Protein AF-A0A418RTX3-F1 (afdb_monomer_lite)

Radius of gyration: 26.62 Å; chains: 1; bounding box: 75×49×74 Å

Foldseek 3Di:
DALLPLLCVFPVPLSVLLVVLLQCLQPALLLSLLSLQLSLLVVLVVCQLQPPQHDQDPDNDPVVSCPPPSNVVLDDLLLSLLSVLSNLSSVCSLVPNGDDSVSSVSSSLSSSLVSLSCCCQQNPDNGDQDDDDNVNRDDDDHDDPVRDPDSVVSNVVSVVVVVVVVVVVVVLVVVLVVPVVSVVVSVVSSVVSNVSNVVSVVVDDSCRSRPDPDDLVVSQVSLQQSLVVVQVNPDADPCQQAQPKFAQAPCVVPVVNIGTFRGFDAAPVRATLETEAEDRSPDDQVVCVVVQVSVQVRSCVVRVARHWGWTDPSQWIWTDPPLAEHIDTDPGDHHNVVSVLVRVCQPQADQLLPDDFDVVLPVDPVLVVQLNVVSVQQWDADPVRGIHGHDPDDDDDDDPPRRPLSSVLRSVVSCVNSSNAQADEAEDADPVVLVVSQVSSCVSPVVFAEDELVVDPDDPPHRYYYYYPVSD

Secondary structure (DSSP, 8-state):
--TTGGGTTT-HHHHHHHHHHHHHTTT-HHHHHHHHHHHHHHHHHHHHHH-TT----SS-SHHHHHHSHHHHTTS-HHHHHHHHHHHHHHHHHHTTPPPPHHHHHHHHHHHHHHHHHHHHHHSSSPPP-----GGGS---SS--GGGS--HHHHHHHHHHHHHHHHHHHHHHHHHHHH-HHHHHHHHHHHHHHHHHHHHHHHH--HHHHS--SS-HHHHHHHHHHHHHHTTT-----BTTTEEEEEE---TTT-TTSEEEEEEEEE-TTS-EEEEEEE--TTS-GGGGHHHHHHHHHHHHHHHSS--EEEEE-SS-EEEEETTTEEEEEESS---HHHHHHHHHHHHH---GGG----TTTS-SHHHHHHHHHHHHHHEEE-TTS-EEE--S-------TTS-HHHHHHHHHHHHHHTTS-S-EEEEESSHHHHHHHHHHHHHH-TTS-EEETTTS---TT-SEEEEETTT-

pLDDT: mean 90.75, std 7.64, range [54.0, 98.69]

Sequence (472 aa):
MSNFNFINTDFPELYTDAIEAEKLVFISPTSTAVLCRSTFENGVNWLYDHEAKLSRPWRSDLSTLIHEPAFSALFNRTLFSELNLIRKTGNAAAHGTKINEQDALACLKYLFRFLRFLAIYYGNTTPETQVFDEALIPTFQTPTPDQQPSLQQLITDLELKNKAFREAEHAQIQLAKENTALKAELEQQRLDIAKRKAEREKSLDVGTAIPLLVSEAETRRRYIDLSLKECGWTHLEEGRDLEYEVSGMPLSTNPSGKGYVDYVLWGDNGLPLAVVEAKKTMSSPKKGKHQAELYANCLEVMHGQRPLIFYSNGFETYLWDDLFSPERQVQGFYSKDELQLLINRRATRTNLREFKVNTAIAGRAYQLEAIKRVAENTVSINKQGQLRSRARQSLLVMATGSGKTRTAAALVDMLVKCHWVKRVLFLADRNALVTQAKNAFNEYLPHLTSIDLTEQKEDDGTRLVFSTYPTI

Structure (mmCIF, N/CA/C/O backbone):
data_AF-A0A418RTX3-F1
#
_entry.id   AF-A0A418RTX3-F1
#
loop_
_atom_site.group_PDB
_atom_site.id
_atom_site.type_symbol
_atom_site.label_atom_id
_atom_site.label_alt_id
_atom_site.label_comp_id
_atom_site.label_asym_id
_atom_site.label_entity_id
_atom_site.label_seq_id
_atom_site.pdbx_PDB_ins_code
_atom_site.Cartn_x
_atom_site.Cartn_y
_atom_site.Cartn_z
_atom_site.occupancy
_atom_site.B_iso_or_equiv
_atom_site.auth_seq_id
_atom_site.auth_comp_id
_atom_site.auth_asym_id
_atom_site.auth_atom_id
_atom_site.pdbx_PDB_model_num
ATOM 1 N N . MET A 1 1 ? -17.309 -6.087 34.489 1.00 80.00 1 MET A N 1
ATOM 2 C CA . MET A 1 1 ? -17.612 -4.762 33.901 1.00 80.00 1 MET A CA 1
ATOM 3 C C . MET A 1 1 ? -16.706 -4.627 32.685 1.00 80.00 1 MET A C 1
ATOM 5 O O . MET A 1 1 ? -15.572 -5.061 32.803 1.00 80.00 1 MET A O 1
ATOM 9 N N . SER A 1 2 ? -17.204 -4.166 31.534 1.00 91.94 2 SER A N 1
ATOM 10 C CA . SER A 1 2 ? -16.456 -4.154 30.260 1.00 91.94 2 SER A CA 1
ATOM 11 C C . SER A 1 2 ? -16.182 -2.723 29.797 1.00 91.94 2 SER A C 1
ATOM 13 O O . SER A 1 2 ? -16.993 -1.829 30.076 1.00 91.94 2 SER A O 1
ATOM 15 N N . ASN A 1 3 ? -15.104 -2.515 29.028 1.00 94.31 3 ASN A N 1
ATOM 16 C CA . ASN A 1 3 ? -14.856 -1.247 28.340 1.00 94.31 3 ASN A CA 1
ATOM 17 C C . ASN A 1 3 ? -15.984 -0.867 27.367 1.00 94.31 3 ASN A C 1
ATOM 19 O O . ASN A 1 3 ? -16.165 0.310 27.084 1.00 94.31 3 ASN A O 1
ATOM 23 N N . PHE A 1 4 ? -16.778 -1.823 26.877 1.00 95.06 4 PHE A N 1
ATOM 24 C CA . PHE A 1 4 ? -17.768 -1.584 25.822 1.00 95.06 4 PHE A CA 1
ATOM 25 C C . PHE A 1 4 ? -19.199 -1.372 26.325 1.00 95.06 4 PHE A C 1
ATOM 27 O O . PHE A 1 4 ? -20.107 -1.185 25.521 1.00 95.06 4 PHE A O 1
ATOM 34 N N . ASN A 1 5 ? -19.431 -1.345 27.642 1.00 93.44 5 ASN A N 1
ATOM 35 C CA . ASN A 1 5 ? -20.776 -1.213 28.222 1.00 93.44 5 ASN A CA 1
ATOM 36 C C . ASN A 1 5 ? -21.583 -0.017 27.687 1.00 93.44 5 ASN A C 1
ATOM 38 O O . ASN A 1 5 ? -22.806 -0.101 27.601 1.00 93.44 5 ASN A O 1
ATOM 42 N N . PHE A 1 6 ? -20.910 1.065 27.288 1.00 92.44 6 PHE A N 1
ATOM 43 C CA . PHE A 1 6 ? -21.542 2.273 26.760 1.00 92.44 6 PHE A CA 1
ATOM 44 C C . PHE A 1 6 ? -22.316 2.066 25.447 1.00 92.44 6 PHE A C 1
ATOM 46 O O . PHE A 1 6 ? -23.151 2.904 25.117 1.00 92.44 6 PHE A O 1
ATOM 53 N N . ILE A 1 7 ? -22.037 1.001 24.684 1.00 92.88 7 ILE A N 1
ATOM 54 C CA . ILE A 1 7 ? -22.659 0.776 23.370 1.00 92.88 7 ILE A CA 1
ATOM 55 C C . ILE A 1 7 ? -23.812 -0.241 23.405 1.00 92.88 7 ILE A C 1
ATOM 57 O O . ILE A 1 7 ? -24.564 -0.339 22.443 1.00 92.88 7 ILE A O 1
ATOM 61 N N . ASN A 1 8 ? -24.001 -0.960 24.517 1.00 93.06 8 ASN A N 1
ATOM 62 C CA . ASN A 1 8 ? -24.958 -2.068 24.616 1.00 93.06 8 ASN A CA 1
ATOM 63 C C . ASN A 1 8 ? -26.404 -1.669 24.270 1.00 93.06 8 ASN A C 1
ATOM 65 O O . ASN A 1 8 ? -27.084 -2.378 23.538 1.00 93.06 8 ASN A O 1
ATOM 69 N N . THR A 1 9 ? -26.866 -0.520 24.767 1.00 90.75 9 THR A N 1
ATOM 70 C CA . THR A 1 9 ? -28.252 -0.071 24.564 1.00 90.75 9 THR A CA 1
ATOM 71 C C . THR A 1 9 ? -28.551 0.260 23.104 1.00 90.75 9 THR A C 1
ATOM 73 O O . THR A 1 9 ? -29.621 -0.076 22.607 1.00 90.75 9 THR A O 1
ATOM 76 N N . ASP A 1 10 ? -27.620 0.936 22.430 1.00 90.44 10 ASP A N 1
ATOM 77 C CA . ASP A 1 10 ? -27.836 1.459 21.079 1.00 90.44 10 ASP A CA 1
ATOM 78 C C . ASP A 1 10 ? -27.378 0.475 19.986 1.00 90.44 10 ASP A C 1
ATOM 80 O O . ASP A 1 10 ? -27.955 0.460 18.901 1.00 90.44 10 ASP A O 1
ATOM 84 N N . PHE A 1 11 ? -26.369 -0.362 20.262 1.00 93.62 11 PHE A N 1
ATOM 85 C CA . PHE A 1 11 ? -25.812 -1.335 19.313 1.00 93.62 11 PHE A CA 1
ATOM 86 C C . PHE A 1 11 ? -25.443 -2.665 20.016 1.00 93.62 11 PHE A C 1
ATOM 88 O O . PHE A 1 11 ? -24.257 -2.989 20.167 1.00 93.62 11 PHE A O 1
ATOM 95 N N . PRO A 1 12 ? -26.437 -3.468 20.448 1.00 92.94 12 PRO A N 1
ATOM 96 C CA . PRO A 1 12 ? -26.221 -4.680 21.253 1.00 92.94 12 PRO A CA 1
ATOM 97 C C . PRO A 1 12 ? -25.397 -5.768 20.543 1.00 92.94 12 PRO A C 1
ATOM 99 O O . PRO A 1 12 ? -24.664 -6.530 21.179 1.00 92.94 12 PRO A O 1
ATOM 102 N N . GLU A 1 13 ? -25.469 -5.838 19.215 1.00 90.75 13 GLU A N 1
ATOM 103 C CA . GLU A 1 13 ? -24.690 -6.807 18.439 1.00 90.75 13 GLU A CA 1
ATOM 104 C C . GLU A 1 13 ? -23.205 -6.438 18.389 1.00 90.75 13 GLU A C 1
ATOM 106 O O . GLU A 1 13 ? -22.353 -7.270 18.705 1.00 90.75 13 GLU A O 1
ATOM 111 N N . LEU A 1 14 ? -22.895 -5.166 18.100 1.00 94.94 14 LEU A N 1
ATOM 112 C CA . LEU A 1 14 ? -21.522 -4.652 18.143 1.00 94.94 14 LEU A CA 1
ATOM 113 C C . LEU A 1 14 ? -20.929 -4.773 19.551 1.00 94.94 14 LEU A C 1
ATOM 115 O O . LEU A 1 14 ? -19.749 -5.083 19.695 1.00 94.94 14 LEU A O 1
ATOM 119 N N . TYR A 1 15 ? -21.751 -4.563 20.584 1.00 95.62 15 TYR A N 1
ATOM 120 C CA . TYR A 1 15 ? -21.373 -4.778 21.980 1.00 95.62 15 TYR A CA 1
ATOM 121 C C . TYR A 1 15 ? -20.957 -6.226 22.250 1.00 95.62 15 TYR A C 1
ATOM 123 O O . TYR A 1 15 ? -19.895 -6.463 22.828 1.00 95.62 15 TYR A O 1
ATOM 131 N N . THR A 1 16 ? -21.771 -7.186 21.808 1.00 94.06 16 THR A N 1
ATOM 132 C CA . THR A 1 16 ? -21.512 -8.615 22.018 1.00 94.06 16 THR A CA 1
ATOM 133 C C . THR A 1 16 ? -20.188 -9.030 21.376 1.00 94.06 16 THR A C 1
ATOM 135 O O . THR A 1 16 ? -19.357 -9.657 22.035 1.00 94.06 16 THR A O 1
ATOM 138 N N . ASP A 1 17 ? -19.952 -8.621 20.126 1.00 93.31 17 ASP A N 1
ATOM 139 C CA . ASP A 1 17 ? -18.719 -8.960 19.408 1.00 93.31 17 ASP A CA 1
ATOM 140 C C . ASP A 1 17 ? -17.490 -8.247 20.007 1.00 93.31 17 ASP A C 1
ATOM 142 O O . ASP A 1 17 ? -16.409 -8.832 20.102 1.00 93.31 17 ASP A O 1
ATOM 146 N N . ALA A 1 18 ? -17.638 -6.994 20.457 1.00 96.06 18 ALA A N 1
ATOM 147 C CA . ALA A 1 18 ? -16.553 -6.238 21.086 1.00 96.06 18 ALA A CA 1
ATOM 148 C C . ALA A 1 18 ? -16.127 -6.817 22.446 1.00 96.06 18 ALA A C 1
ATOM 150 O O . ALA A 1 18 ? -14.933 -6.870 22.740 1.00 96.06 18 ALA A O 1
ATOM 151 N N . ILE A 1 19 ? -17.079 -7.297 23.255 1.00 95.44 19 ILE A N 1
ATOM 152 C CA . ILE A 1 19 ? -16.776 -8.001 24.509 1.00 95.44 19 ILE A CA 1
ATOM 153 C C . ILE A 1 19 ? -16.015 -9.295 24.249 1.00 95.44 19 ILE A C 1
ATOM 155 O O . ILE A 1 19 ? -15.103 -9.638 25.001 1.00 95.44 19 ILE A O 1
ATOM 159 N N . GLU A 1 20 ? -16.380 -10.031 23.203 1.00 92.62 20 GLU A N 1
ATOM 160 C CA . GLU A 1 20 ? -15.671 -11.263 22.876 1.00 92.62 20 GLU A CA 1
ATOM 161 C C . GLU A 1 20 ? -14.232 -10.975 22.436 1.00 92.62 20 GLU A C 1
ATOM 163 O O . GLU A 1 20 ? -13.298 -11.633 22.898 1.00 92.62 20 GLU A O 1
ATOM 168 N N . ALA A 1 21 ? -14.027 -9.917 21.644 1.00 94.81 21 ALA A N 1
ATOM 169 C CA . ALA A 1 21 ? -12.689 -9.438 21.309 1.00 94.81 21 ALA A CA 1
ATOM 170 C C . ALA A 1 21 ? -11.881 -9.041 22.562 1.00 94.81 21 ALA A C 1
ATOM 172 O O . ALA A 1 21 ? -10.702 -9.391 22.656 1.00 94.81 21 ALA A O 1
ATOM 173 N N . GLU A 1 22 ? -12.517 -8.353 23.522 1.00 95.56 22 GLU A N 1
ATOM 174 C CA . GLU A 1 22 ? -11.921 -7.926 24.797 1.00 95.56 22 GLU A CA 1
ATOM 175 C C . GLU A 1 22 ? -11.434 -9.109 25.639 1.00 95.56 22 GLU A C 1
ATOM 177 O O . GLU A 1 22 ? -10.299 -9.099 26.107 1.00 95.56 22 GLU A O 1
ATOM 182 N N . LYS A 1 23 ? -12.240 -10.165 25.787 1.00 92.44 23 LYS A N 1
ATOM 183 C CA . LYS A 1 23 ? -11.850 -11.354 26.568 1.00 92.44 23 LYS A CA 1
ATOM 184 C C . LYS A 1 23 ? -10.628 -12.071 26.003 1.00 92.44 23 LYS A C 1
ATOM 186 O O . LYS A 1 23 ? -9.887 -12.694 26.759 1.00 92.44 23 LYS A O 1
ATOM 191 N N . LEU A 1 24 ? -10.445 -12.024 24.684 1.00 91.00 24 LEU A N 1
ATOM 192 C CA . LEU A 1 24 ? -9.436 -12.821 23.994 1.00 91.00 24 LEU A CA 1
ATOM 193 C C . LEU A 1 24 ? -8.079 -12.123 23.849 1.00 91.00 24 LEU A C 1
ATOM 195 O O . LEU A 1 24 ? -7.138 -12.790 23.425 1.00 91.00 24 LEU A O 1
ATOM 199 N N . VAL A 1 25 ? -7.929 -10.846 24.232 1.00 92.12 25 VAL A N 1
ATOM 200 C CA . VAL A 1 25 ? -6.707 -10.048 23.964 1.00 92.12 25 VAL A CA 1
ATOM 201 C C . VAL A 1 25 ? -5.431 -10.775 24.386 1.00 92.12 25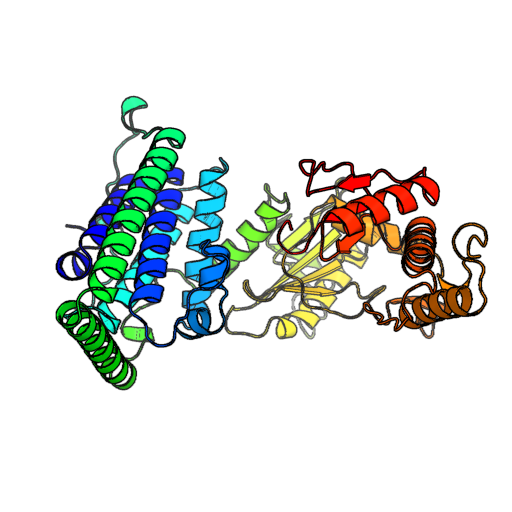 VAL A C 1
ATOM 203 O O . VAL A 1 25 ? -4.499 -10.880 23.593 1.00 92.12 25 VAL A O 1
ATOM 206 N N . PHE A 1 26 ? -5.410 -11.303 25.613 1.00 89.25 26 PHE A N 1
ATOM 207 C CA . PHE A 1 26 ? -4.258 -12.003 26.195 1.00 89.25 26 PHE A CA 1
ATOM 208 C C . PHE A 1 26 ? -4.361 -13.537 26.106 1.00 89.25 26 PHE A C 1
ATOM 210 O O . PHE A 1 26 ? -3.458 -14.248 26.533 1.00 89.25 26 PHE A O 1
ATOM 217 N N . ILE A 1 27 ? -5.455 -14.066 25.546 1.00 86.44 27 ILE A N 1
ATOM 218 C CA . ILE A 1 27 ? -5.684 -15.513 25.373 1.00 86.44 27 ILE A CA 1
ATOM 219 C C . ILE A 1 27 ? -5.330 -15.937 23.944 1.00 86.44 27 ILE A C 1
ATOM 221 O O . ILE A 1 27 ? -4.629 -16.922 23.717 1.00 86.44 27 ILE A O 1
ATOM 225 N N . SER A 1 28 ? -5.845 -15.189 22.970 1.00 89.88 28 SER A N 1
ATOM 226 C CA . SER A 1 28 ? -5.688 -15.411 21.540 1.00 89.88 28 SER A CA 1
ATOM 227 C C . SER A 1 28 ? -5.638 -14.061 20.803 1.00 89.88 28 SER A C 1
ATOM 229 O O . SER A 1 28 ? -6.631 -13.648 20.195 1.00 89.88 28 SER A O 1
ATOM 231 N N . PRO A 1 29 ? -4.472 -13.379 20.800 1.00 92.94 29 PRO A N 1
ATOM 232 C CA . PRO A 1 29 ? -4.297 -12.083 20.134 1.00 92.94 29 PRO A CA 1
ATOM 233 C C . PRO A 1 29 ? -4.736 -12.080 18.660 1.00 92.94 29 PRO A C 1
ATOM 235 O O . PRO A 1 29 ? -5.333 -11.120 18.171 1.00 92.94 29 PRO A O 1
ATOM 238 N N . THR A 1 30 ? -4.481 -13.180 17.945 1.00 92.88 30 THR A N 1
ATOM 239 C CA . THR A 1 30 ? -4.907 -13.359 16.550 1.00 92.88 30 THR A CA 1
ATOM 240 C C . THR A 1 30 ? -6.433 -13.364 16.422 1.00 92.88 30 THR A C 1
ATOM 242 O O . THR A 1 30 ? -6.971 -12.682 15.552 1.00 92.88 30 THR A O 1
ATOM 245 N N . SER A 1 31 ? -7.143 -14.070 17.310 1.00 92.69 31 SER A N 1
ATOM 246 C CA . SER A 1 31 ? -8.613 -14.099 17.313 1.00 92.69 31 SER A CA 1
ATOM 247 C C . SER A 1 31 ? -9.202 -12.735 17.666 1.00 92.69 31 SER A C 1
ATOM 249 O O . SER A 1 31 ? -10.149 -12.300 17.015 1.00 92.69 31 SER A O 1
ATOM 251 N N . THR A 1 32 ? -8.602 -12.010 18.618 1.00 95.19 32 THR A N 1
ATOM 252 C CA . THR A 1 32 ? -8.983 -10.622 18.925 1.00 95.19 32 THR A CA 1
ATOM 253 C C . THR A 1 32 ? -8.873 -9.721 17.702 1.00 95.19 32 THR A C 1
ATOM 255 O O . THR A 1 32 ? -9.789 -8.942 17.451 1.00 95.19 32 THR A O 1
ATOM 258 N N . ALA A 1 33 ? -7.800 -9.824 16.911 1.00 95.94 33 ALA A N 1
ATOM 259 C CA . ALA A 1 33 ? -7.647 -9.017 15.699 1.00 95.94 33 ALA A CA 1
ATOM 260 C C . ALA A 1 33 ? -8.719 -9.337 14.639 1.00 95.94 33 ALA A C 1
ATOM 262 O O . ALA A 1 33 ? -9.270 -8.417 14.029 1.00 95.94 33 ALA A O 1
ATOM 263 N N . VAL A 1 34 ? -9.050 -10.621 14.447 1.00 94.94 34 VAL A N 1
ATOM 264 C CA . VAL A 1 34 ? -10.132 -11.052 13.542 1.00 94.94 34 VAL A CA 1
ATOM 265 C C . VAL A 1 34 ? -11.487 -10.525 14.015 1.00 94.94 34 VAL A C 1
ATOM 267 O O . VAL A 1 34 ? -12.222 -9.940 13.218 1.00 94.94 34 VAL A O 1
ATOM 270 N N . LEU A 1 35 ? -11.795 -10.663 15.308 1.00 95.25 35 LEU A N 1
ATOM 271 C CA . LEU A 1 35 ? -13.033 -10.153 15.896 1.00 95.25 35 LEU A CA 1
ATOM 272 C C . LEU A 1 35 ? -13.119 -8.633 15.790 1.00 95.25 35 LEU A C 1
ATOM 274 O O . LEU A 1 35 ? -14.121 -8.129 15.300 1.00 95.25 35 LEU A O 1
ATOM 278 N N . CYS A 1 36 ? -12.055 -7.899 16.133 1.00 97.81 36 CYS A N 1
ATOM 279 C CA . CYS A 1 36 ? -12.033 -6.441 16.001 1.00 97.81 36 CYS A CA 1
ATOM 280 C C . CYS A 1 36 ? -12.326 -5.997 14.565 1.00 97.81 36 CYS A C 1
ATOM 282 O O . CYS A 1 36 ? -13.096 -5.059 14.359 1.00 97.81 36 CYS A O 1
ATOM 284 N N . ARG A 1 37 ? -11.749 -6.682 13.568 1.00 96.75 37 ARG A N 1
ATOM 285 C CA . ARG A 1 37 ? -12.046 -6.424 12.155 1.00 96.75 37 ARG A CA 1
ATOM 286 C C . ARG A 1 37 ? -13.500 -6.731 11.812 1.00 96.75 37 ARG A C 1
ATOM 288 O O . ARG A 1 37 ? -14.114 -5.910 11.141 1.00 96.75 37 ARG A O 1
ATOM 295 N N . SER A 1 38 ? -14.039 -7.864 12.257 1.00 95.25 38 SER A N 1
ATOM 296 C CA . SER A 1 38 ? -15.439 -8.231 12.010 1.00 95.25 38 SER A CA 1
ATOM 297 C C . SER A 1 38 ? -16.409 -7.222 12.634 1.00 95.25 38 SER A C 1
ATOM 299 O O . SER A 1 38 ? -17.292 -6.714 11.948 1.00 95.25 38 SER A O 1
ATOM 301 N N . THR A 1 39 ? -16.210 -6.853 13.903 1.00 96.81 39 THR A N 1
ATOM 302 C CA . THR A 1 39 ? -17.026 -5.842 14.595 1.00 96.81 39 THR A CA 1
ATOM 303 C C . THR A 1 39 ? -16.939 -4.488 13.897 1.00 96.81 39 THR A C 1
ATOM 305 O O . THR A 1 39 ? -17.950 -3.811 13.711 1.00 96.81 39 THR A O 1
ATOM 308 N N . PHE A 1 40 ? -15.735 -4.092 13.472 1.00 97.81 40 PHE A N 1
ATOM 309 C CA . PHE A 1 40 ? -15.545 -2.881 12.684 1.00 97.81 40 PHE A CA 1
ATOM 310 C C . PHE A 1 40 ? -16.289 -2.959 11.343 1.00 97.81 40 PHE A C 1
ATOM 312 O O . PHE A 1 40 ? -16.996 -2.018 10.999 1.00 97.81 40 PHE A O 1
ATOM 319 N N . GLU A 1 41 ? -16.207 -4.080 10.621 1.00 95.69 41 GLU A N 1
ATOM 320 C CA . GLU A 1 41 ? -16.927 -4.295 9.359 1.00 95.69 41 GLU A CA 1
ATOM 321 C C . GLU A 1 41 ? -18.443 -4.169 9.525 1.00 95.69 41 GLU A C 1
ATOM 323 O O . GLU A 1 41 ? -19.096 -3.498 8.722 1.00 95.69 41 GLU A O 1
ATOM 328 N N . ASN A 1 42 ? -19.001 -4.745 10.589 1.00 94.06 42 ASN A N 1
ATOM 329 C CA . ASN A 1 42 ? -20.426 -4.638 10.897 1.00 94.06 42 ASN A CA 1
ATOM 330 C C . ASN A 1 42 ? -20.823 -3.184 11.200 1.00 94.06 42 ASN A C 1
ATOM 332 O O . ASN A 1 42 ? -21.804 -2.688 10.648 1.00 94.06 42 ASN A O 1
ATOM 336 N N . GLY A 1 43 ? -20.018 -2.450 11.976 1.00 95.75 43 GLY A N 1
ATOM 337 C CA . GLY A 1 43 ? -20.267 -1.027 12.229 1.00 95.75 43 GLY A CA 1
ATOM 338 C C . GLY A 1 43 ? -20.106 -0.136 10.988 1.00 95.75 43 GLY A C 1
ATOM 339 O O . GLY A 1 43 ? -20.847 0.832 10.825 1.00 95.75 43 GLY A O 1
ATOM 340 N N . VAL A 1 44 ? -19.180 -0.463 10.078 1.00 95.94 44 VAL A N 1
ATOM 341 C CA . VAL A 1 44 ? -19.050 0.218 8.777 1.00 95.94 44 VAL A CA 1
ATOM 342 C C . VAL A 1 44 ? -20.293 -0.017 7.930 1.00 95.94 44 VAL A C 1
ATOM 344 O O . VAL A 1 44 ? -20.840 0.937 7.386 1.00 95.94 44 VAL A O 1
ATOM 347 N N . ASN A 1 45 ? -20.767 -1.259 7.834 1.00 92.50 45 ASN A N 1
ATOM 348 C CA . ASN A 1 45 ? -21.993 -1.561 7.098 1.00 92.50 45 ASN A CA 1
ATOM 349 C C . ASN A 1 45 ? -23.192 -0.810 7.678 1.00 92.50 45 ASN A C 1
ATOM 351 O O . ASN A 1 45 ? -23.886 -0.135 6.923 1.00 92.50 45 ASN A O 1
ATOM 355 N N . TRP A 1 46 ? -23.339 -0.809 9.004 1.00 92.56 46 TRP A N 1
ATOM 356 C CA . TRP A 1 46 ? -24.385 -0.043 9.673 1.00 92.56 46 TRP A CA 1
ATOM 357 C C . TRP A 1 46 ? -24.344 1.447 9.297 1.00 92.56 46 TRP A C 1
ATOM 359 O O . TRP A 1 46 ? -25.379 2.029 8.968 1.00 92.56 46 TRP A O 1
ATOM 369 N N . LEU A 1 47 ? -23.151 2.062 9.257 1.00 94.00 47 LEU A N 1
ATOM 370 C CA . LEU A 1 47 ? -22.993 3.446 8.790 1.00 94.00 47 LEU A CA 1
ATOM 371 C C . LEU A 1 47 ? -23.493 3.628 7.356 1.00 94.00 47 LEU A C 1
ATOM 373 O O . LEU A 1 47 ? -24.182 4.603 7.085 1.00 94.00 47 LEU A O 1
ATOM 377 N N . TYR A 1 48 ? -23.188 2.710 6.439 1.00 92.31 48 TYR A N 1
ATOM 378 C CA . TYR A 1 48 ? -23.661 2.797 5.053 1.00 92.31 48 TYR A CA 1
ATOM 379 C C . TYR A 1 48 ? -25.184 2.719 4.916 1.00 92.31 48 TYR A C 1
ATOM 381 O O . TYR A 1 48 ? -25.731 3.260 3.954 1.00 92.31 48 TYR A O 1
ATOM 389 N N . ASP A 1 49 ? -25.867 2.075 5.861 1.00 86.75 49 ASP A N 1
ATOM 390 C CA . ASP A 1 49 ? -27.324 1.956 5.839 1.00 86.75 49 ASP A CA 1
ATOM 391 C C . ASP A 1 49 ? -28.039 3.135 6.516 1.00 86.75 49 ASP A C 1
ATOM 393 O O . ASP A 1 49 ? -29.207 3.397 6.206 1.00 86.75 49 ASP A O 1
ATOM 397 N N . HIS A 1 50 ? -27.345 3.889 7.378 1.00 87.75 50 HIS A N 1
ATOM 398 C CA . HIS A 1 50 ? -27.952 4.926 8.224 1.00 87.75 50 HIS A CA 1
ATOM 399 C C . HIS A 1 50 ? -27.395 6.345 8.009 1.00 87.75 50 HIS A C 1
ATOM 401 O O . HIS A 1 50 ? -28.089 7.318 8.304 1.00 87.75 50 HIS A O 1
ATOM 407 N N . GLU A 1 51 ? -26.180 6.508 7.478 1.00 88.56 51 GLU A N 1
ATOM 408 C CA . GLU A 1 51 ? -25.602 7.818 7.157 1.00 88.56 51 GLU A CA 1
ATOM 409 C C . GLU A 1 51 ? -26.046 8.275 5.764 1.00 88.56 51 GLU A C 1
ATOM 411 O O . GLU A 1 51 ? -25.621 7.738 4.742 1.00 88.56 51 GLU A O 1
ATOM 416 N N . ALA A 1 52 ? -26.853 9.336 5.725 1.00 84.62 52 ALA A N 1
ATOM 417 C CA . ALA A 1 52 ? -27.428 9.882 4.497 1.00 84.62 52 ALA A CA 1
ATOM 418 C C . ALA A 1 52 ? -26.383 10.314 3.449 1.00 84.62 52 ALA A C 1
ATOM 420 O O . ALA A 1 52 ? -26.685 10.345 2.256 1.00 84.62 52 ALA A O 1
ATOM 421 N N . LYS A 1 53 ? -25.160 10.662 3.872 1.00 86.62 53 LYS A N 1
ATOM 422 C CA . LYS A 1 53 ? -24.060 11.035 2.965 1.00 86.62 53 LYS A CA 1
ATOM 423 C C . LYS A 1 53 ? -23.362 9.836 2.314 1.00 86.62 53 LYS A C 1
ATOM 425 O O . LYS A 1 53 ? -22.563 10.045 1.400 1.00 86.62 53 LYS A O 1
ATOM 430 N N . LEU A 1 54 ? -23.604 8.611 2.784 1.00 90.81 54 LEU A N 1
ATOM 431 C CA . LEU A 1 54 ? -22.969 7.412 2.245 1.00 90.81 54 LEU A CA 1
ATOM 432 C C . LEU A 1 54 ? -23.853 6.749 1.191 1.00 90.81 54 LEU A C 1
ATOM 434 O O . LEU A 1 54 ? -25.069 6.652 1.316 1.00 90.81 54 LEU A O 1
ATOM 438 N N . SER A 1 55 ? -23.209 6.262 0.134 1.00 88.62 55 SER A N 1
ATOM 439 C CA . SER A 1 55 ? -23.852 5.456 -0.901 1.00 88.62 55 SER A CA 1
ATOM 440 C C . SER A 1 55 ? -23.011 4.214 -1.134 1.00 88.62 55 SER A C 1
ATOM 442 O O . SER A 1 55 ? -21.790 4.317 -1.258 1.00 88.62 55 SER A O 1
ATOM 444 N N . ARG A 1 56 ? -23.646 3.037 -1.127 1.00 88.06 56 ARG A N 1
ATOM 445 C CA . ARG A 1 56 ? -22.928 1.766 -1.250 1.00 88.06 56 ARG A CA 1
ATOM 446 C C . ARG A 1 56 ? -22.301 1.649 -2.653 1.00 88.06 56 ARG A C 1
ATOM 448 O O . ARG A 1 56 ? -23.038 1.746 -3.637 1.00 88.06 56 ARG A O 1
ATOM 455 N N . PRO A 1 57 ? -20.975 1.449 -2.758 1.00 86.69 57 PRO A N 1
ATOM 456 C CA . PRO A 1 57 ? -20.299 1.228 -4.033 1.00 86.69 57 PRO A CA 1
ATOM 457 C C . PRO A 1 57 ? -20.617 -0.156 -4.617 1.00 86.69 57 PRO A C 1
ATOM 459 O O . PRO A 1 57 ? -21.209 -1.010 -3.959 1.00 86.69 57 PRO A O 1
ATOM 462 N N . TRP A 1 58 ? -20.210 -0.387 -5.872 1.00 77.50 58 TRP A N 1
ATOM 463 C CA . TRP A 1 58 ? -20.455 -1.659 -6.568 1.00 77.50 58 TRP A CA 1
ATOM 464 C C . TRP A 1 58 ? -19.796 -2.863 -5.872 1.00 77.50 58 TRP A C 1
ATOM 466 O O . TRP A 1 58 ? -20.422 -3.916 -5.764 1.00 77.50 58 TRP A O 1
ATOM 476 N N . ARG A 1 59 ? -18.559 -2.711 -5.371 1.00 78.00 59 ARG A N 1
ATOM 477 C CA . ARG A 1 59 ? -17.933 -3.686 -4.462 1.00 78.00 59 ARG A CA 1
ATOM 478 C C . ARG A 1 59 ? -18.197 -3.265 -3.024 1.00 78.00 59 ARG A C 1
ATOM 480 O O . ARG A 1 59 ? -17.884 -2.143 -2.656 1.00 78.00 59 ARG A O 1
ATOM 487 N N . SER A 1 60 ? -18.730 -4.166 -2.209 1.00 80.44 60 SER A N 1
ATOM 488 C CA . SER A 1 60 ? -19.083 -3.894 -0.812 1.00 80.44 60 SER A CA 1
ATOM 489 C C . SER A 1 60 ? -18.143 -4.564 0.195 1.00 80.44 60 SER A C 1
ATOM 491 O O . SER A 1 60 ? -18.553 -4.841 1.320 1.00 80.44 60 SER A O 1
ATOM 493 N N . ASP A 1 61 ? -16.908 -4.886 -0.199 1.00 87.62 61 ASP A N 1
ATOM 494 C CA . ASP A 1 61 ? -15.903 -5.368 0.747 1.00 87.62 61 ASP A CA 1
ATOM 495 C C . ASP A 1 61 ? -15.418 -4.224 1.650 1.00 87.62 61 ASP A C 1
ATOM 497 O O . ASP A 1 61 ? -15.415 -3.053 1.255 1.00 87.62 61 ASP A O 1
ATOM 501 N N . LEU A 1 62 ? -14.966 -4.564 2.859 1.00 90.81 62 LEU A N 1
ATOM 502 C CA . LEU A 1 62 ? -14.527 -3.581 3.848 1.00 90.81 62 LEU A CA 1
ATOM 503 C C . LEU A 1 62 ? -13.463 -2.614 3.307 1.00 90.81 62 LEU A C 1
ATOM 505 O O . LEU A 1 62 ? -13.478 -1.437 3.660 1.00 90.81 62 LEU A O 1
ATOM 509 N N . SER A 1 63 ? -12.535 -3.083 2.464 1.00 89.88 63 SER A N 1
ATOM 510 C CA . SER A 1 63 ? -11.482 -2.221 1.926 1.00 89.88 63 SER A CA 1
ATOM 511 C C . SER A 1 63 ? -12.058 -1.170 0.986 1.00 89.88 63 SER A C 1
ATOM 513 O O . SER A 1 63 ? -11.683 -0.005 1.101 1.00 89.88 63 SER A O 1
ATOM 515 N N . THR A 1 64 ? -12.974 -1.554 0.096 1.00 89.62 64 THR A N 1
ATOM 516 C CA . THR A 1 64 ? -13.659 -0.601 -0.787 1.00 89.62 64 THR A CA 1
ATOM 517 C C . THR A 1 64 ? -14.466 0.407 0.029 1.00 89.62 64 THR A C 1
ATOM 519 O O . THR A 1 64 ? -14.292 1.609 -0.155 1.00 89.62 64 THR A O 1
ATOM 522 N N . LEU A 1 65 ? -15.266 -0.064 0.993 1.00 93.19 65 LEU A N 1
ATOM 523 C CA . LEU A 1 65 ? -16.118 0.794 1.821 1.00 93.19 65 LEU A CA 1
ATOM 524 C C . LEU A 1 65 ? -15.311 1.870 2.568 1.00 93.19 65 LEU A C 1
ATOM 526 O O . LEU A 1 65 ? -15.625 3.053 2.484 1.00 93.19 65 LEU A O 1
ATOM 530 N N . ILE A 1 66 ? -14.223 1.509 3.255 1.00 94.00 66 ILE A N 1
ATOM 531 C CA . ILE A 1 66 ? -13.505 2.515 4.055 1.00 94.00 66 ILE A CA 1
ATOM 532 C C . ILE A 1 66 ? -12.733 3.543 3.212 1.00 94.00 66 ILE A C 1
ATOM 534 O O . ILE A 1 66 ? -12.419 4.620 3.713 1.00 94.00 66 ILE A O 1
ATOM 538 N N . HIS A 1 67 ? -12.402 3.230 1.955 1.00 90.38 67 HIS A N 1
ATOM 539 C CA . HIS A 1 67 ? -11.645 4.134 1.079 1.00 90.38 67 HIS A CA 1
ATOM 540 C C . HIS A 1 67 ? -12.539 5.014 0.196 1.00 90.38 67 HIS A C 1
ATOM 542 O O . HIS A 1 67 ? -12.017 5.865 -0.528 1.00 90.38 67 HIS A O 1
ATOM 548 N N . GLU A 1 68 ? -13.865 4.872 0.278 1.00 92.31 68 GLU A N 1
ATOM 549 C CA . GLU A 1 68 ? -14.777 5.823 -0.350 1.00 92.31 68 GLU A CA 1
ATOM 550 C C . GLU A 1 68 ? -14.552 7.234 0.223 1.00 92.31 68 GLU A C 1
ATOM 552 O O . GLU A 1 68 ? -14.533 7.411 1.451 1.00 92.31 68 GLU A O 1
ATOM 557 N N . PRO A 1 69 ? -14.426 8.277 -0.623 1.00 90.81 69 PRO A N 1
ATOM 558 C CA . PRO A 1 69 ? -14.160 9.636 -0.156 1.00 90.81 69 PRO A CA 1
ATOM 559 C C . PRO A 1 69 ? -15.170 10.119 0.890 1.00 90.81 69 PRO A C 1
ATOM 561 O O . PRO A 1 69 ? -14.776 10.713 1.892 1.00 90.81 69 PRO A O 1
ATOM 564 N N . ALA A 1 70 ? -16.455 9.804 0.700 1.00 92.50 70 ALA A N 1
ATOM 565 C CA . ALA A 1 70 ? -17.522 10.181 1.625 1.00 92.50 70 ALA A CA 1
ATOM 566 C C . ALA A 1 70 ? -17.378 9.515 3.005 1.00 92.50 70 ALA A C 1
ATOM 568 O O . ALA A 1 70 ? -17.623 10.170 4.016 1.00 92.50 70 ALA A O 1
ATOM 569 N N . PHE A 1 71 ? -16.934 8.254 3.054 1.00 93.88 71 PHE A N 1
ATOM 570 C CA . PHE A 1 71 ? -16.680 7.546 4.308 1.00 93.88 71 PHE A CA 1
ATOM 571 C C . PHE A 1 71 ? -15.441 8.100 5.010 1.00 93.88 71 PHE A C 1
ATOM 573 O O . P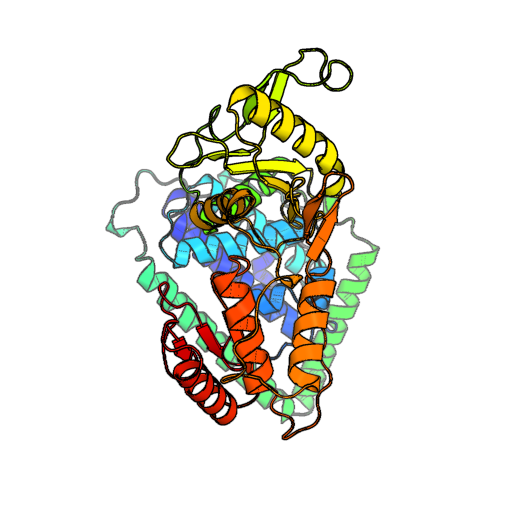HE A 1 71 ? -15.498 8.447 6.188 1.00 93.88 71 PHE A O 1
ATOM 580 N N . SER A 1 72 ? -14.330 8.253 4.282 1.00 89.75 72 SER A N 1
ATOM 581 C CA . SER A 1 72 ? -13.083 8.775 4.856 1.00 89.75 72 SER A CA 1
ATOM 582 C C . SER A 1 72 ? -13.250 10.183 5.448 1.00 89.75 72 SER A C 1
ATOM 584 O O . SER A 1 72 ? -12.638 10.503 6.464 1.00 89.75 72 SER A O 1
ATOM 586 N N . ALA A 1 73 ? -14.142 10.998 4.871 1.00 90.50 73 ALA A N 1
ATOM 587 C CA . ALA A 1 73 ? -14.456 12.344 5.341 1.00 90.50 73 ALA A CA 1
ATOM 588 C C . ALA A 1 73 ? -15.212 12.386 6.683 1.00 90.50 73 ALA A C 1
ATOM 590 O O . ALA A 1 73 ? -15.296 13.454 7.289 1.00 90.50 73 ALA A O 1
ATOM 591 N N . LEU A 1 74 ? -15.748 11.257 7.163 1.00 90.25 74 LEU A N 1
ATOM 592 C CA . LEU A 1 74 ? -16.393 11.170 8.478 1.00 90.25 74 LEU A CA 1
ATOM 593 C C . LEU A 1 74 ? -15.385 11.216 9.635 1.00 90.25 74 LEU A C 1
ATOM 595 O O . LEU A 1 74 ? -15.766 11.514 10.766 1.00 90.25 74 LEU A O 1
ATOM 599 N N . PHE A 1 75 ? -14.111 10.922 9.365 1.00 89.62 75 PHE A N 1
ATOM 600 C CA . PHE A 1 75 ? -13.082 10.757 10.384 1.00 89.62 75 PHE A CA 1
ATOM 601 C C . PHE A 1 75 ? -11.942 11.754 10.180 1.00 89.62 75 PHE A C 1
ATOM 603 O O . PHE A 1 75 ? -11.570 12.108 9.062 1.00 89.62 75 PHE A O 1
ATOM 610 N N . ASN A 1 76 ? -11.321 12.183 11.280 1.00 85.50 76 ASN A N 1
ATOM 611 C CA . ASN A 1 76 ? -10.034 12.861 11.177 1.00 85.50 76 ASN A CA 1
ATOM 612 C C . ASN A 1 76 ? -8.935 11.868 10.752 1.00 85.50 76 ASN A C 1
ATOM 614 O O . ASN A 1 76 ? -9.085 10.652 10.880 1.00 85.50 76 ASN A O 1
ATOM 618 N N . ARG A 1 77 ? -7.798 12.395 10.278 1.00 81.31 77 ARG A N 1
ATOM 619 C CA . ARG A 1 77 ? -6.687 11.583 9.748 1.00 81.31 77 ARG A CA 1
ATOM 620 C C . ARG A 1 77 ? -6.169 10.538 10.736 1.00 81.31 77 ARG A C 1
ATOM 622 O O . ARG A 1 77 ? -5.840 9.432 10.323 1.00 81.31 77 ARG A O 1
ATOM 629 N N . THR A 1 78 ? -6.086 10.888 12.018 1.00 84.25 78 THR A N 1
ATOM 630 C CA . THR A 1 78 ? -5.566 9.984 13.048 1.00 84.25 78 THR A CA 1
ATOM 631 C C . THR A 1 78 ? -6.510 8.812 13.265 1.00 84.25 78 THR A C 1
ATOM 633 O O . THR A 1 78 ? -6.083 7.672 13.134 1.00 84.25 78 THR A O 1
ATOM 636 N N . LEU A 1 79 ? -7.795 9.083 13.517 1.00 88.25 79 LEU A N 1
ATOM 637 C CA . LEU A 1 79 ? -8.790 8.033 13.718 1.00 88.25 79 LEU A CA 1
ATOM 638 C C . LEU A 1 79 ? -8.912 7.161 12.463 1.00 88.25 79 LEU A C 1
ATOM 640 O O . LEU A 1 79 ? -8.885 5.946 12.576 1.00 88.25 79 LEU A O 1
ATOM 644 N N . PHE A 1 80 ? -8.929 7.748 11.263 1.00 90.56 80 PHE A N 1
ATOM 645 C CA . PHE A 1 80 ? -8.962 6.968 10.022 1.00 90.56 80 PHE A CA 1
ATOM 646 C C . PHE A 1 80 ? -7.778 5.988 9.892 1.00 90.56 80 PHE A C 1
ATOM 648 O O . PHE A 1 80 ? -7.966 4.840 9.490 1.00 90.56 80 PHE A O 1
ATOM 655 N N . SER A 1 81 ? -6.565 6.418 10.259 1.00 86.00 81 SER A N 1
ATOM 656 C CA . SER A 1 81 ? -5.374 5.555 10.254 1.00 86.00 81 SER A CA 1
ATOM 657 C C . SER A 1 81 ? -5.543 4.345 11.178 1.00 86.00 81 SER A C 1
ATOM 659 O O . SER A 1 81 ? -5.249 3.213 10.794 1.00 86.00 81 SER A O 1
ATOM 661 N N . GLU A 1 82 ? -6.096 4.569 12.369 1.00 91.62 82 GLU A N 1
ATOM 662 C CA . GLU A 1 82 ? -6.398 3.521 13.348 1.00 91.62 82 GLU A CA 1
ATOM 663 C C . GLU A 1 82 ? -7.458 2.536 12.843 1.00 91.62 82 GLU A C 1
ATOM 665 O O . GLU A 1 82 ? -7.290 1.325 12.975 1.00 91.62 82 GLU A O 1
ATOM 670 N N . LEU A 1 83 ? -8.514 3.029 12.188 1.00 94.12 83 LEU A N 1
ATOM 671 C CA . LEU A 1 83 ? -9.531 2.171 11.568 1.00 94.12 83 LEU A CA 1
ATOM 672 C C . LEU A 1 83 ? -8.930 1.284 10.470 1.00 94.12 83 LEU A C 1
ATOM 674 O O . LEU A 1 83 ? -9.239 0.095 10.367 1.00 94.12 83 LEU A O 1
ATOM 678 N N . ASN A 1 84 ? -8.027 1.841 9.662 1.00 92.25 84 ASN A N 1
ATOM 679 C CA . ASN A 1 84 ? -7.344 1.066 8.634 1.00 92.25 84 ASN A CA 1
ATOM 680 C C . ASN A 1 84 ? -6.365 0.042 9.241 1.00 92.25 84 ASN A C 1
ATOM 682 O O . ASN A 1 84 ? -6.202 -1.037 8.671 1.00 92.25 84 ASN A O 1
ATOM 686 N N . LEU A 1 85 ? -5.767 0.326 10.408 1.00 92.38 85 LEU A N 1
ATOM 687 C CA . LEU A 1 85 ? -4.983 -0.656 11.168 1.00 92.38 85 LEU A CA 1
ATOM 688 C C . LEU A 1 85 ? -5.836 -1.834 11.634 1.00 92.38 85 LEU A C 1
ATOM 690 O O . LEU A 1 85 ? -5.395 -2.967 11.471 1.00 92.38 85 LEU A O 1
ATOM 694 N N . ILE A 1 86 ? -7.058 -1.606 12.131 1.00 96.56 86 ILE A N 1
ATOM 695 C CA . ILE A 1 86 ? -7.976 -2.707 12.481 1.00 96.56 86 ILE A CA 1
ATOM 696 C C . ILE A 1 86 ? -8.167 -3.632 11.270 1.00 96.56 86 ILE A C 1
ATOM 698 O O . ILE A 1 86 ? -8.007 -4.850 11.380 1.00 96.56 86 ILE A O 1
ATOM 702 N N . ARG A 1 87 ? -8.451 -3.055 10.091 1.00 95.12 87 ARG A N 1
ATOM 703 C CA . ARG A 1 87 ? -8.615 -3.822 8.847 1.00 95.12 87 ARG A CA 1
ATOM 704 C C . ARG A 1 87 ? -7.345 -4.593 8.481 1.00 95.12 87 ARG A C 1
ATOM 706 O O . ARG A 1 87 ? -7.430 -5.792 8.224 1.00 95.12 87 ARG A O 1
ATOM 713 N N . LYS A 1 88 ? -6.186 -3.927 8.426 1.00 92.31 88 LYS A N 1
ATOM 714 C CA . LYS A 1 88 ? -4.924 -4.562 8.012 1.00 92.31 88 LYS A CA 1
ATOM 715 C C . LYS A 1 88 ? -4.491 -5.661 8.988 1.00 92.31 88 LYS A C 1
ATOM 717 O O . LYS A 1 88 ? -4.178 -6.765 8.550 1.00 92.31 88 LYS A O 1
ATOM 722 N N . THR A 1 89 ? -4.528 -5.400 10.295 1.00 93.56 89 THR A N 1
ATOM 723 C CA . THR A 1 89 ? -4.131 -6.378 11.318 1.00 93.56 89 THR A CA 1
ATOM 724 C C . THR A 1 89 ? -5.082 -7.572 11.338 1.00 93.56 89 THR A C 1
ATOM 726 O O . THR A 1 89 ? -4.624 -8.712 11.389 1.00 93.56 89 THR A O 1
ATOM 729 N N . GLY A 1 90 ? -6.394 -7.342 11.217 1.00 94.00 90 GLY A N 1
ATOM 730 C CA . GLY A 1 90 ? -7.375 -8.424 11.117 1.00 94.00 90 GLY A CA 1
ATOM 731 C C . GLY A 1 90 ? -7.237 -9.258 9.839 1.00 94.00 90 GLY A C 1
ATOM 732 O O . GLY A 1 90 ? -7.381 -10.477 9.897 1.00 94.00 90 GLY A O 1
ATOM 733 N N . ASN A 1 91 ? -6.901 -8.641 8.700 1.00 91.75 91 ASN A N 1
ATOM 734 C CA . ASN A 1 91 ? -6.584 -9.369 7.466 1.00 91.75 91 ASN A CA 1
ATOM 735 C C . ASN A 1 91 ? -5.337 -10.242 7.647 1.00 91.75 91 ASN A C 1
ATOM 737 O O . ASN A 1 91 ? -5.365 -11.429 7.330 1.00 91.75 91 ASN A O 1
ATOM 741 N N . ALA A 1 92 ? -4.256 -9.673 8.190 1.00 89.81 92 ALA A N 1
ATOM 742 C CA . ALA A 1 92 ? -3.029 -10.416 8.458 1.00 89.81 92 ALA A CA 1
ATOM 743 C C . ALA A 1 92 ? -3.304 -11.625 9.369 1.00 89.81 92 ALA A C 1
ATOM 745 O O . ALA A 1 92 ? -2.860 -12.734 9.066 1.00 89.81 92 ALA A O 1
ATOM 746 N N . ALA A 1 93 ? -4.089 -11.425 10.432 1.00 91.25 93 ALA A N 1
ATOM 747 C CA . ALA A 1 93 ? -4.518 -12.473 11.353 1.00 91.25 93 ALA A CA 1
ATOM 748 C C . ALA A 1 93 ? -5.304 -13.593 10.649 1.00 91.25 93 ALA A C 1
ATOM 750 O O . ALA A 1 93 ? -4.971 -14.767 10.806 1.00 91.25 93 ALA A O 1
ATOM 751 N N . ALA A 1 94 ? -6.297 -13.236 9.828 1.00 88.56 94 ALA A N 1
ATOM 752 C CA . ALA A 1 94 ? -7.107 -14.196 9.079 1.00 88.56 94 ALA A CA 1
ATOM 753 C C . ALA A 1 94 ? -6.284 -15.007 8.061 1.00 88.56 94 ALA A C 1
ATOM 755 O O . ALA A 1 94 ? -6.570 -16.177 7.823 1.00 88.56 94 ALA A O 1
ATOM 756 N N . HIS A 1 95 ? -5.221 -14.417 7.507 1.00 85.62 95 HIS A N 1
ATOM 757 C CA . HIS A 1 95 ? -4.276 -15.092 6.613 1.00 85.62 95 HIS A CA 1
ATOM 758 C C . HIS A 1 95 ? -3.162 -15.866 7.346 1.00 85.62 95 HIS A C 1
ATOM 760 O O . HIS A 1 95 ? -2.186 -16.278 6.723 1.00 85.62 95 HIS A O 1
ATOM 766 N N . GLY A 1 96 ? -3.287 -16.079 8.661 1.00 84.25 96 GLY A N 1
ATOM 767 C CA . GLY A 1 96 ? -2.365 -16.906 9.447 1.00 84.25 96 GLY A CA 1
ATOM 768 C C . GLY A 1 96 ? -1.127 -16.173 9.968 1.00 84.25 96 GLY A C 1
ATOM 769 O O . GLY A 1 96 ? -0.232 -16.798 10.539 1.00 84.25 96 GLY A O 1
ATOM 770 N N . THR A 1 97 ? -1.058 -14.847 9.820 1.00 86.19 97 THR A N 1
ATOM 771 C CA . THR A 1 97 ? 0.022 -14.062 10.424 1.00 86.19 97 THR A CA 1
ATOM 772 C C . THR A 1 97 ? -0.172 -14.007 11.933 1.00 86.19 97 THR A C 1
ATOM 774 O O . THR A 1 97 ? -1.207 -13.560 12.422 1.00 86.19 97 THR A O 1
ATOM 777 N N . LYS A 1 98 ? 0.856 -14.400 12.691 1.00 88.12 98 LYS A N 1
ATOM 778 C CA . LYS A 1 98 ? 0.842 -14.278 14.152 1.00 88.12 98 LYS A CA 1
ATOM 779 C C . LYS A 1 98 ? 0.762 -12.806 14.569 1.00 88.12 98 LYS A C 1
ATOM 781 O O . LYS A 1 98 ? 1.590 -11.994 14.141 1.00 88.12 98 LYS A O 1
ATOM 786 N N . ILE A 1 99 ? -0.206 -12.503 15.431 1.00 91.12 99 ILE A N 1
ATOM 787 C CA . ILE A 1 99 ? -0.394 -11.200 16.077 1.00 91.12 99 ILE A CA 1
ATOM 788 C C . ILE A 1 99 ? 0.119 -11.295 17.517 1.00 91.12 99 ILE A C 1
ATOM 790 O O . ILE A 1 99 ? -0.069 -12.322 18.172 1.00 91.12 99 ILE A O 1
ATOM 794 N N . ASN A 1 100 ? 0.814 -10.263 18.000 1.00 91.44 100 ASN A N 1
ATOM 795 C CA . ASN A 1 100 ? 1.248 -10.189 19.399 1.00 91.44 100 ASN A CA 1
ATOM 796 C C . ASN A 1 100 ? 0.196 -9.468 20.264 1.00 91.44 100 ASN A C 1
ATOM 798 O O . ASN A 1 100 ? -0.701 -8.800 19.752 1.00 91.44 100 ASN A O 1
ATOM 802 N N . GLU A 1 101 ? 0.316 -9.596 21.584 1.00 92.50 101 GLU A N 1
ATOM 803 C CA . GLU A 1 101 ? -0.628 -9.009 22.548 1.00 92.50 101 GLU A CA 1
ATOM 804 C C . GLU A 1 101 ? -0.734 -7.485 22.423 1.00 92.50 101 GLU A C 1
ATOM 806 O O . GLU A 1 101 ? -1.826 -6.934 22.519 1.00 92.50 101 GLU A O 1
ATOM 811 N N . GLN A 1 102 ? 0.377 -6.796 22.146 1.00 92.69 102 GLN A N 1
ATOM 812 C CA . G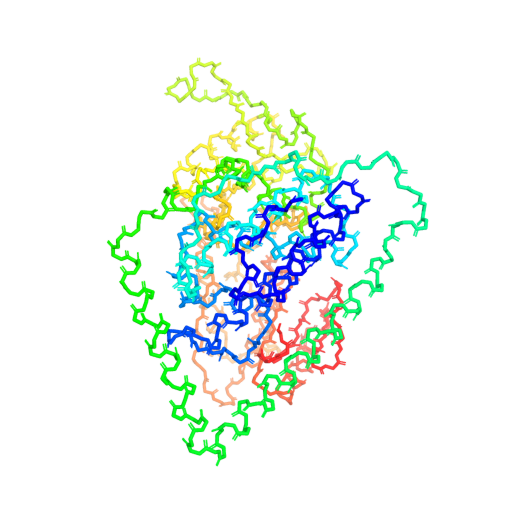LN A 1 102 ? 0.384 -5.340 22.014 1.00 92.69 102 GLN A CA 1
ATOM 813 C C . GLN A 1 102 ? -0.375 -4.872 20.763 1.00 92.69 102 GLN A C 1
ATOM 815 O O . GLN A 1 102 ? -1.104 -3.884 20.824 1.00 92.69 102 GLN A O 1
ATOM 820 N N . ASP A 1 103 ? -0.228 -5.573 19.634 1.00 92.38 103 ASP A N 1
ATOM 821 C CA . ASP A 1 103 ? -0.971 -5.305 18.396 1.00 92.38 103 ASP A CA 1
ATOM 822 C C . ASP A 1 103 ? -2.467 -5.600 18.563 1.00 92.38 103 ASP A C 1
ATOM 824 O O . ASP A 1 103 ? -3.305 -4.826 18.091 1.00 92.38 103 ASP A O 1
ATOM 828 N N . ALA A 1 104 ? -2.817 -6.684 19.263 1.00 95.06 104 ALA A N 1
ATOM 829 C CA . ALA A 1 104 ? -4.208 -7.014 19.572 1.00 95.06 104 ALA A CA 1
ATOM 830 C C . ALA A 1 104 ? -4.848 -5.978 20.507 1.00 95.06 104 ALA A C 1
ATOM 832 O O . ALA A 1 104 ? -5.951 -5.501 20.237 1.00 95.06 104 ALA A O 1
ATOM 833 N N . LEU A 1 105 ? -4.132 -5.564 21.557 1.00 96.12 105 LEU A N 1
ATOM 834 C CA . LEU A 1 105 ? -4.565 -4.510 22.472 1.00 96.12 105 LEU A CA 1
ATOM 835 C C . LEU A 1 105 ? -4.734 -3.167 21.749 1.00 96.12 105 LEU A C 1
ATOM 837 O O . LEU A 1 105 ? -5.725 -2.469 21.968 1.00 96.12 105 LEU A O 1
ATOM 841 N N . ALA A 1 106 ? -3.807 -2.811 20.854 1.00 95.50 106 ALA A N 1
ATOM 842 C CA . ALA A 1 106 ? -3.935 -1.618 20.022 1.00 95.50 106 ALA A CA 1
ATOM 843 C C . ALA A 1 106 ? -5.184 -1.692 19.127 1.00 95.50 106 ALA A C 1
ATOM 845 O O . ALA A 1 106 ? -5.963 -0.741 19.102 1.00 95.50 106 ALA A O 1
ATOM 846 N N . CYS A 1 107 ? -5.437 -2.833 18.470 1.00 96.19 107 CYS A N 1
ATOM 847 C CA . CYS A 1 107 ? -6.656 -3.040 17.677 1.00 96.19 107 CYS A CA 1
ATOM 848 C C . CYS A 1 107 ? -7.931 -2.875 18.510 1.00 96.19 107 CYS A C 1
ATOM 850 O O . CYS A 1 107 ? -8.868 -2.220 18.056 1.00 96.19 107 CYS A O 1
ATOM 852 N N . LEU A 1 108 ? -7.955 -3.407 19.736 1.00 97.50 108 LEU A N 1
ATOM 853 C CA . LEU A 1 108 ? -9.096 -3.258 20.637 1.00 97.50 108 LEU A CA 1
ATOM 854 C C . LEU A 1 108 ? -9.316 -1.794 21.045 1.00 97.50 108 LEU A C 1
ATOM 856 O O . LEU A 1 108 ? -10.450 -1.315 21.042 1.00 97.50 108 LEU A O 1
ATOM 860 N N . LYS A 1 109 ? -8.241 -1.055 21.342 1.00 96.88 109 LYS A N 1
ATOM 861 C CA . LYS A 1 109 ? -8.302 0.388 21.630 1.00 96.88 109 LYS A CA 1
ATOM 862 C C . LYS A 1 109 ? -8.815 1.182 20.427 1.00 96.88 109 LYS A C 1
ATOM 864 O O . LYS A 1 109 ? -9.650 2.070 20.591 1.00 96.88 109 LYS A O 1
ATOM 869 N N . TYR A 1 110 ? -8.365 0.859 19.216 1.00 96.50 110 TYR A N 1
ATOM 870 C CA . TYR A 1 110 ? -8.868 1.483 17.989 1.00 96.50 110 TYR A CA 1
ATOM 871 C C . TYR A 1 110 ? -10.355 1.181 17.773 1.00 96.50 110 TYR A C 1
ATOM 873 O O . TYR A 1 110 ? -11.129 2.093 17.474 1.00 96.50 110 TYR A O 1
ATOM 881 N N . LEU A 1 111 ? -10.780 -0.067 18.008 1.00 97.69 111 LEU A N 1
ATOM 882 C CA . LEU A 1 111 ? -12.190 -0.452 17.959 1.00 97.69 111 LEU A CA 1
ATOM 883 C C . LEU A 1 111 ? -13.009 0.320 18.999 1.00 97.69 111 LEU A C 1
ATOM 885 O O . LEU A 1 111 ? -14.067 0.846 18.669 1.00 97.69 111 LEU A O 1
ATOM 889 N N . PHE A 1 112 ? -12.515 0.460 20.230 1.00 96.44 112 PHE A N 1
ATOM 890 C CA . PHE A 1 112 ? -13.167 1.274 21.257 1.00 96.44 112 PHE A CA 1
ATOM 891 C C . PHE A 1 112 ? -13.384 2.712 20.783 1.00 96.44 112 PHE A C 1
ATOM 893 O O . PHE A 1 112 ? -14.488 3.237 20.914 1.00 96.44 112 PHE A O 1
ATOM 900 N N . ARG A 1 113 ? -12.375 3.346 20.172 1.00 94.75 113 ARG A N 1
ATOM 901 C CA . ARG A 1 113 ? -12.516 4.712 19.639 1.00 94.75 113 ARG A CA 1
ATOM 902 C C . ARG A 1 113 ? -13.541 4.796 18.508 1.00 94.75 113 ARG A C 1
ATOM 904 O O . ARG A 1 113 ? -14.312 5.755 18.465 1.00 94.75 113 ARG A O 1
ATOM 911 N N . PHE A 1 114 ? -13.591 3.794 17.633 1.00 96.06 114 PHE A N 1
ATOM 912 C CA . PHE A 1 114 ? -14.614 3.691 16.590 1.00 96.06 114 PHE A CA 1
ATOM 913 C C . PHE A 1 114 ? -16.028 3.541 17.164 1.00 96.06 114 PHE A C 1
ATOM 915 O O . PHE A 1 114 ? -16.947 4.256 16.775 1.00 96.06 114 PHE A O 1
ATOM 922 N N . LEU A 1 115 ? -16.207 2.641 18.128 1.00 95.75 115 LEU A N 1
ATOM 923 C CA . LEU A 1 115 ? -17.502 2.396 18.757 1.00 95.75 115 LEU A CA 1
ATOM 924 C C . LEU A 1 115 ? -17.951 3.598 19.598 1.00 95.75 115 LEU A C 1
ATOM 926 O O . LEU A 1 115 ? -19.131 3.942 19.592 1.00 95.75 115 LEU A O 1
ATOM 930 N N . ARG A 1 116 ? -17.017 4.317 20.234 1.00 93.50 116 ARG A N 1
ATOM 931 C CA . ARG A 1 116 ? -17.277 5.628 20.852 1.00 93.50 116 ARG A CA 1
ATOM 932 C C . ARG A 1 116 ? -17.778 6.635 19.824 1.00 93.50 116 ARG A C 1
ATOM 934 O O . ARG A 1 116 ? -18.755 7.319 20.101 1.00 93.50 116 ARG A O 1
ATOM 941 N N . PHE A 1 117 ? -17.153 6.712 18.647 1.00 93.56 117 PHE A N 1
ATOM 942 C CA . PHE A 1 117 ? -17.641 7.555 17.554 1.00 93.56 117 PHE A CA 1
ATOM 943 C C . PHE A 1 117 ? -19.081 7.195 17.160 1.00 93.56 117 PHE A C 1
ATOM 945 O O . PHE A 1 117 ? -19.920 8.091 17.083 1.00 93.56 117 PHE A O 1
ATOM 952 N N . LEU A 1 118 ? -19.397 5.906 16.987 1.00 94.06 118 LEU A N 1
ATOM 953 C CA . LEU A 1 118 ? -20.765 5.468 16.685 1.00 94.06 118 LEU A CA 1
ATOM 954 C C . LEU A 1 118 ? -21.757 5.868 17.782 1.00 94.06 118 LEU A C 1
ATOM 956 O O . LEU A 1 118 ? -22.746 6.542 17.499 1.00 94.06 118 LEU A O 1
ATOM 960 N N . ALA A 1 119 ? -21.472 5.525 19.037 1.00 93.00 119 ALA A N 1
ATOM 961 C CA . ALA A 1 119 ? -22.348 5.834 20.164 1.00 93.00 119 ALA A CA 1
ATOM 962 C C . ALA A 1 119 ? -22.567 7.347 20.323 1.00 93.00 119 ALA A C 1
ATOM 964 O O . ALA A 1 119 ? -23.698 7.808 20.460 1.00 93.00 119 ALA A O 1
ATOM 965 N N . ILE A 1 120 ? -21.497 8.140 20.225 1.00 90.81 120 ILE A N 1
ATOM 966 C CA . ILE A 1 120 ? -21.571 9.593 20.372 1.00 90.81 120 ILE A CA 1
ATOM 967 C C . ILE A 1 120 ? -22.335 10.222 19.220 1.00 90.81 120 ILE A C 1
ATOM 969 O O . ILE A 1 120 ? -23.178 11.060 19.483 1.00 90.81 120 ILE A O 1
ATOM 973 N N . TYR A 1 121 ? -22.093 9.868 17.961 1.00 90.44 121 TYR A N 1
ATOM 974 C CA . TYR A 1 121 ? -22.715 10.590 16.843 1.00 90.44 121 TYR A CA 1
ATOM 975 C C . TYR A 1 121 ? -24.070 10.027 16.415 1.00 90.44 121 TYR A C 1
ATOM 977 O O . TYR A 1 121 ? -24.898 10.787 15.918 1.00 90.44 121 TYR A O 1
ATOM 985 N N . TYR A 1 122 ? -24.317 8.741 16.657 1.00 91.94 122 TYR A N 1
ATOM 986 C CA . TYR A 1 122 ? -25.475 8.026 16.120 1.00 91.94 122 TYR A CA 1
ATOM 987 C C . TYR A 1 122 ? -26.356 7.369 17.195 1.00 91.94 122 TYR A C 1
ATOM 989 O O . TYR A 1 122 ? -27.525 7.103 16.927 1.00 91.94 122 TYR A O 1
ATOM 997 N N . GLY A 1 123 ? -25.849 7.157 18.416 1.00 90.88 123 GLY A N 1
ATOM 998 C CA . GLY A 1 123 ? -26.622 6.571 19.519 1.00 90.88 123 GLY A CA 1
ATOM 999 C C . GLY A 1 123 ? -27.812 7.434 19.957 1.00 90.88 123 GLY A C 1
ATOM 1000 O O . GLY A 1 123 ? -27.812 8.665 19.798 1.00 90.88 123 GLY A O 1
ATOM 1001 N N . ASN A 1 124 ? -28.849 6.813 20.524 1.00 88.31 124 ASN A N 1
ATOM 1002 C CA . ASN A 1 124 ? -29.998 7.530 21.092 1.00 88.31 124 ASN A CA 1
ATOM 1003 C C . ASN A 1 124 ? -29.598 8.320 22.332 1.00 88.31 124 ASN A C 1
ATOM 1005 O O . ASN A 1 124 ? -30.088 9.429 22.544 1.00 88.31 124 ASN A O 1
ATOM 1009 N N . THR A 1 125 ? -28.630 7.801 23.083 1.00 84.00 125 THR A N 1
ATOM 1010 C CA . THR A 1 125 ? -28.053 8.480 24.242 1.00 84.00 125 THR A CA 1
ATOM 1011 C C . THR A 1 125 ? -26.606 8.871 23.973 1.00 84.00 125 THR A C 1
ATOM 1013 O O . THR A 1 125 ? -25.900 8.203 23.223 1.00 84.00 125 THR A O 1
ATOM 1016 N N . THR A 1 126 ? -26.159 9.991 24.543 1.00 81.88 126 THR A N 1
ATOM 1017 C CA . THR A 1 126 ? -24.734 10.335 24.514 1.00 81.88 126 THR A CA 1
ATOM 1018 C C . THR A 1 126 ? -24.061 9.577 25.655 1.00 81.88 126 THR A C 1
ATOM 1020 O O . THR A 1 126 ? -24.440 9.803 26.806 1.00 81.88 126 THR A O 1
ATOM 1023 N N . PRO A 1 127 ? -23.089 8.691 25.383 1.00 83.12 127 PRO A N 1
ATOM 1024 C CA . PRO A 1 127 ? -22.420 7.954 26.444 1.00 83.12 127 PRO A CA 1
ATOM 1025 C C . PRO A 1 127 ? -21.609 8.907 27.328 1.00 83.12 127 PRO A C 1
ATOM 1027 O O . PRO A 1 127 ? -21.001 9.860 26.832 1.00 83.12 127 PRO A O 1
ATOM 1030 N N . GLU A 1 128 ? -21.554 8.622 28.630 1.00 80.31 128 GLU A N 1
ATOM 1031 C CA . GLU A 1 128 ? -20.675 9.339 29.557 1.00 80.31 128 GLU A CA 1
ATOM 1032 C C . GLU A 1 128 ? -19.210 9.235 29.118 1.00 80.31 128 GLU A C 1
ATOM 1034 O O . GLU A 1 128 ? -18.813 8.311 28.401 1.00 80.31 128 GLU A O 1
ATOM 1039 N N . THR A 1 129 ? -18.377 10.190 29.525 1.00 73.62 129 THR A N 1
ATOM 1040 C CA . THR A 1 129 ? -16.943 10.142 29.232 1.00 73.62 129 THR A CA 1
ATOM 1041 C C . THR A 1 129 ? -16.317 8.936 29.929 1.00 73.62 129 THR A C 1
ATOM 1043 O O . THR A 1 129 ? -16.182 8.921 31.147 1.00 73.62 129 THR A O 1
ATOM 1046 N N . GLN A 1 130 ? -15.913 7.937 29.146 1.00 77.06 130 GLN A N 1
ATOM 1047 C CA . GLN A 1 130 ? -15.231 6.741 29.626 1.00 77.06 130 GLN A CA 1
ATOM 1048 C C . GLN A 1 130 ? -13.810 6.717 29.070 1.00 77.06 130 GLN A C 1
ATOM 1050 O O . GLN A 1 130 ? -13.598 6.914 27.870 1.00 77.06 130 GLN A O 1
ATOM 1055 N N . VAL A 1 131 ? -12.846 6.459 29.950 1.00 82.94 131 VAL A N 1
ATOM 1056 C CA . VAL A 1 131 ? -11.464 6.163 29.571 1.00 82.94 131 VAL A CA 1
ATOM 1057 C C . VAL A 1 131 ? -11.330 4.650 29.445 1.00 82.94 131 VAL A C 1
ATOM 1059 O O . VAL A 1 131 ? -11.901 3.912 30.244 1.00 82.94 131 VAL A O 1
ATOM 1062 N N . PHE A 1 132 ? -10.609 4.199 28.422 1.00 91.69 132 PHE A N 1
ATOM 1063 C CA . PHE A 1 132 ? -10.304 2.785 28.248 1.00 91.69 132 PHE A CA 1
ATOM 1064 C C . PHE A 1 132 ? -9.432 2.294 29.408 1.00 91.69 132 PHE A C 1
ATOM 1066 O O . PHE A 1 132 ? -8.379 2.877 29.671 1.00 91.69 132 PHE A O 1
ATOM 1073 N N . ASP A 1 133 ? -9.865 1.230 30.072 1.00 93.00 133 ASP A N 1
ATOM 1074 C CA . ASP A 1 133 ? -9.206 0.639 31.228 1.00 93.00 133 ASP A CA 1
ATOM 1075 C C . ASP A 1 133 ? -8.737 -0.783 30.899 1.00 93.00 133 ASP A C 1
ATOM 1077 O O . ASP A 1 133 ? -9.528 -1.717 30.740 1.00 93.00 133 ASP A O 1
ATOM 1081 N N . GLU A 1 134 ? -7.418 -0.944 30.796 1.00 93.25 134 GLU A N 1
ATOM 1082 C CA . GLU A 1 134 ? -6.780 -2.235 30.535 1.00 93.25 134 GLU A CA 1
ATOM 1083 C C . GLU A 1 134 ? -6.973 -3.230 31.686 1.00 93.25 134 GLU A C 1
ATOM 1085 O O . GLU A 1 134 ? -6.952 -4.435 31.446 1.00 93.25 134 GLU A O 1
ATOM 1090 N N . ALA A 1 135 ? -7.223 -2.762 32.916 1.00 91.75 135 ALA A N 1
ATOM 1091 C CA . ALA A 1 135 ? -7.445 -3.636 34.069 1.00 91.75 135 ALA A CA 1
ATOM 1092 C C . ALA A 1 135 ? -8.771 -4.415 33.986 1.00 91.75 135 ALA A C 1
ATOM 1094 O O . ALA A 1 135 ? -8.951 -5.404 34.697 1.00 91.75 135 ALA A O 1
ATOM 1095 N N . LEU A 1 136 ? -9.695 -3.992 33.115 1.00 91.25 136 LEU A N 1
ATOM 1096 C CA . LEU A 1 136 ? -10.941 -4.714 32.841 1.00 91.25 136 LEU A CA 1
ATOM 1097 C C . LEU A 1 136 ? -10.743 -5.908 31.896 1.00 91.25 136 LEU A C 1
ATOM 1099 O O . LEU A 1 136 ? -11.643 -6.742 31.778 1.00 91.25 136 LEU A O 1
ATOM 1103 N N . ILE A 1 137 ? -9.586 -6.002 31.232 1.00 91.06 137 ILE A N 1
ATOM 1104 C CA . ILE A 1 137 ? -9.278 -7.081 30.297 1.00 91.06 137 ILE A CA 1
ATOM 1105 C C . ILE A 1 137 ? -8.850 -8.325 31.092 1.00 91.06 137 ILE A C 1
ATOM 1107 O O . ILE A 1 137 ? -7.902 -8.255 31.878 1.00 91.06 137 ILE A O 1
ATOM 1111 N N . PRO A 1 138 ? -9.498 -9.487 30.893 1.00 85.75 138 PRO A N 1
ATOM 1112 C CA . PRO A 1 138 ? -9.120 -10.709 31.592 1.00 85.75 138 PRO A CA 1
ATOM 1113 C C . PRO A 1 138 ? -7.678 -11.147 31.283 1.00 85.75 138 PRO A C 1
ATOM 1115 O O . PRO A 1 138 ? -7.329 -11.426 30.138 1.00 85.75 138 PRO A O 1
ATOM 1118 N N . THR A 1 139 ? -6.849 -11.271 32.320 1.00 76.19 139 THR A N 1
ATOM 1119 C CA . THR A 1 139 ? -5.483 -11.817 32.264 1.00 76.19 139 THR A CA 1
ATOM 1120 C C . THR A 1 139 ? -5.481 -13.234 32.839 1.00 76.19 139 THR A C 1
ATOM 1122 O O . THR A 1 139 ? -5.177 -13.461 34.008 1.00 76.19 139 THR A O 1
ATOM 1125 N N . PHE A 1 140 ? -5.896 -14.229 32.053 1.00 68.06 140 PHE A N 1
ATOM 1126 C CA . PHE A 1 140 ? -5.839 -15.618 32.522 1.00 68.06 140 PHE A CA 1
ATOM 1127 C C . PHE A 1 140 ? -4.388 -16.125 32.559 1.00 68.06 140 PHE A C 1
ATOM 1129 O O . PHE A 1 140 ? -3.592 -15.828 31.669 1.00 68.06 140 PHE A O 1
ATOM 1136 N N . GLN A 1 141 ? -4.047 -16.924 33.578 1.00 54.97 141 GLN A N 1
ATOM 1137 C CA . GLN A 1 141 ? -2.831 -17.744 33.558 1.00 54.97 141 GLN A CA 1
ATOM 1138 C C . GLN A 1 141 ? -2.941 -18.769 32.423 1.00 54.97 141 GLN A C 1
ATOM 1140 O O . GLN A 1 141 ? -4.029 -19.281 32.177 1.00 54.97 141 GLN A O 1
ATOM 1145 N N . THR A 1 142 ? -1.817 -19.008 31.743 1.00 54.00 142 THR A N 1
ATOM 1146 C CA . THR A 1 142 ? -1.601 -19.860 30.560 1.00 54.00 142 THR A CA 1
ATOM 1147 C C . THR A 1 142 ? -2.849 -20.617 30.073 1.00 54.00 142 THR A C 1
ATOM 1149 O O . THR A 1 142 ? -3.226 -21.612 30.696 1.00 54.00 142 THR A O 1
ATOM 1152 N N . PRO A 1 143 ? -3.490 -20.189 28.969 1.00 55.88 143 PRO A N 1
ATOM 1153 C CA . PRO A 1 143 ? -4.674 -20.872 28.469 1.00 55.88 143 PRO A CA 1
ATOM 1154 C C . PRO A 1 143 ? -4.347 -22.330 28.147 1.00 55.88 143 PRO A C 1
ATOM 1156 O O . PRO A 1 143 ? -3.337 -22.634 27.507 1.00 55.88 143 PRO A O 1
ATOM 1159 N N . THR A 1 144 ? -5.206 -23.239 28.603 1.00 56.88 144 THR A N 1
ATOM 1160 C CA . THR A 1 144 ? -5.129 -24.643 28.183 1.00 56.88 144 THR A CA 1
ATOM 1161 C C . THR A 1 144 ? -5.434 -24.739 26.680 1.00 56.88 144 THR A C 1
ATOM 1163 O O . THR A 1 144 ? -6.196 -23.913 26.172 1.00 56.88 144 THR A O 1
ATOM 1166 N N . PRO A 1 145 ? -4.865 -25.708 25.936 1.00 58.53 145 PRO A N 1
ATOM 1167 C CA . PRO A 1 145 ? -5.112 -25.853 24.496 1.00 58.53 145 PRO A CA 1
ATOM 1168 C C . PRO A 1 145 ? -6.604 -25.902 24.126 1.00 58.53 145 PRO A C 1
ATOM 1170 O O . PRO A 1 145 ? -6.987 -25.376 23.088 1.00 58.53 145 PRO A O 1
ATOM 1173 N N . ASP A 1 146 ? -7.446 -26.441 25.014 1.00 60.28 146 ASP A N 1
ATOM 1174 C CA . ASP A 1 146 ? -8.904 -26.526 24.845 1.00 60.28 146 ASP A CA 1
ATOM 1175 C C . ASP A 1 146 ? -9.636 -25.173 24.971 1.00 60.28 146 ASP A C 1
ATOM 1177 O O . ASP A 1 146 ? -10.788 -25.052 24.562 1.00 60.28 146 ASP A O 1
ATOM 1181 N N . GLN A 1 147 ? -8.992 -24.143 25.530 1.00 57.34 147 GLN A N 1
ATOM 1182 C CA . GLN A 1 147 ? -9.557 -22.794 25.688 1.00 57.34 147 GLN A CA 1
ATOM 1183 C C . GLN A 1 147 ? -9.210 -21.858 24.525 1.00 57.34 147 GLN A C 1
ATOM 1185 O O . GLN A 1 147 ? -9.719 -20.737 24.470 1.00 57.34 147 GLN A O 1
ATOM 1190 N N . GLN A 1 148 ? -8.338 -22.281 23.605 1.00 65.00 148 GLN A N 1
ATOM 1191 C CA . GLN A 1 148 ? -8.034 -21.498 22.416 1.00 65.00 148 GLN A CA 1
ATOM 1192 C C . GLN A 1 148 ? -9.079 -21.800 21.338 1.00 65.00 148 GLN A C 1
ATOM 1194 O O . GLN A 1 148 ? -9.142 -22.933 20.857 1.00 65.00 148 GLN A O 1
ATOM 1199 N N . PRO A 1 149 ? -9.899 -20.813 20.928 1.00 66.50 149 PRO A N 1
ATOM 1200 C CA . PRO A 1 149 ? -10.829 -21.030 19.835 1.00 66.50 149 PRO A CA 1
ATOM 1201 C C . PRO A 1 149 ? -10.046 -21.412 18.577 1.00 66.50 149 PRO A C 1
ATOM 1203 O O . PRO A 1 149 ? -9.014 -20.812 18.257 1.00 66.50 149 PRO A O 1
ATOM 1206 N N . SER A 1 150 ? -10.540 -22.413 17.850 1.00 82.12 150 SER A N 1
ATOM 1207 C CA . SER A 1 150 ? -10.001 -22.738 16.534 1.00 82.12 150 SER A CA 1
ATOM 1208 C C . SER A 1 150 ? -10.202 -21.533 15.623 1.00 82.12 150 SER A C 1
ATOM 1210 O O . SER A 1 150 ? -11.331 -21.187 15.280 1.00 82.12 150 SER A O 1
ATOM 1212 N N . LEU A 1 151 ? -9.103 -20.885 15.229 1.00 79.94 151 LEU A N 1
ATOM 1213 C CA . LEU A 1 151 ? -9.143 -19.660 14.428 1.00 79.94 151 LEU A CA 1
ATOM 1214 C C . LEU A 1 151 ? -9.929 -19.855 13.124 1.00 79.94 151 LEU A C 1
ATOM 1216 O O . LEU A 1 151 ? -10.699 -18.986 12.731 1.00 79.94 151 LEU A O 1
ATOM 1220 N N . GLN A 1 152 ? -9.774 -21.014 12.478 1.00 82.44 152 GLN A N 1
ATOM 1221 C CA . GLN A 1 152 ? -10.477 -21.318 11.234 1.00 82.44 152 GLN A CA 1
ATOM 1222 C C . GLN A 1 152 ? -11.988 -21.475 11.453 1.00 82.44 152 GLN A C 1
ATOM 1224 O O . GLN A 1 152 ? -12.777 -21.017 10.626 1.00 82.44 152 GLN A O 1
ATOM 1229 N N . GLN A 1 153 ? -12.389 -22.102 12.565 1.00 86.00 153 GLN A N 1
ATOM 1230 C CA . GLN A 1 153 ? -13.802 -22.210 12.938 1.00 86.00 153 GLN A CA 1
ATOM 1231 C C . GLN A 1 153 ? -14.365 -20.831 13.267 1.00 86.00 153 GLN A C 1
ATOM 1233 O O . GLN A 1 153 ? -15.373 -20.456 12.688 1.00 86.00 153 GLN A O 1
ATOM 1238 N N . LEU A 1 154 ? -13.655 -20.030 14.067 1.00 84.56 154 LEU A N 1
ATOM 1239 C CA . LEU A 1 154 ? -14.058 -18.664 14.400 1.00 84.56 154 LEU A CA 1
ATOM 1240 C C . LEU A 1 154 ? -14.272 -17.801 13.149 1.00 84.56 154 LEU A C 1
ATOM 1242 O O . LEU A 1 154 ? -15.284 -17.115 13.049 1.00 84.56 154 LEU A O 1
ATOM 1246 N N . ILE A 1 155 ? -13.343 -17.838 12.187 1.00 80.88 155 ILE A N 1
ATOM 1247 C CA . ILE A 1 155 ? -13.489 -17.112 10.914 1.00 80.88 155 ILE A CA 1
ATOM 1248 C C . ILE A 1 155 ? -14.749 -17.580 10.179 1.00 80.88 155 ILE A C 1
ATOM 1250 O O . ILE A 1 155 ? -15.553 -16.751 9.761 1.00 80.88 155 ILE A O 1
ATOM 1254 N N . THR A 1 156 ? -14.946 -18.896 10.069 1.00 85.56 156 THR A N 1
ATOM 1255 C CA . THR A 1 156 ? -16.109 -19.480 9.383 1.00 85.56 156 THR A CA 1
ATOM 1256 C C . THR A 1 156 ? -17.421 -19.087 10.071 1.00 85.56 156 THR A C 1
ATOM 1258 O O . THR A 1 156 ? -18.376 -18.689 9.407 1.00 85.56 156 THR A O 1
ATOM 1261 N N . ASP A 1 157 ? -17.465 -19.143 11.401 1.00 88.25 157 ASP A N 1
ATOM 1262 C CA . ASP A 1 157 ? -18.638 -18.802 12.204 1.00 88.25 157 ASP A CA 1
ATOM 1263 C C . ASP A 1 157 ? -18.984 -17.315 12.080 1.00 88.25 157 ASP A C 1
ATOM 1265 O O . ASP A 1 157 ? -20.152 -16.965 11.904 1.00 88.25 157 ASP A O 1
ATOM 1269 N N . LEU A 1 158 ? -17.977 -16.433 12.101 1.00 85.81 158 LEU A N 1
ATOM 1270 C CA . LEU A 1 158 ? -18.166 -14.998 11.877 1.00 85.81 158 LEU A CA 1
ATOM 1271 C C . LEU A 1 158 ? -18.670 -14.708 10.461 1.00 85.81 158 LEU A C 1
ATOM 1273 O O . LEU A 1 158 ? -19.583 -13.901 10.290 1.00 85.81 158 LEU A O 1
ATOM 1277 N N . GLU A 1 159 ? -18.129 -15.377 9.443 1.00 85.19 159 GLU A N 1
ATOM 1278 C CA . GLU A 1 159 ? -18.593 -15.230 8.060 1.00 85.19 159 GLU A CA 1
ATOM 1279 C C . GLU A 1 159 ? -20.052 -15.670 7.896 1.00 85.19 159 GLU A C 1
ATOM 1281 O O . GLU A 1 159 ? -20.846 -14.952 7.277 1.00 85.19 159 GLU A O 1
ATOM 1286 N N . LEU A 1 160 ? -20.427 -16.812 8.483 1.00 88.00 160 LEU A N 1
ATOM 1287 C CA . LEU A 1 160 ? -21.801 -17.315 8.480 1.00 88.00 160 LEU A CA 1
ATOM 1288 C C . LEU A 1 160 ? -22.747 -16.373 9.229 1.00 88.00 160 LEU A C 1
ATOM 1290 O O . LEU A 1 160 ? -23.799 -16.017 8.690 1.00 88.00 160 LEU A O 1
ATOM 1294 N N . LYS A 1 161 ? -22.356 -15.921 10.426 1.00 88.75 161 LYS A N 1
ATOM 1295 C CA . LYS A 1 161 ? -23.122 -14.967 11.238 1.00 88.75 161 LYS A CA 1
ATOM 1296 C C . LYS A 1 161 ? -23.348 -13.656 10.480 1.00 88.75 161 LYS A C 1
ATOM 1298 O O . LYS A 1 161 ? -24.492 -13.229 10.330 1.00 88.75 161 LYS A O 1
ATOM 1303 N N . ASN A 1 162 ? -22.288 -13.058 9.931 1.00 84.62 162 ASN A N 1
ATOM 1304 C CA . ASN A 1 162 ? -22.366 -11.796 9.188 1.00 84.62 162 ASN A CA 1
ATOM 1305 C C . ASN A 1 162 ? -23.171 -11.942 7.888 1.00 84.62 162 ASN A C 1
ATOM 1307 O O . ASN A 1 162 ? -23.850 -11.010 7.457 1.00 84.62 162 ASN A O 1
ATOM 1311 N N . LYS A 1 163 ? -23.107 -13.102 7.222 1.00 84.75 163 LYS A N 1
ATOM 1312 C CA . LYS A 1 163 ? -23.931 -13.377 6.039 1.00 84.75 163 LYS A CA 1
ATOM 1313 C C . LYS A 1 163 ? -25.416 -13.463 6.399 1.00 84.75 163 LYS A C 1
ATOM 1315 O O . LYS A 1 163 ? -26.211 -12.776 5.764 1.00 84.75 163 LYS A O 1
ATOM 1320 N N . ALA A 1 164 ? -25.769 -14.242 7.422 1.00 88.00 164 ALA A N 1
ATOM 1321 C CA . ALA A 1 164 ? -27.152 -14.390 7.870 1.00 88.00 164 ALA A CA 1
ATOM 1322 C C . ALA A 1 164 ? -27.754 -13.048 8.316 1.00 88.00 164 ALA A C 1
ATOM 1324 O O . ALA A 1 164 ? -28.881 -12.724 7.944 1.00 88.00 164 ALA A O 1
ATOM 1325 N N . PHE A 1 165 ? -26.977 -12.240 9.044 1.00 83.81 165 PHE A N 1
ATOM 1326 C CA . PHE A 1 165 ? -27.392 -10.901 9.455 1.00 83.81 165 PHE A CA 1
ATOM 1327 C C . PHE A 1 165 ? -27.709 -10.001 8.250 1.00 83.81 165 PHE A C 1
ATOM 1329 O O . PHE A 1 165 ? -28.789 -9.420 8.171 1.00 83.81 165 PHE A O 1
ATOM 1336 N N . ARG A 1 166 ? -26.816 -9.963 7.250 1.00 80.06 166 ARG A N 1
ATOM 1337 C CA . ARG A 1 166 ? -27.022 -9.168 6.026 1.00 80.06 166 ARG A CA 1
ATOM 1338 C C . ARG A 1 166 ? -28.223 -9.627 5.209 1.00 80.06 166 ARG A C 1
ATOM 1340 O O . ARG A 1 166 ? -28.938 -8.800 4.653 1.00 80.06 166 ARG A O 1
ATOM 1347 N N . GLU A 1 167 ? -28.445 -10.933 5.102 1.00 84.31 167 GLU A N 1
ATOM 1348 C CA . GLU A 1 167 ? -29.613 -11.471 4.398 1.00 84.31 167 GLU A CA 1
ATOM 1349 C C . GLU A 1 167 ? -30.919 -11.068 5.097 1.00 84.31 167 GLU A C 1
ATOM 1351 O O . GLU A 1 167 ? -31.871 -10.669 4.421 1.00 84.31 167 GLU A O 1
ATOM 1356 N N . ALA A 1 168 ? -30.943 -11.090 6.434 1.00 85.00 168 ALA A N 1
ATOM 1357 C CA . ALA A 1 168 ? -32.086 -10.639 7.222 1.00 85.00 168 ALA A CA 1
ATOM 1358 C C . ALA A 1 168 ? -32.348 -9.129 7.061 1.00 85.00 168 ALA A C 1
ATOM 1360 O O . ALA A 1 168 ? -33.481 -8.729 6.787 1.00 85.00 168 ALA A O 1
ATOM 1361 N N . GLU A 1 169 ? -31.307 -8.297 7.151 1.00 80.69 169 GLU A N 1
ATOM 1362 C CA . GLU A 1 169 ? -31.411 -6.842 6.975 1.00 80.69 169 GLU A CA 1
ATOM 1363 C C . GLU A 1 169 ? -31.864 -6.475 5.553 1.00 80.69 169 GLU A C 1
ATOM 1365 O O . GLU A 1 169 ? -32.787 -5.679 5.359 1.00 80.69 169 GLU A O 1
ATOM 1370 N N . HIS A 1 170 ? -31.293 -7.116 4.529 1.00 80.19 170 HIS A N 1
ATOM 1371 C CA . HIS A 1 170 ? -31.733 -6.913 3.152 1.00 80.19 170 HIS A CA 1
ATOM 1372 C C . HIS A 1 170 ? -33.187 -7.331 2.942 1.00 80.19 170 HIS A C 1
ATOM 1374 O O . HIS A 1 170 ? -33.923 -6.599 2.276 1.00 80.19 170 HIS A O 1
ATOM 1380 N N . ALA A 1 171 ? -33.621 -8.461 3.504 1.00 85.19 171 ALA A N 1
ATOM 1381 C CA . ALA A 1 171 ? -35.018 -8.877 3.433 1.00 85.19 171 ALA A CA 1
ATOM 1382 C C . ALA A 1 171 ? -35.942 -7.830 4.076 1.00 85.19 171 ALA A C 1
ATOM 1384 O O . ALA A 1 171 ? -36.959 -7.466 3.482 1.00 85.19 171 ALA A O 1
ATOM 1385 N N . GLN A 1 172 ? -35.551 -7.271 5.225 1.00 81.12 172 GLN A N 1
ATOM 1386 C CA . GLN A 1 172 ? -36.297 -6.204 5.894 1.00 81.12 172 GLN A CA 1
ATOM 1387 C C . GLN A 1 172 ? -36.381 -4.931 5.039 1.00 81.12 172 GLN A C 1
ATOM 1389 O O . GLN A 1 172 ? -37.458 -4.351 4.898 1.00 81.12 172 GLN A O 1
ATOM 1394 N N . ILE A 1 173 ? -35.281 -4.526 4.397 1.00 77.81 173 ILE A N 1
ATOM 1395 C CA . ILE A 1 173 ? -35.260 -3.367 3.492 1.00 77.81 173 ILE A CA 1
ATOM 1396 C C . ILE A 1 173 ? -36.142 -3.605 2.257 1.00 77.81 173 ILE A C 1
ATOM 1398 O O . ILE A 1 173 ? -36.813 -2.680 1.800 1.00 77.81 173 ILE A O 1
ATOM 1402 N N . GLN A 1 174 ? -36.163 -4.816 1.690 1.00 80.75 174 GLN A N 1
ATOM 1403 C CA . GLN A 1 174 ? -37.037 -5.125 0.549 1.00 80.75 174 GLN A CA 1
ATOM 1404 C C . GLN A 1 174 ? -38.513 -5.113 0.954 1.00 80.75 174 GLN A C 1
ATOM 1406 O O . GLN A 1 174 ? -39.315 -4.466 0.283 1.00 80.75 174 GLN A O 1
ATOM 1411 N N . LEU A 1 175 ? -38.851 -5.714 2.099 1.00 83.00 175 LEU A N 1
ATOM 1412 C CA . LEU A 1 175 ? -40.194 -5.626 2.679 1.00 83.00 175 LEU A CA 1
ATOM 1413 C C . LEU A 1 175 ? -40.608 -4.166 2.908 1.00 83.00 175 LEU A C 1
ATOM 1415 O O . LEU A 1 175 ? -41.738 -3.779 2.611 1.00 83.00 175 LEU A O 1
ATOM 1419 N N . ALA A 1 176 ? -39.681 -3.324 3.368 1.00 81.12 176 ALA A N 1
ATOM 1420 C CA . ALA A 1 176 ? -39.936 -1.903 3.549 1.00 81.12 176 ALA A CA 1
ATOM 1421 C C . ALA A 1 176 ? -40.114 -1.138 2.227 1.00 81.12 176 ALA A C 1
ATOM 1423 O O . ALA A 1 176 ? -40.810 -0.130 2.205 1.00 81.12 176 ALA A O 1
ATOM 1424 N N . LYS A 1 177 ? -39.543 -1.591 1.103 1.00 77.69 177 LYS A N 1
ATOM 1425 C CA . LYS A 1 177 ? -39.811 -0.975 -0.212 1.00 77.69 177 LYS A CA 1
ATOM 1426 C C . LYS A 1 177 ? -41.226 -1.252 -0.702 1.00 77.69 177 LYS A C 1
ATOM 1428 O O . LYS A 1 177 ? -41.811 -0.387 -1.353 1.00 77.69 177 LYS A O 1
ATOM 1433 N N . GLU A 1 17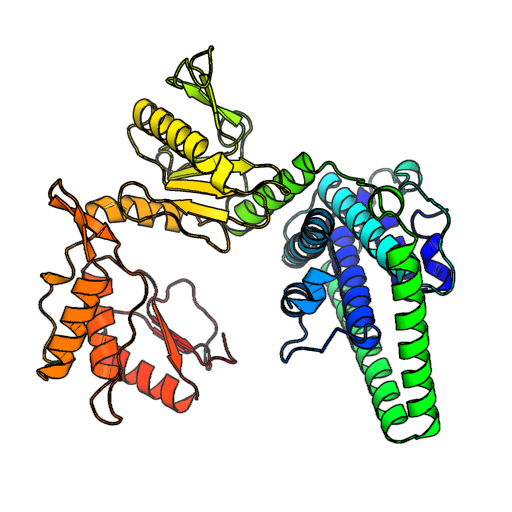8 ? -41.747 -2.438 -0.405 1.00 83.06 178 GLU A N 1
ATOM 1434 C CA . GLU A 1 178 ? -43.099 -2.857 -0.784 1.00 83.06 178 GLU A CA 1
ATOM 1435 C C . GLU A 1 178 ? -44.165 -2.263 0.152 1.00 83.06 178 GLU A C 1
ATOM 1437 O O . GLU A 1 178 ? -45.300 -2.031 -0.264 1.00 83.06 178 GLU A O 1
ATOM 1442 N N . ASN A 1 179 ? -43.792 -1.940 1.394 1.00 86.31 179 ASN A N 1
ATOM 1443 C CA . ASN A 1 179 ? -44.683 -1.375 2.402 1.00 86.31 179 ASN A CA 1
ATOM 1444 C C . ASN A 1 179 ? -44.447 0.132 2.604 1.00 86.31 179 ASN A C 1
ATOM 1446 O O . ASN A 1 179 ? -43.461 0.565 3.198 1.00 86.31 179 ASN A O 1
ATOM 1450 N N . THR A 1 180 ? -45.402 0.951 2.161 1.00 85.00 180 THR A N 1
ATOM 1451 C CA . THR A 1 180 ? -45.318 2.419 2.226 1.00 85.00 180 THR A CA 1
ATOM 1452 C C . THR A 1 180 ? -45.164 2.973 3.645 1.00 85.00 180 THR A C 1
ATOM 1454 O O . THR A 1 180 ? -44.482 3.984 3.814 1.00 85.00 180 THR A O 1
ATOM 1457 N N . ALA A 1 181 ? -45.748 2.322 4.656 1.00 84.56 181 ALA A N 1
ATOM 1458 C CA . ALA A 1 181 ? -45.630 2.741 6.052 1.00 84.56 181 ALA A CA 1
ATOM 1459 C C . ALA A 1 181 ? -44.221 2.468 6.599 1.00 84.56 181 ALA A C 1
ATOM 1461 O O . ALA A 1 181 ? -43.604 3.366 7.165 1.00 84.56 181 ALA A O 1
ATOM 1462 N N . LEU A 1 182 ? -43.675 1.273 6.338 1.00 82.50 182 LEU A N 1
ATOM 1463 C CA . LEU A 1 182 ? -42.301 0.922 6.722 1.00 82.50 182 LEU A CA 1
ATOM 1464 C C . LEU A 1 182 ? -41.267 1.797 6.004 1.00 82.50 182 LEU A C 1
ATOM 1466 O O . LEU A 1 182 ? -40.274 2.206 6.599 1.00 82.50 182 LEU A O 1
ATOM 1470 N N . LYS A 1 183 ? -41.511 2.139 4.733 1.00 82.44 183 LYS A N 1
ATOM 1471 C CA . LYS A 1 183 ? -40.662 3.080 3.996 1.00 82.44 183 LYS A CA 1
ATOM 1472 C C . LYS A 1 183 ? -40.614 4.453 4.666 1.00 82.44 183 LYS A C 1
ATOM 1474 O O . LYS A 1 183 ? -39.537 5.030 4.786 1.00 82.44 183 LYS A O 1
ATOM 1479 N N . ALA A 1 184 ? -41.773 4.978 5.067 1.00 85.94 184 ALA A N 1
ATOM 1480 C CA . ALA A 1 184 ? -41.858 6.264 5.751 1.00 85.94 184 ALA A CA 1
ATOM 1481 C C . ALA A 1 184 ? -41.170 6.216 7.123 1.00 85.94 184 ALA A C 1
ATOM 1483 O O . ALA A 1 184 ? -40.487 7.167 7.492 1.00 85.94 184 ALA A O 1
ATOM 1484 N N . GLU A 1 185 ? -41.295 5.099 7.841 1.00 86.19 185 GLU A N 1
ATOM 1485 C CA . GLU A 1 185 ? -40.635 4.884 9.129 1.00 86.19 185 GLU A CA 1
ATOM 1486 C C . GLU A 1 185 ? -39.103 4.862 9.007 1.00 86.19 185 GLU A C 1
ATOM 1488 O O . GLU A 1 185 ? -38.429 5.596 9.727 1.00 86.19 185 GLU A O 1
ATOM 1493 N N . LEU A 1 186 ? -38.544 4.100 8.059 1.00 83.44 186 LEU A N 1
ATOM 1494 C CA . LEU A 1 186 ? -37.092 4.059 7.825 1.00 83.44 186 LEU A CA 1
ATOM 1495 C C . LEU A 1 186 ? -36.530 5.421 7.403 1.00 83.44 186 LEU A C 1
ATOM 1497 O O . LEU A 1 186 ? -35.451 5.820 7.844 1.00 83.44 186 LEU A O 1
ATOM 1501 N N . GLU A 1 187 ? -37.257 6.148 6.553 1.00 84.94 187 GLU A N 1
ATOM 1502 C CA . GLU A 1 187 ? -36.843 7.488 6.136 1.00 84.94 187 GLU A CA 1
ATOM 1503 C C . GLU A 1 187 ? -36.858 8.462 7.321 1.00 84.94 187 GLU A C 1
ATOM 1505 O O . GLU A 1 187 ? -35.910 9.225 7.510 1.00 84.94 187 GLU A O 1
ATOM 1510 N N . GLN A 1 188 ? -37.885 8.388 8.172 1.00 87.94 188 GLN A N 1
ATOM 1511 C CA . GLN A 1 188 ? -37.964 9.203 9.380 1.00 87.94 188 GLN A CA 1
ATOM 1512 C C . GLN A 1 188 ? -36.815 8.892 10.348 1.00 87.94 188 GLN A C 1
ATOM 1514 O O . GLN A 1 188 ? -36.164 9.815 10.838 1.00 87.94 188 GLN A O 1
ATOM 1519 N N . GLN A 1 189 ? -36.497 7.611 10.556 1.00 86.44 189 GLN A N 1
ATOM 1520 C CA . GLN A 1 189 ? -35.355 7.198 11.378 1.00 86.44 189 GLN A CA 1
ATOM 1521 C C . GLN A 1 189 ? -34.032 7.771 10.850 1.00 86.44 189 GLN A C 1
ATOM 1523 O O . GLN A 1 189 ? -33.226 8.289 11.627 1.00 86.44 189 GLN A O 1
ATOM 1528 N N . ARG A 1 190 ? -33.813 7.742 9.528 1.00 85.50 190 ARG A N 1
ATOM 1529 C CA . ARG A 1 190 ? -32.620 8.331 8.896 1.00 85.50 190 ARG A CA 1
ATOM 1530 C C . ARG A 1 190 ? -32.539 9.841 9.101 1.00 85.50 190 ARG A C 1
ATOM 1532 O O . ARG A 1 190 ? -31.466 10.356 9.422 1.00 85.50 190 ARG A O 1
ATOM 1539 N N . LEU A 1 191 ? -33.659 10.549 8.958 1.00 88.50 191 LEU A N 1
ATOM 1540 C CA . LEU A 1 191 ? -33.723 11.992 9.205 1.00 88.50 191 LEU A CA 1
ATOM 1541 C C . LEU A 1 191 ? -33.416 12.330 10.670 1.00 88.50 191 LEU A C 1
ATOM 1543 O O . LEU A 1 191 ? -32.649 13.260 10.936 1.00 88.50 191 LEU A O 1
ATOM 1547 N N . ASP A 1 192 ? -33.943 11.550 11.614 1.00 89.50 192 ASP A N 1
ATOM 1548 C CA . ASP A 1 192 ? -33.711 11.748 13.046 1.00 89.50 192 ASP A CA 1
ATOM 1549 C C . ASP A 1 192 ? -32.247 11.480 13.438 1.00 89.50 192 ASP A C 1
ATOM 1551 O O . ASP A 1 192 ? -31.677 12.198 14.267 1.00 89.50 192 ASP A O 1
ATOM 1555 N N . ILE A 1 193 ? -31.605 10.478 12.827 1.00 89.62 193 ILE A N 1
ATOM 1556 C CA . ILE A 1 193 ? -30.163 10.220 12.977 1.00 89.62 193 ILE A CA 1
ATOM 1557 C C . ILE A 1 193 ? -29.347 11.393 12.418 1.00 89.62 193 ILE A C 1
ATOM 1559 O O . ILE A 1 193 ? -28.485 11.933 13.116 1.00 89.62 193 ILE A O 1
ATOM 1563 N N . ALA A 1 194 ? -29.640 11.833 11.190 1.00 88.62 194 ALA A N 1
ATOM 1564 C CA . ALA A 1 194 ? -28.919 12.928 10.542 1.00 88.62 194 ALA A CA 1
ATOM 1565 C C . ALA A 1 194 ? -29.026 14.240 11.338 1.00 88.62 194 ALA A C 1
ATOM 1567 O O . ALA A 1 194 ? -28.033 14.956 11.503 1.00 88.62 194 ALA A O 1
ATOM 1568 N N . LYS A 1 195 ? -30.216 14.535 11.879 1.00 90.19 195 LYS A N 1
ATOM 1569 C CA . LYS A 1 195 ? -30.453 15.707 12.728 1.00 90.19 195 LYS A CA 1
ATOM 1570 C C . LYS A 1 195 ? -29.635 15.643 14.019 1.00 90.19 195 LYS A C 1
ATOM 1572 O O . LYS A 1 195 ? -28.901 16.590 14.307 1.00 90.19 195 LYS A O 1
ATOM 1577 N N . ARG A 1 196 ? -29.699 14.525 14.754 1.00 89.94 196 ARG A N 1
ATOM 1578 C CA . ARG A 1 196 ? -28.918 14.327 15.991 1.00 89.94 196 ARG A CA 1
ATOM 1579 C C . ARG A 1 196 ? -27.425 14.484 15.748 1.00 89.94 196 ARG A C 1
ATOM 1581 O O . ARG A 1 196 ? -26.746 15.190 16.492 1.00 89.94 196 ARG A O 1
ATOM 1588 N N . LYS A 1 197 ? -26.914 13.870 14.682 1.00 88.88 197 LYS A N 1
ATOM 1589 C CA . LYS A 1 197 ? -25.503 13.974 14.316 1.00 88.88 197 LYS A CA 1
ATOM 1590 C C . LYS A 1 197 ? -25.094 15.425 14.059 1.00 88.88 197 LYS A C 1
ATOM 1592 O O . LYS A 1 197 ? -24.095 15.877 14.611 1.00 88.88 197 LYS A O 1
ATOM 1597 N N . ALA A 1 198 ? -25.878 16.166 13.273 1.00 87.94 198 ALA A N 1
ATOM 1598 C CA . ALA A 1 198 ? -25.591 17.563 12.950 1.00 87.94 198 ALA A CA 1
ATOM 1599 C C . ALA A 1 198 ? -25.621 18.486 14.183 1.00 87.94 198 ALA A C 1
ATOM 1601 O O . ALA A 1 198 ? -24.886 19.473 14.235 1.00 87.94 198 ALA A O 1
ATOM 1602 N N . GLU A 1 199 ? -26.464 18.188 15.174 1.00 88.81 199 GLU A N 1
ATOM 1603 C CA . GLU A 1 199 ? -26.472 18.886 16.465 1.00 88.81 199 GLU A CA 1
ATOM 1604 C C . GLU A 1 199 ? -25.196 18.575 17.261 1.00 88.81 199 GLU A C 1
ATOM 1606 O O . GLU A 1 199 ? -24.510 19.490 17.722 1.00 88.81 199 GLU A O 1
ATOM 1611 N N . ARG A 1 200 ? -24.823 17.294 17.338 1.00 87.62 200 ARG A N 1
ATOM 1612 C CA . ARG A 1 200 ? -23.648 16.808 18.073 1.00 87.62 200 ARG A CA 1
ATOM 1613 C C . ARG A 1 200 ? -22.316 17.264 17.468 1.00 87.62 200 ARG A C 1
ATOM 1615 O O . ARG A 1 200 ? -21.412 17.625 18.214 1.00 87.62 200 ARG A O 1
ATOM 1622 N N . GLU A 1 201 ? -22.203 17.335 16.141 1.00 85.06 201 GLU A N 1
ATOM 1623 C CA . GLU A 1 201 ? -21.029 17.880 15.434 1.00 85.06 201 GLU A CA 1
ATOM 1624 C C . GLU A 1 201 ? -20.745 19.349 15.788 1.00 85.06 201 GLU A C 1
ATOM 1626 O O . GLU A 1 201 ? -19.593 19.774 15.748 1.00 85.06 201 GLU A O 1
ATOM 1631 N N . LYS A 1 202 ? -21.772 20.130 16.152 1.00 85.94 202 LYS A N 1
ATOM 1632 C CA . LYS A 1 202 ? -21.607 21.545 16.527 1.00 85.94 202 LYS A CA 1
ATOM 1633 C C . LYS A 1 202 ? -21.189 21.731 17.981 1.00 85.94 202 LYS A C 1
ATOM 1635 O O . LYS A 1 202 ? -20.539 22.723 18.295 1.00 85.94 202 LYS A O 1
ATOM 1640 N N . SER A 1 203 ? -21.616 20.832 18.865 1.00 79.94 203 SER A N 1
ATOM 1641 C CA . SER A 1 203 ? -21.449 20.990 20.312 1.00 79.94 203 SER A CA 1
ATOM 1642 C C . SER A 1 203 ? -20.256 20.232 20.889 1.00 79.94 203 SER A C 1
ATOM 1644 O O . SER A 1 203 ? -19.800 20.578 21.975 1.00 79.94 203 SER A O 1
ATOM 1646 N N . LEU A 1 204 ? -19.781 19.178 20.218 1.00 77.19 204 LEU A N 1
ATOM 1647 C CA . LEU A 1 204 ? -18.747 18.291 20.749 1.00 77.19 204 LEU A CA 1
ATOM 1648 C C . LEU A 1 204 ? -17.370 18.600 20.170 1.00 77.19 204 LEU A C 1
ATOM 1650 O O . LEU A 1 204 ? -17.172 18.624 18.956 1.00 77.19 204 LEU A O 1
ATOM 1654 N N . ASP A 1 205 ? -16.392 18.729 21.060 1.00 73.81 205 ASP A N 1
ATOM 1655 C CA . ASP A 1 205 ? -14.988 18.637 20.686 1.00 73.81 205 ASP A CA 1
ATOM 1656 C C . ASP A 1 205 ? -14.586 17.158 20.547 1.00 73.81 205 ASP A C 1
ATOM 1658 O O . ASP A 1 205 ? -14.587 16.387 21.506 1.00 73.81 205 ASP A O 1
ATOM 1662 N N . VAL A 1 206 ? -14.220 16.759 19.328 1.00 70.88 206 VAL A N 1
ATOM 1663 C CA . VAL A 1 206 ? -13.815 15.384 18.991 1.00 70.88 206 VAL A CA 1
ATOM 1664 C C . VAL A 1 206 ? -12.618 14.925 19.828 1.00 70.88 206 VAL A C 1
ATOM 1666 O O . VAL A 1 206 ? -12.544 13.751 20.194 1.00 70.88 206 VAL A O 1
ATOM 1669 N N . GLY A 1 207 ? -11.678 15.831 20.126 1.00 68.25 207 GLY A N 1
ATOM 1670 C CA . GLY A 1 207 ? -10.443 15.496 20.839 1.00 68.25 207 GLY A CA 1
ATOM 1671 C C . GLY A 1 207 ? -10.691 15.052 22.280 1.00 68.25 207 GLY A C 1
ATOM 1672 O O . GLY A 1 207 ? -10.055 14.109 22.750 1.00 68.25 207 GLY A O 1
ATOM 1673 N N . THR A 1 208 ? -11.645 15.690 22.955 1.00 73.31 208 THR A N 1
ATOM 1674 C CA . THR A 1 208 ? -12.080 15.322 24.311 1.00 73.31 208 THR A CA 1
ATOM 1675 C C . THR A 1 208 ? -13.093 14.181 24.312 1.00 73.31 208 THR A C 1
ATOM 1677 O O . THR A 1 208 ? -13.031 13.309 25.177 1.00 73.31 208 THR A O 1
ATOM 1680 N N . ALA A 1 209 ? -13.995 14.136 23.330 1.00 77.00 209 ALA A N 1
ATOM 1681 C CA . ALA A 1 209 ? -15.038 13.117 23.252 1.00 77.00 209 ALA A CA 1
ATOM 1682 C C . ALA A 1 209 ? -14.486 11.715 22.909 1.00 77.00 209 ALA A C 1
ATOM 1684 O O . ALA A 1 209 ? -14.993 10.699 23.405 1.00 77.00 209 ALA A O 1
ATOM 1685 N N . ILE A 1 210 ? -13.439 11.658 22.072 1.00 84.25 210 ILE A N 1
ATOM 1686 C CA . ILE A 1 210 ? -12.792 10.428 21.589 1.00 84.25 210 ILE A CA 1
ATOM 1687 C C . ILE A 1 210 ? -11.262 10.572 21.750 1.00 84.25 210 ILE A C 1
ATOM 1689 O O . ILE A 1 210 ? -10.537 10.750 20.757 1.00 84.25 210 ILE A O 1
ATOM 1693 N N . PRO A 1 211 ? -10.743 10.506 22.992 1.00 84.00 211 PRO A N 1
ATOM 1694 C CA . PRO A 1 211 ? -9.330 10.743 23.271 1.00 84.00 211 PRO A CA 1
ATOM 1695 C C . PRO A 1 211 ? -8.428 9.705 22.595 1.00 84.00 211 PRO A C 1
ATOM 1697 O O . PRO A 1 211 ? -8.840 8.577 22.313 1.00 84.00 211 PRO A O 1
ATOM 1700 N N . LEU A 1 212 ? -7.182 10.098 22.320 1.00 85.50 212 LEU A N 1
ATOM 1701 C CA . LEU A 1 212 ? -6.146 9.194 21.818 1.00 85.50 212 LEU A CA 1
ATOM 1702 C C . LEU A 1 212 ? -5.786 8.171 22.900 1.00 85.50 212 LEU A C 1
ATOM 1704 O O . LEU A 1 212 ? -5.402 8.553 24.001 1.00 85.50 212 LEU A O 1
ATOM 1708 N N . LEU A 1 213 ? -5.888 6.883 22.566 1.00 86.75 213 LEU A N 1
ATOM 1709 C CA . LEU A 1 213 ? -5.533 5.772 23.464 1.00 86.75 213 LEU A CA 1
ATOM 1710 C C . LEU A 1 213 ? -4.164 5.160 23.153 1.00 86.75 213 LEU A C 1
ATOM 1712 O O . LEU A 1 213 ? -3.583 4.458 23.978 1.00 86.75 213 LEU A O 1
ATOM 1716 N N . VAL A 1 214 ? -3.673 5.415 21.945 1.00 84.81 214 VAL A N 1
ATOM 1717 C CA . VAL A 1 214 ? -2.351 5.035 21.460 1.00 84.81 214 VAL A CA 1
ATOM 1718 C C . VAL A 1 214 ? -1.716 6.309 20.923 1.00 84.81 214 VAL A C 1
ATOM 1720 O O . VAL A 1 214 ? -2.394 7.142 20.312 1.00 84.81 214 VAL A O 1
ATOM 1723 N N . SER A 1 215 ? -0.423 6.503 21.179 1.00 86.38 215 SER A N 1
ATOM 1724 C CA . SER A 1 215 ? 0.249 7.706 20.694 1.00 86.38 215 SER A CA 1
ATOM 1725 C C . SER A 1 215 ? 0.270 7.736 19.161 1.00 86.38 215 SER A C 1
ATOM 1727 O O . SER A 1 215 ? 0.291 6.701 18.489 1.00 86.38 215 SER A O 1
ATOM 1729 N N . GLU A 1 216 ? 0.296 8.936 18.581 1.00 81.69 216 GLU A N 1
ATOM 1730 C CA . GLU A 1 216 ? 0.418 9.092 17.126 1.00 81.69 216 GLU A CA 1
ATOM 1731 C C . GLU A 1 216 ? 1.715 8.459 16.601 1.00 81.69 216 GLU A C 1
ATOM 1733 O O . GLU A 1 216 ? 1.707 7.820 15.553 1.00 81.69 216 GLU A O 1
ATOM 1738 N N . ALA A 1 217 ? 2.815 8.592 17.349 1.00 83.75 217 ALA A N 1
ATOM 1739 C CA . ALA A 1 217 ? 4.103 8.012 16.983 1.00 83.75 217 ALA A CA 1
ATOM 1740 C C . ALA A 1 217 ? 4.052 6.478 16.942 1.00 83.75 217 ALA A C 1
ATOM 1742 O O . ALA A 1 217 ? 4.526 5.875 15.982 1.00 83.75 217 ALA A O 1
ATOM 1743 N N . GLU A 1 218 ? 3.430 5.858 17.943 1.00 85.75 218 GLU A N 1
ATOM 1744 C CA . GLU A 1 218 ? 3.263 4.406 18.000 1.00 85.75 218 GLU A CA 1
ATOM 1745 C C . GLU A 1 218 ? 2.315 3.899 16.906 1.00 85.75 218 GLU A C 1
ATOM 1747 O O . GLU A 1 218 ? 2.631 2.934 16.217 1.00 85.75 218 GLU A O 1
ATOM 1752 N N . THR A 1 219 ? 1.197 4.591 16.675 1.00 82.50 219 THR A N 1
ATOM 1753 C CA . THR A 1 219 ? 0.243 4.256 15.603 1.00 82.50 219 THR A CA 1
ATOM 1754 C C . THR A 1 219 ? 0.912 4.312 14.229 1.00 82.50 219 THR A C 1
ATOM 1756 O O . THR A 1 219 ? 0.745 3.406 13.412 1.00 82.50 219 THR A O 1
ATOM 1759 N N . ARG A 1 220 ? 1.732 5.343 13.980 1.00 85.25 220 ARG A N 1
ATOM 1760 C CA . ARG A 1 220 ? 2.530 5.459 12.755 1.00 85.25 220 ARG A CA 1
ATOM 1761 C C . ARG A 1 220 ? 3.508 4.296 12.606 1.00 85.25 220 ARG A C 1
ATOM 1763 O O . ARG A 1 220 ? 3.574 3.722 11.522 1.00 85.25 220 ARG A O 1
ATOM 1770 N N . ARG A 1 221 ? 4.246 3.960 13.671 1.00 87.75 221 ARG A N 1
ATOM 1771 C CA . ARG A 1 221 ? 5.191 2.835 13.676 1.00 87.75 221 ARG A CA 1
ATOM 1772 C C . ARG A 1 221 ? 4.473 1.533 13.322 1.00 87.75 221 ARG A C 1
ATOM 1774 O O . ARG A 1 221 ? 4.834 0.910 12.334 1.00 87.75 221 ARG A O 1
ATOM 1781 N N . ARG A 1 222 ? 3.378 1.198 14.019 1.00 88.56 222 ARG A N 1
ATOM 1782 C CA . ARG A 1 222 ? 2.566 -0.005 13.740 1.00 88.56 222 ARG A CA 1
ATOM 1783 C C . ARG A 1 222 ? 2.087 -0.061 12.289 1.00 88.56 222 ARG A C 1
ATOM 1785 O O . ARG A 1 222 ? 2.125 -1.118 11.667 1.00 88.56 222 ARG A O 1
ATOM 1792 N N . TYR A 1 223 ? 1.668 1.074 11.726 1.00 87.88 223 TYR A N 1
ATOM 1793 C CA . TYR A 1 223 ? 1.224 1.134 10.332 1.00 87.88 223 TYR A CA 1
ATOM 1794 C C . TYR A 1 223 ? 2.357 0.874 9.338 1.00 87.88 223 TYR A C 1
ATOM 1796 O O . TYR A 1 223 ? 2.174 0.117 8.378 1.00 87.88 223 TYR A O 1
ATOM 1804 N N . ILE A 1 224 ? 3.513 1.510 9.541 1.00 90.62 224 ILE A N 1
ATOM 1805 C CA . ILE A 1 224 ? 4.679 1.334 8.670 1.00 90.62 224 ILE A CA 1
ATOM 1806 C C . ILE A 1 224 ? 5.203 -0.098 8.791 1.00 90.62 224 ILE A C 1
ATOM 1808 O O . ILE A 1 224 ? 5.358 -0.749 7.762 1.00 90.62 224 ILE A O 1
ATOM 1812 N N . ASP A 1 225 ? 5.362 -0.613 10.010 1.00 91.56 225 ASP A N 1
ATOM 1813 C CA . ASP A 1 225 ? 5.829 -1.976 10.285 1.00 91.56 225 ASP A CA 1
ATOM 1814 C C . ASP A 1 225 ? 4.926 -3.013 9.612 1.00 91.56 225 ASP A C 1
ATOM 1816 O O . ASP A 1 225 ? 5.407 -3.901 8.909 1.00 91.56 225 ASP A O 1
ATOM 1820 N N . LEU A 1 226 ? 3.604 -2.869 9.746 1.00 89.94 226 LEU A N 1
ATOM 1821 C CA . LEU A 1 226 ? 2.647 -3.761 9.095 1.00 89.94 226 LEU A CA 1
ATOM 1822 C C . LEU A 1 226 ? 2.725 -3.665 7.567 1.00 89.94 226 LEU A C 1
ATOM 1824 O O . LEU A 1 226 ? 2.708 -4.686 6.885 1.00 89.94 226 LEU A O 1
ATOM 1828 N N . SER A 1 227 ? 2.868 -2.454 7.026 1.00 90.81 227 SER A N 1
ATOM 1829 C CA . SER A 1 227 ? 2.991 -2.242 5.578 1.00 90.81 227 SER A CA 1
ATOM 1830 C C . SER A 1 227 ? 4.313 -2.778 5.015 1.00 90.81 227 SER A C 1
ATOM 1832 O O . SER A 1 227 ? 4.355 -3.222 3.873 1.00 90.81 227 SER A O 1
ATOM 1834 N N . LEU A 1 228 ? 5.394 -2.755 5.798 1.00 93.75 228 LEU A N 1
ATOM 1835 C CA . LEU A 1 228 ? 6.667 -3.389 5.455 1.00 93.75 228 LEU A CA 1
ATOM 1836 C C . LEU A 1 228 ? 6.546 -4.918 5.521 1.00 93.75 228 LEU A C 1
ATOM 1838 O O . LEU A 1 228 ? 6.980 -5.613 4.598 1.00 93.75 228 LEU A O 1
ATOM 1842 N N . LYS A 1 229 ? 5.886 -5.443 6.558 1.00 91.69 229 LYS A N 1
ATOM 1843 C CA . LYS A 1 229 ? 5.624 -6.876 6.739 1.00 91.69 229 LYS A CA 1
ATOM 1844 C C . LYS A 1 229 ? 4.807 -7.467 5.589 1.00 91.69 229 LYS A C 1
ATOM 1846 O O . LYS A 1 229 ? 5.150 -8.541 5.103 1.00 91.69 229 LYS A O 1
ATOM 1851 N N . GLU A 1 230 ? 3.791 -6.746 5.107 1.00 88.94 230 GLU A N 1
ATOM 1852 C CA . GLU A 1 230 ? 3.004 -7.096 3.908 1.00 88.94 230 GLU A CA 1
ATOM 1853 C C . GLU A 1 230 ? 3.886 -7.257 2.652 1.00 88.94 230 GLU A C 1
ATOM 1855 O O . GLU A 1 230 ? 3.555 -8.029 1.757 1.00 88.94 230 GLU A O 1
ATOM 1860 N N . CYS A 1 231 ? 5.037 -6.580 2.596 1.00 92.06 231 CYS A N 1
ATOM 1861 C CA . CYS A 1 231 ? 6.014 -6.683 1.508 1.00 92.06 231 CYS A CA 1
ATOM 1862 C C . CYS A 1 231 ? 7.139 -7.703 1.779 1.00 92.06 231 CYS A C 1
ATOM 1864 O O . CYS A 1 231 ? 8.134 -7.724 1.051 1.00 92.06 231 CYS A O 1
ATOM 1866 N N . GLY A 1 232 ? 7.004 -8.536 2.816 1.00 92.69 232 GLY A N 1
ATOM 1867 C CA . GLY A 1 232 ? 7.971 -9.577 3.179 1.00 92.69 232 GLY A CA 1
ATOM 1868 C C . GLY A 1 232 ? 9.066 -9.139 4.157 1.00 92.69 232 GLY A C 1
ATOM 1869 O O . GLY A 1 232 ? 9.948 -9.936 4.470 1.00 92.69 232 GLY A O 1
ATOM 1870 N N . TRP A 1 233 ? 9.024 -7.909 4.679 1.00 94.62 233 TRP A N 1
ATOM 1871 C CA . TRP A 1 233 ? 9.962 -7.437 5.706 1.00 94.62 233 TRP A CA 1
ATOM 1872 C C . TRP A 1 233 ? 9.472 -7.841 7.105 1.00 94.62 233 TRP A C 1
ATOM 1874 O O . TRP A 1 233 ? 8.895 -7.043 7.837 1.00 94.62 233 TRP A O 1
ATOM 1884 N N . THR A 1 234 ? 9.632 -9.119 7.458 1.00 90.00 234 THR A N 1
ATOM 1885 C CA . THR A 1 234 ? 9.064 -9.701 8.693 1.00 90.00 234 THR A CA 1
ATOM 1886 C C . THR A 1 234 ? 9.997 -9.667 9.904 1.00 90.00 234 THR A C 1
ATOM 1888 O O . THR A 1 234 ? 9.529 -9.859 11.026 1.00 90.00 234 THR A O 1
ATOM 1891 N N . HIS A 1 235 ? 11.296 -9.448 9.692 1.00 87.31 235 HIS A N 1
ATOM 1892 C CA . HIS A 1 235 ? 12.330 -9.479 10.727 1.00 87.31 235 HIS A CA 1
ATOM 1893 C C . HIS A 1 235 ? 13.173 -8.207 10.633 1.00 87.31 235 HIS A C 1
ATOM 1895 O O . HIS A 1 235 ? 14.118 -8.160 9.854 1.00 87.31 235 HIS A O 1
ATOM 1901 N N . LEU A 1 236 ? 12.780 -7.174 11.380 1.00 91.81 236 LEU A N 1
ATOM 1902 C CA . LEU A 1 236 ? 13.507 -5.908 11.479 1.00 91.81 236 LEU A CA 1
ATOM 1903 C C . LEU A 1 236 ? 14.182 -5.844 12.855 1.00 91.81 236 LEU A C 1
ATOM 1905 O O . LEU A 1 236 ? 13.502 -5.926 13.879 1.00 91.81 236 LEU A O 1
ATOM 1909 N N . GLU A 1 237 ? 15.507 -5.747 12.874 1.00 92.88 237 GLU A N 1
ATOM 1910 C CA . GLU A 1 237 ? 16.345 -5.732 14.072 1.00 92.88 237 GLU A CA 1
ATOM 1911 C C . GLU A 1 237 ? 16.648 -4.289 14.514 1.00 92.88 237 GLU A C 1
ATOM 1913 O O . GLU A 1 237 ? 17.063 -3.441 13.718 1.00 92.88 237 GLU A O 1
ATOM 1918 N N . GLU A 1 238 ? 16.471 -4.006 15.807 1.00 93.06 238 GLU A N 1
ATOM 1919 C 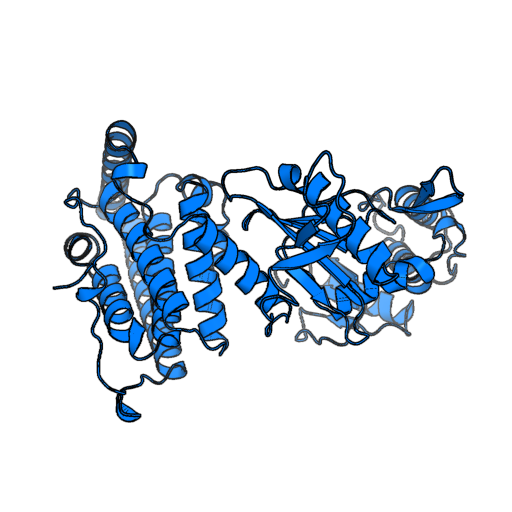CA . GLU A 1 238 ? 16.794 -2.705 16.405 1.00 93.06 238 GLU A CA 1
ATOM 1920 C C . GLU A 1 238 ? 18.303 -2.412 16.318 1.00 93.06 238 GLU A C 1
ATOM 1922 O O . GLU A 1 238 ? 19.134 -3.274 16.611 1.00 93.06 238 GLU A O 1
ATOM 1927 N N . GLY A 1 239 ? 18.666 -1.197 15.902 1.00 90.81 239 GLY A N 1
ATOM 1928 C CA . GLY A 1 239 ? 20.047 -0.762 15.680 1.00 90.81 239 GLY A CA 1
ATOM 1929 C C . GLY A 1 239 ? 20.662 -1.214 14.348 1.00 90.81 239 GLY A C 1
ATOM 1930 O O . GLY A 1 239 ? 21.756 -0.762 14.004 1.00 90.81 239 GLY A O 1
ATOM 1931 N N . ARG A 1 240 ? 19.980 -2.078 13.581 1.00 93.38 240 ARG A N 1
ATOM 1932 C CA . ARG A 1 240 ? 20.422 -2.541 12.255 1.00 93.38 240 ARG A CA 1
ATOM 1933 C C . ARG A 1 240 ? 19.440 -2.159 11.152 1.00 93.38 240 ARG A C 1
ATOM 1935 O O . ARG A 1 240 ? 19.822 -1.478 10.201 1.00 93.38 240 ARG A O 1
ATOM 1942 N N . ASP A 1 241 ? 18.213 -2.660 11.234 1.00 95.44 241 ASP A N 1
ATOM 1943 C CA . ASP A 1 241 ? 17.138 -2.340 10.296 1.00 95.44 241 ASP A CA 1
ATOM 1944 C C . ASP A 1 241 ? 16.348 -1.131 10.789 1.00 95.44 241 ASP A C 1
ATOM 1946 O O . ASP A 1 241 ? 15.921 -0.324 9.973 1.00 95.44 241 ASP A O 1
ATOM 1950 N N . LEU A 1 242 ? 16.178 -1.004 12.109 1.00 95.06 242 LEU A N 1
ATOM 1951 C CA . LEU A 1 242 ? 15.494 0.107 12.770 1.00 95.06 242 LEU A CA 1
ATOM 1952 C C . LEU A 1 242 ? 16.501 1.010 13.474 1.00 95.06 242 LEU A C 1
ATOM 1954 O O . LEU A 1 242 ? 17.476 0.504 14.030 1.00 95.06 242 LEU A O 1
ATOM 1958 N N . GLU A 1 243 ? 16.247 2.318 13.485 1.00 94.56 243 GLU A N 1
ATOM 1959 C CA . GLU A 1 243 ? 17.084 3.309 14.186 1.00 94.56 243 GLU A CA 1
ATOM 1960 C C . GLU A 1 243 ? 18.584 3.140 13.863 1.00 94.56 243 GLU A C 1
ATOM 1962 O O . GLU A 1 243 ? 19.457 3.175 14.734 1.00 94.56 243 GLU A O 1
ATOM 1967 N N . TYR A 1 244 ? 18.896 2.902 12.584 1.00 97.00 244 TYR A N 1
ATOM 1968 C CA . TYR A 1 244 ? 20.257 2.610 12.139 1.00 97.00 244 TYR A CA 1
ATOM 1969 C C . TYR A 1 244 ? 21.125 3.868 12.215 1.00 97.00 244 TYR A C 1
ATOM 1971 O O . TYR A 1 244 ? 20.823 4.886 11.582 1.00 97.00 244 TYR A O 1
ATOM 1979 N N . GLU A 1 245 ? 22.227 3.794 12.964 1.00 97.44 245 GLU A N 1
ATOM 1980 C CA . GLU A 1 245 ? 23.161 4.910 13.092 1.00 97.44 245 GLU A CA 1
ATOM 1981 C C . GLU A 1 245 ? 23.926 5.131 11.780 1.00 97.44 245 GLU A C 1
ATOM 1983 O O . GLU A 1 245 ? 24.648 4.262 11.290 1.00 97.44 245 GLU A O 1
ATOM 1988 N N . VAL A 1 246 ? 23.824 6.343 11.243 1.00 96.88 246 VAL A N 1
ATOM 1989 C CA . VAL A 1 246 ? 24.629 6.819 10.121 1.00 96.88 246 VAL A CA 1
ATOM 1990 C C . VAL A 1 246 ? 25.585 7.915 10.569 1.00 96.88 246 VAL A C 1
ATOM 1992 O O . VAL A 1 246 ? 25.296 8.695 11.476 1.00 96.88 246 VAL A O 1
ATOM 1995 N N . SER A 1 247 ? 26.727 8.009 9.896 1.00 95.19 247 SER A N 1
ATOM 1996 C CA . SER A 1 247 ? 27.724 9.059 10.115 1.00 95.19 247 SER A CA 1
ATOM 1997 C C . SER A 1 247 ? 27.906 9.902 8.854 1.00 95.19 247 SER A C 1
ATOM 1999 O O . SER A 1 247 ? 27.676 9.426 7.744 1.00 95.19 247 SER A O 1
ATOM 2001 N N . GLY A 1 248 ? 28.305 11.165 9.025 1.00 92.88 248 GLY A N 1
ATOM 2002 C CA . GLY A 1 248 ? 28.480 12.109 7.915 1.00 92.88 248 GLY A CA 1
ATOM 2003 C C . GLY A 1 248 ? 27.300 13.062 7.707 1.00 92.88 248 GLY A C 1
ATOM 2004 O O . GLY A 1 248 ? 27.235 13.741 6.682 1.00 92.88 248 GLY A O 1
ATOM 2005 N N . MET A 1 249 ? 26.385 13.154 8.679 1.00 95.38 249 MET A N 1
ATOM 2006 C CA . MET A 1 249 ? 25.304 14.137 8.644 1.00 95.38 249 MET A CA 1
ATOM 2007 C C . MET A 1 249 ? 25.872 15.568 8.681 1.00 95.38 249 MET A C 1
ATOM 2009 O O . MET A 1 249 ? 26.813 15.828 9.438 1.00 95.38 249 MET A O 1
ATOM 2013 N N . PRO A 1 250 ? 25.303 16.527 7.924 1.00 93.50 250 PRO A N 1
ATOM 2014 C CA . PRO A 1 250 ? 25.745 17.917 7.976 1.00 93.50 250 PRO A CA 1
ATOM 2015 C C . PRO A 1 250 ? 25.638 18.489 9.392 1.00 93.50 250 PRO A C 1
ATOM 2017 O O . PRO A 1 250 ? 24.573 18.421 10.005 1.00 93.50 250 PRO A O 1
ATOM 2020 N N . LEU A 1 251 ? 26.707 19.125 9.886 1.00 92.12 251 LEU A N 1
ATOM 2021 C CA . LEU A 1 251 ? 26.748 19.713 11.236 1.00 92.12 251 LEU A CA 1
ATOM 2022 C C . LEU A 1 251 ? 25.686 20.803 11.458 1.00 92.12 251 LEU A C 1
ATOM 2024 O O . LEU A 1 251 ? 25.255 21.029 12.584 1.00 92.12 251 LEU A O 1
ATOM 2028 N N . SER A 1 252 ? 25.236 21.458 10.382 1.00 89.62 252 SER A N 1
ATOM 2029 C CA . SER A 1 252 ? 24.125 22.416 10.409 1.00 89.62 252 SER A CA 1
ATOM 2030 C C . SER A 1 252 ? 22.767 21.763 10.681 1.00 89.62 252 SER A C 1
ATOM 2032 O O . SER A 1 252 ? 21.857 22.433 11.162 1.00 89.62 252 SER A O 1
ATOM 2034 N N . THR A 1 253 ? 22.616 20.475 10.363 1.00 86.50 253 THR A N 1
ATOM 2035 C CA . THR A 1 253 ? 21.392 19.694 10.578 1.00 86.50 253 THR A CA 1
ATOM 2036 C C . THR A 1 253 ? 21.487 18.849 11.844 1.00 86.50 253 THR A C 1
ATOM 2038 O O . THR A 1 253 ? 20.522 18.786 12.602 1.00 86.50 253 THR A O 1
ATOM 2041 N N . ASN A 1 254 ? 22.638 18.218 12.092 1.00 87.50 254 ASN A N 1
ATOM 2042 C CA . ASN A 1 254 ? 22.894 17.442 13.297 1.00 87.50 254 ASN A CA 1
ATOM 2043 C C . ASN A 1 254 ? 24.294 17.761 13.861 1.00 87.50 254 ASN A C 1
ATOM 2045 O O . ASN A 1 254 ? 25.289 17.315 13.286 1.00 87.50 254 ASN A O 1
ATOM 2049 N N . PRO A 1 255 ? 24.393 18.482 14.996 1.00 89.56 255 PRO A N 1
ATOM 2050 C CA . PRO A 1 255 ? 25.674 18.893 15.576 1.00 89.56 255 PRO A CA 1
ATOM 2051 C C . PRO A 1 255 ? 26.624 17.741 15.922 1.00 89.56 255 PRO A C 1
ATOM 2053 O O . PRO A 1 255 ? 27.831 17.948 15.989 1.00 89.56 255 PRO A O 1
ATOM 2056 N N . SER A 1 256 ? 26.098 16.531 16.139 1.00 92.12 256 SER A N 1
ATOM 2057 C CA . SER A 1 256 ? 26.917 15.347 16.424 1.00 92.12 256 SER A CA 1
ATOM 2058 C C . SER A 1 256 ? 27.598 14.761 15.180 1.00 92.12 256 SER A C 1
ATOM 2060 O O . SER A 1 256 ? 28.474 13.909 15.309 1.00 92.12 256 SER A O 1
ATOM 2062 N N . GLY A 1 257 ? 27.169 15.160 13.975 1.00 92.50 257 GLY A N 1
ATOM 2063 C CA . GLY A 1 257 ? 27.564 14.529 12.710 1.00 92.50 257 GLY A CA 1
ATOM 2064 C C . GLY A 1 257 ? 26.999 13.116 12.507 1.00 92.50 257 GLY A C 1
ATOM 2065 O O . GLY A 1 257 ? 27.261 12.493 11.474 1.00 92.50 257 GLY A O 1
ATOM 2066 N N . LYS A 1 258 ? 26.214 12.613 13.467 1.00 95.06 258 LYS A N 1
ATOM 2067 C CA . LYS A 1 258 ? 25.528 11.320 13.424 1.00 95.06 258 LYS A CA 1
ATOM 2068 C C . LYS A 1 258 ? 24.045 11.506 13.125 1.00 95.06 258 LYS A C 1
ATOM 2070 O O . LYS A 1 258 ? 23.484 12.558 13.410 1.00 95.06 258 LYS A O 1
ATOM 2075 N N . GLY A 1 259 ? 23.404 10.504 12.546 1.00 94.44 259 GLY A N 1
ATOM 2076 C CA . GLY A 1 259 ? 21.960 10.450 12.324 1.00 94.44 259 GLY A CA 1
ATOM 2077 C C . GLY A 1 259 ? 21.423 9.062 12.643 1.00 94.44 259 GLY A C 1
ATOM 2078 O O . GLY A 1 259 ? 22.200 8.117 12.705 1.00 94.44 259 GLY A O 1
ATOM 2079 N N . TYR A 1 260 ? 20.111 8.950 12.822 1.00 96.00 260 TYR A N 1
ATOM 2080 C CA . TYR A 1 260 ? 19.433 7.675 13.059 1.00 96.00 260 TYR A CA 1
ATOM 2081 C C . TYR A 1 260 ? 18.315 7.535 12.040 1.00 96.00 260 TYR A C 1
ATOM 2083 O O . TYR A 1 260 ? 17.429 8.389 11.949 1.00 96.00 260 TYR A O 1
ATOM 2091 N N . VAL A 1 261 ? 18.437 6.515 11.204 1.00 96.31 261 VAL A N 1
ATOM 2092 C CA . VAL A 1 261 ? 17.483 6.225 10.144 1.00 96.31 261 VAL A CA 1
ATOM 2093 C C . VAL A 1 261 ? 16.359 5.374 10.715 1.00 96.31 261 VAL A C 1
ATOM 2095 O O . VAL A 1 261 ? 16.652 4.299 11.231 1.00 96.31 261 VAL A O 1
ATOM 2098 N N . ASP A 1 262 ? 15.097 5.795 10.554 1.00 95.12 262 ASP A N 1
ATOM 2099 C CA . ASP A 1 262 ? 13.956 5.034 11.088 1.00 95.12 262 ASP A CA 1
ATOM 2100 C C . ASP A 1 262 ? 13.944 3.593 10.548 1.00 95.12 262 ASP A C 1
ATOM 2102 O O . ASP A 1 262 ? 13.808 2.654 11.328 1.00 95.12 262 ASP A O 1
ATOM 2106 N N . TYR A 1 263 ? 14.130 3.414 9.228 1.00 97.50 263 TYR A N 1
ATOM 2107 C CA . TYR A 1 263 ? 14.293 2.093 8.617 1.00 97.50 263 TYR A CA 1
ATOM 2108 C C . TYR A 1 263 ? 15.357 2.064 7.517 1.00 97.50 263 TYR A C 1
ATOM 2110 O O . TYR A 1 263 ? 15.334 2.881 6.587 1.00 97.50 263 TYR A O 1
ATOM 2118 N N . VAL A 1 264 ? 16.211 1.044 7.546 1.00 98.19 264 VAL A N 1
ATOM 2119 C CA . VAL A 1 264 ? 17.070 0.643 6.428 1.00 98.19 264 VAL A CA 1
ATOM 2120 C C . VAL A 1 264 ? 16.655 -0.744 5.961 1.00 98.19 264 VAL A C 1
ATOM 2122 O O . VAL A 1 264 ? 16.642 -1.704 6.723 1.00 98.19 264 VAL A O 1
ATOM 2125 N N . LEU A 1 265 ? 16.317 -0.847 4.680 1.00 98.38 265 LEU A N 1
ATOM 2126 C CA . LEU A 1 265 ? 15.918 -2.098 4.048 1.00 98.38 265 LEU A CA 1
ATOM 2127 C C . LEU A 1 265 ? 17.130 -2.698 3.336 1.00 98.38 265 LEU A C 1
ATOM 2129 O O . LEU A 1 265 ? 17.591 -2.157 2.327 1.00 98.38 265 LEU A O 1
ATOM 2133 N N . TRP A 1 266 ? 17.657 -3.801 3.864 1.00 98.06 266 TRP A N 1
ATOM 2134 C CA . TRP A 1 266 ? 18.902 -4.416 3.394 1.00 98.06 266 TRP A CA 1
ATOM 2135 C C . TRP A 1 266 ? 18.685 -5.498 2.332 1.00 98.06 266 TRP A C 1
ATOM 2137 O O . TRP A 1 266 ? 17.714 -6.259 2.359 1.00 98.06 266 TRP A O 1
ATOM 2147 N N . GLY A 1 267 ? 19.628 -5.585 1.396 1.00 97.44 267 GLY A N 1
ATOM 2148 C CA . GLY A 1 267 ? 19.726 -6.687 0.445 1.00 97.44 267 GLY A CA 1
ATOM 2149 C C . GLY A 1 267 ? 20.458 -7.881 1.048 1.00 97.44 267 GLY A C 1
ATOM 2150 O O . GLY A 1 267 ? 21.163 -7.757 2.049 1.00 97.44 267 GLY A O 1
ATOM 2151 N N . ASP A 1 268 ? 20.342 -9.044 0.409 1.00 96.00 268 ASP A N 1
ATOM 2152 C CA . ASP A 1 268 ? 21.016 -10.269 0.874 1.00 96.00 268 ASP A CA 1
ATOM 2153 C C . ASP A 1 268 ? 22.548 -10.174 0.789 1.00 96.00 268 ASP A C 1
ATOM 2155 O O . ASP A 1 268 ? 23.267 -10.895 1.472 1.00 96.00 268 ASP A O 1
ATOM 2159 N N . ASN A 1 269 ? 23.054 -9.240 -0.019 1.00 95.62 269 ASN A N 1
ATOM 2160 C CA . ASN A 1 269 ? 24.471 -8.894 -0.113 1.00 95.62 269 ASN A CA 1
ATOM 2161 C C . ASN A 1 269 ? 24.951 -7.936 0.995 1.00 95.62 269 ASN A C 1
ATOM 2163 O O . ASN A 1 269 ? 26.099 -7.501 0.952 1.00 95.62 269 ASN A O 1
ATOM 2167 N N . GLY A 1 270 ? 24.086 -7.566 1.945 1.00 95.56 270 GLY A N 1
ATOM 2168 C CA . GLY A 1 270 ? 24.401 -6.622 3.017 1.00 95.56 270 GLY A CA 1
ATOM 2169 C C . GLY A 1 270 ? 24.451 -5.154 2.585 1.00 95.56 270 GLY A C 1
ATOM 2170 O O . GLY A 1 270 ? 24.834 -4.313 3.390 1.00 95.56 270 GLY A O 1
ATOM 2171 N N . LEU A 1 271 ? 24.063 -4.821 1.347 1.00 98.12 271 LEU A N 1
ATOM 2172 C CA . LEU A 1 271 ? 24.020 -3.438 0.864 1.00 98.12 271 LEU A CA 1
ATOM 2173 C C . LEU A 1 271 ? 22.628 -2.814 1.070 1.00 98.12 271 LEU A C 1
ATOM 2175 O O . LEU A 1 271 ? 21.615 -3.516 0.961 1.00 98.12 271 LEU A O 1
ATOM 2179 N N . PRO A 1 272 ? 22.536 -1.496 1.328 1.00 98.31 272 PRO A N 1
ATOM 2180 C CA . PRO A 1 272 ? 21.262 -0.839 1.595 1.00 98.31 272 PRO A CA 1
ATOM 2181 C C . PRO A 1 272 ? 20.445 -0.708 0.302 1.00 98.31 272 PRO A C 1
ATOM 2183 O O . PRO A 1 272 ? 20.881 -0.078 -0.667 1.00 98.31 272 PRO A O 1
ATOM 2186 N N . LEU A 1 273 ? 19.251 -1.303 0.266 1.00 98.62 273 LEU A N 1
ATOM 2187 C CA . LEU A 1 273 ? 18.338 -1.215 -0.876 1.00 98.62 273 LEU A CA 1
ATOM 2188 C C . LEU A 1 273 ? 17.451 0.022 -0.805 1.00 98.62 273 LEU A C 1
ATOM 2190 O O . LEU A 1 273 ? 17.198 0.666 -1.825 1.00 98.62 273 LEU A O 1
ATOM 2194 N N . ALA A 1 274 ? 16.962 0.348 0.389 1.00 98.62 274 ALA A N 1
ATOM 2195 C CA . ALA A 1 274 ? 16.134 1.520 0.600 1.00 98.62 274 ALA A CA 1
ATOM 2196 C C . ALA A 1 274 ? 16.282 2.100 2.007 1.00 98.62 274 ALA A C 1
ATOM 2198 O O . ALA A 1 274 ? 16.627 1.398 2.952 1.00 98.62 274 ALA A O 1
ATOM 2199 N N . VAL A 1 275 ? 15.979 3.387 2.116 1.00 98.31 275 VAL A N 1
ATOM 2200 C CA . VAL A 1 275 ? 15.815 4.134 3.362 1.00 98.31 275 VAL A CA 1
ATOM 2201 C C . VAL A 1 275 ? 14.337 4.500 3.510 1.00 98.31 275 VAL A C 1
ATOM 2203 O O . VAL A 1 275 ? 13.710 4.867 2.514 1.00 98.31 275 VAL A O 1
ATOM 2206 N N . VAL A 1 276 ? 13.768 4.415 4.714 1.00 97.75 276 VAL A N 1
ATOM 2207 C CA . VAL A 1 276 ? 12.416 4.921 5.007 1.00 97.75 276 VAL A CA 1
ATOM 2208 C C . VAL A 1 276 ? 12.494 5.942 6.132 1.00 97.75 276 VAL A C 1
ATOM 2210 O O . VAL A 1 276 ? 12.903 5.610 7.235 1.00 97.75 276 VAL A O 1
ATOM 2213 N N . GLU A 1 277 ? 12.069 7.170 5.844 1.00 95.75 277 GLU A N 1
ATOM 2214 C CA . GLU A 1 277 ? 11.910 8.243 6.830 1.00 95.75 277 GLU A CA 1
ATOM 2215 C C . GLU A 1 277 ? 10.436 8.378 7.241 1.00 95.75 277 GLU A C 1
ATOM 2217 O O . GLU A 1 277 ? 9.560 8.639 6.403 1.00 95.75 277 GLU A O 1
ATOM 2222 N N . ALA A 1 278 ? 10.151 8.260 8.533 1.00 90.50 278 ALA A N 1
ATOM 2223 C CA . ALA A 1 278 ? 8.819 8.349 9.106 1.00 90.50 278 ALA A CA 1
ATOM 2224 C C . ALA A 1 278 ? 8.552 9.748 9.692 1.00 90.50 278 ALA A C 1
ATOM 2226 O O . ALA A 1 278 ? 9.258 10.257 10.560 1.00 90.50 278 ALA A O 1
ATOM 2227 N N . LYS A 1 279 ? 7.457 10.389 9.273 1.00 87.25 279 LYS A N 1
ATOM 2228 C CA . LYS A 1 279 ? 6.999 11.679 9.820 1.00 87.25 279 LYS A CA 1
ATOM 2229 C C . LYS A 1 279 ? 5.657 11.562 10.507 1.00 87.25 279 LYS A C 1
ATOM 2231 O O . LYS A 1 279 ? 4.836 10.740 10.133 1.00 87.25 279 LYS A O 1
ATOM 2236 N N . LYS A 1 280 ? 5.405 12.452 11.473 1.00 77.81 280 LYS A N 1
ATOM 2237 C CA . LYS A 1 280 ? 4.104 12.556 12.153 1.00 77.81 280 LYS A CA 1
ATOM 2238 C C . LYS A 1 280 ? 2.952 12.519 11.144 1.00 77.81 280 LYS A C 1
ATOM 2240 O O . LYS A 1 280 ? 2.970 13.287 10.189 1.00 77.81 280 LYS A O 1
ATOM 2245 N N . THR A 1 281 ? 1.944 11.695 11.399 1.00 65.75 281 THR A N 1
ATOM 2246 C CA . THR A 1 281 ? 0.735 11.444 10.596 1.00 65.75 281 THR A CA 1
ATOM 2247 C C . THR A 1 281 ? 0.038 12.748 10.196 1.00 65.75 281 THR A C 1
ATOM 2249 O O . THR A 1 281 ? -0.392 12.932 9.059 1.00 65.75 281 THR A O 1
ATOM 2252 N N . MET A 1 282 ? -0.007 13.718 11.116 1.00 67.31 282 MET A N 1
ATOM 2253 C CA . MET A 1 282 ? -0.598 15.043 10.879 1.00 67.31 282 MET A CA 1
ATOM 2254 C C . MET A 1 282 ? 0.283 15.982 10.037 1.00 67.31 282 MET A C 1
ATOM 2256 O O . MET A 1 282 ? -0.175 17.031 9.588 1.00 67.31 282 MET A O 1
ATOM 2260 N N . SER A 1 283 ? 1.548 15.632 9.813 1.00 75.06 283 SER A N 1
ATOM 2261 C CA . SER A 1 283 ? 2.466 16.365 8.944 1.00 75.06 283 SER A CA 1
ATOM 2262 C C . SER A 1 283 ? 2.502 15.762 7.544 1.00 75.06 283 SER A C 1
ATOM 2264 O O . SER A 1 283 ? 2.337 14.561 7.349 1.00 75.06 283 SER A O 1
ATOM 2266 N N . SER A 1 284 ? 2.759 16.611 6.548 1.00 80.44 284 SER A N 1
ATOM 2267 C CA . SER A 1 284 ? 3.043 16.132 5.195 1.00 80.44 284 SER A CA 1
ATOM 2268 C C . SER A 1 284 ? 4.329 15.289 5.191 1.00 80.44 284 SER A C 1
ATOM 2270 O O . SER A 1 284 ? 5.342 15.772 5.718 1.00 80.44 284 SER A O 1
ATOM 2272 N N . PRO A 1 285 ? 4.342 14.106 4.540 1.00 79.12 285 PRO A N 1
ATOM 2273 C CA . PRO A 1 285 ? 5.551 13.295 4.388 1.00 79.12 285 PRO A CA 1
ATOM 2274 C C . PRO A 1 285 ? 6.691 14.063 3.717 1.00 79.12 285 PRO A C 1
ATOM 2276 O O . PRO A 1 285 ? 7.856 13.847 4.031 1.00 79.12 285 PRO A O 1
ATOM 2279 N N . LYS A 1 286 ? 6.370 15.023 2.835 1.00 87.44 286 LYS A N 1
ATOM 2280 C CA . LYS A 1 286 ? 7.359 15.825 2.098 1.00 87.44 286 LYS A CA 1
ATOM 2281 C C . LYS A 1 286 ? 8.317 16.603 3.001 1.00 87.44 286 LYS A C 1
ATOM 2283 O O . LYS A 1 286 ? 9.425 16.904 2.569 1.00 87.44 286 LYS A O 1
ATOM 2288 N N . LYS A 1 287 ? 7.942 16.885 4.257 1.00 88.19 287 LYS A N 1
ATOM 2289 C CA . LYS A 1 287 ? 8.859 17.481 5.245 1.00 88.19 287 LYS A CA 1
ATOM 2290 C C . LYS A 1 287 ? 10.056 16.574 5.562 1.00 88.19 287 LYS A C 1
ATOM 2292 O O . LYS A 1 287 ? 11.100 17.082 5.946 1.00 88.19 287 LYS A O 1
ATOM 2297 N N . GLY A 1 288 ? 9.913 15.257 5.403 1.00 87.56 288 GLY A N 1
ATOM 2298 C CA . GLY A 1 288 ? 10.987 14.280 5.598 1.00 87.56 288 GLY A CA 1
ATOM 2299 C C . GLY A 1 288 ? 11.901 14.088 4.397 1.00 87.56 288 GLY A C 1
ATOM 2300 O O . GLY A 1 288 ? 12.962 13.500 4.552 1.00 87.56 288 GLY A O 1
ATOM 2301 N N . LYS A 1 289 ? 11.550 14.625 3.223 1.00 94.44 289 LYS A N 1
ATOM 2302 C CA . LYS A 1 289 ? 12.304 14.400 1.984 1.00 94.44 289 LYS A CA 1
ATOM 2303 C C . LYS A 1 289 ? 13.793 14.721 2.125 1.00 94.44 289 LYS A C 1
ATOM 2305 O O . LYS A 1 289 ? 14.627 13.904 1.756 1.00 94.44 289 LYS A O 1
ATOM 2310 N N . HIS A 1 290 ? 14.117 15.911 2.633 1.00 95.00 290 HIS A N 1
ATOM 2311 C CA . HIS A 1 290 ? 15.511 16.344 2.741 1.00 95.00 290 HIS A CA 1
ATOM 2312 C C . HIS A 1 290 ? 16.294 15.482 3.738 1.00 95.00 290 HIS A C 1
ATOM 2314 O O . HIS A 1 290 ? 17.427 15.111 3.473 1.00 95.00 290 HIS A O 1
ATOM 2320 N N . GLN A 1 291 ? 15.676 15.098 4.855 1.00 95.12 291 GLN A N 1
ATOM 2321 C CA . GLN A 1 291 ? 16.313 14.211 5.827 1.00 95.12 291 GLN A CA 1
ATOM 2322 C C . GLN A 1 291 ? 16.574 12.818 5.240 1.00 95.12 291 GLN A C 1
ATOM 2324 O O . GLN A 1 291 ? 17.683 12.308 5.356 1.00 95.12 291 GLN A O 1
ATOM 2329 N N . ALA A 1 292 ? 15.600 12.260 4.518 1.00 96.88 292 ALA A N 1
ATOM 2330 C CA . ALA A 1 292 ? 15.739 10.973 3.847 1.00 96.88 292 ALA A CA 1
ATOM 2331 C C . ALA A 1 292 ? 16.854 10.985 2.776 1.00 96.88 292 ALA A C 1
ATOM 2333 O O . ALA A 1 292 ? 17.592 10.013 2.632 1.00 96.88 292 ALA A O 1
ATOM 2334 N N . GLU A 1 293 ? 17.027 12.105 2.063 1.00 97.81 293 GLU A N 1
ATOM 2335 C CA . GLU A 1 293 ? 18.152 12.329 1.142 1.00 97.81 293 GLU A CA 1
ATOM 2336 C C . GLU A 1 293 ? 19.503 12.331 1.865 1.00 97.81 293 GLU A C 1
ATOM 2338 O O . GLU A 1 293 ? 20.440 11.673 1.411 1.00 97.81 293 GLU A O 1
ATOM 2343 N N . LEU A 1 294 ? 19.605 13.041 2.995 1.00 97.62 294 LEU A N 1
ATOM 2344 C CA . LEU A 1 294 ? 20.825 13.086 3.804 1.00 97.62 294 LEU A CA 1
ATOM 2345 C C . LEU A 1 294 ? 21.192 11.700 4.345 1.00 97.62 294 LEU A C 1
ATOM 2347 O O . LEU A 1 294 ? 22.358 11.312 4.291 1.00 97.62 294 LEU A O 1
ATOM 2351 N N . TYR A 1 295 ? 20.207 10.926 4.797 1.00 98.25 295 TYR A N 1
ATOM 2352 C CA . TYR A 1 295 ? 20.413 9.545 5.230 1.00 98.25 295 TYR A CA 1
ATOM 2353 C C . TYR A 1 295 ? 20.872 8.640 4.097 1.00 98.25 295 TYR A C 1
ATOM 2355 O O . TYR A 1 295 ? 21.844 7.903 4.261 1.00 98.25 295 TYR A O 1
ATOM 2363 N N . ALA A 1 296 ? 20.258 8.756 2.921 1.00 98.38 296 ALA A N 1
ATOM 2364 C CA . ALA A 1 296 ? 20.740 8.046 1.751 1.00 98.38 296 ALA A CA 1
ATOM 2365 C C . ALA A 1 296 ? 22.187 8.445 1.400 1.00 98.38 296 ALA A C 1
ATOM 2367 O O . ALA A 1 296 ? 22.959 7.578 0.993 1.00 98.38 296 ALA A O 1
ATOM 2368 N N . ASN A 1 297 ? 22.578 9.722 1.566 1.00 98.31 297 ASN A N 1
ATOM 2369 C CA . ASN A 1 297 ? 23.947 10.184 1.277 1.00 98.31 297 ASN A CA 1
ATOM 2370 C C . ASN A 1 297 ? 24.945 9.525 2.230 1.00 98.31 297 ASN A C 1
ATOM 2372 O O . ASN A 1 297 ? 25.986 9.040 1.793 1.00 98.31 297 ASN A O 1
ATOM 2376 N N . CYS A 1 298 ? 24.608 9.468 3.519 1.00 98.12 298 CYS A N 1
ATOM 2377 C CA . CYS A 1 298 ? 25.446 8.807 4.514 1.00 98.12 298 CYS A CA 1
ATOM 2378 C C . CYS A 1 298 ? 25.572 7.305 4.220 1.00 98.12 298 CYS A C 1
ATOM 2380 O O . CYS A 1 298 ? 26.679 6.773 4.206 1.00 98.12 298 CYS A O 1
ATOM 2382 N N . LEU A 1 299 ? 24.458 6.630 3.912 1.00 98.25 299 LEU A N 1
ATOM 2383 C CA . LEU A 1 299 ? 24.452 5.204 3.569 1.00 98.25 299 LEU A CA 1
ATOM 2384 C C . LEU A 1 299 ? 25.272 4.899 2.311 1.00 98.25 299 LEU A C 1
ATOM 2386 O O . LEU A 1 299 ? 26.000 3.911 2.288 1.00 98.25 299 LEU A O 1
ATOM 2390 N N . GLU A 1 300 ? 25.200 5.748 1.286 1.00 98.19 300 GLU A N 1
ATOM 2391 C CA . GLU A 1 300 ? 26.010 5.601 0.074 1.00 98.19 300 GLU A CA 1
ATOM 2392 C C . GLU A 1 300 ? 27.508 5.722 0.367 1.00 98.19 300 GLU A C 1
ATOM 2394 O O . GLU A 1 300 ? 28.290 4.916 -0.127 1.00 98.19 300 GLU A O 1
ATOM 2399 N N . VAL A 1 301 ? 27.909 6.685 1.202 1.00 97.88 301 VAL A N 1
ATOM 2400 C CA . VAL A 1 301 ? 29.312 6.857 1.612 1.00 97.88 301 VAL A CA 1
ATOM 2401 C C . VAL A 1 301 ? 29.792 5.666 2.444 1.00 97.88 301 VAL A C 1
ATOM 2403 O O . VAL A 1 301 ? 30.906 5.188 2.243 1.00 97.88 301 VAL A O 1
ATOM 2406 N N . MET A 1 302 ? 28.959 5.180 3.367 1.00 97.25 302 MET A N 1
ATOM 2407 C CA . MET A 1 302 ? 29.306 4.087 4.278 1.00 97.25 302 MET A CA 1
ATOM 2408 C C . MET A 1 302 ? 29.363 2.720 3.583 1.00 97.25 302 MET A C 1
ATOM 2410 O O . MET A 1 302 ? 30.229 1.913 3.910 1.00 97.25 302 MET A O 1
ATOM 2414 N N . HIS A 1 303 ? 28.455 2.456 2.638 1.00 97.44 303 HIS A N 1
ATOM 2415 C CA . HIS A 1 303 ? 28.250 1.120 2.055 1.00 97.44 303 HIS A CA 1
ATOM 2416 C C . HIS A 1 303 ? 28.541 1.036 0.554 1.00 97.44 303 HIS A C 1
ATOM 2418 O O . HIS A 1 303 ? 28.491 -0.047 -0.022 1.00 97.44 303 HIS A O 1
ATOM 2424 N N . GLY A 1 304 ? 28.819 2.157 -0.113 1.00 97.12 304 GLY A N 1
ATOM 2425 C CA . GLY A 1 304 ? 29.119 2.200 -1.549 1.00 97.12 304 GLY A CA 1
ATOM 2426 C C . GLY A 1 304 ? 27.912 1.975 -2.469 1.00 97.12 304 GLY A C 1
ATOM 2427 O O . GLY A 1 304 ? 28.087 1.827 -3.678 1.00 97.12 304 GLY A O 1
ATOM 2428 N N . GLN A 1 305 ? 26.687 1.948 -1.932 1.00 97.75 305 GLN A N 1
ATOM 2429 C CA . GLN A 1 305 ? 25.453 1.811 -2.709 1.00 97.75 305 GLN A CA 1
ATOM 2430 C C . GLN A 1 305 ? 24.436 2.875 -2.300 1.00 97.75 305 GLN A C 1
ATOM 2432 O O . GLN A 1 305 ? 24.033 2.948 -1.143 1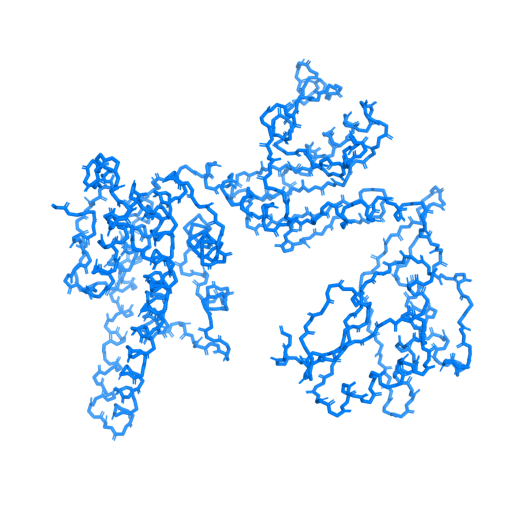.00 97.75 305 GLN A O 1
ATOM 2437 N N . ARG A 1 306 ? 23.962 3.658 -3.275 1.00 98.12 306 ARG A N 1
ATOM 2438 C CA . ARG A 1 306 ? 22.847 4.593 -3.097 1.00 98.12 306 ARG A CA 1
ATOM 2439 C C . ARG A 1 306 ? 21.539 3.827 -2.847 1.00 98.12 306 ARG A C 1
ATOM 2441 O O . ARG A 1 306 ? 21.080 3.160 -3.778 1.00 98.12 306 ARG A O 1
ATOM 2448 N N . PRO A 1 307 ? 20.878 3.933 -1.686 1.00 98.50 307 PRO A N 1
ATOM 2449 C CA . PRO A 1 307 ? 19.565 3.320 -1.500 1.00 98.50 307 PRO A CA 1
ATOM 2450 C C . PRO A 1 307 ? 18.466 4.077 -2.268 1.00 98.50 307 PRO A C 1
ATOM 2452 O O . PRO A 1 307 ? 18.637 5.221 -2.690 1.00 98.50 307 PRO A O 1
ATOM 2455 N N . LEU A 1 308 ? 17.316 3.436 -2.464 1.00 98.62 308 LEU A N 1
ATOM 2456 C CA . LEU A 1 308 ? 16.070 4.112 -2.837 1.00 98.62 308 LEU A CA 1
ATOM 2457 C C . LEU A 1 308 ? 15.509 4.873 -1.635 1.00 98.62 308 LEU A C 1
ATOM 2459 O O . LEU A 1 308 ? 15.640 4.422 -0.503 1.00 98.62 308 LEU A O 1
ATOM 2463 N N . ILE A 1 309 ? 14.852 6.004 -1.869 1.00 98.69 309 ILE A N 1
ATOM 2464 C CA . ILE A 1 309 ? 14.390 6.875 -0.790 1.00 98.69 309 ILE A CA 1
ATOM 2465 C C . ILE A 1 309 ? 12.879 6.761 -0.643 1.00 98.69 309 ILE A C 1
ATOM 2467 O O . ILE A 1 309 ? 12.134 7.117 -1.558 1.00 98.69 309 ILE A O 1
ATOM 2471 N N . PHE A 1 310 ? 12.424 6.320 0.525 1.00 98.25 310 PHE A N 1
ATOM 2472 C CA . PHE A 1 310 ? 11.041 6.445 0.953 1.00 98.25 310 PHE A CA 1
ATOM 2473 C C . PHE A 1 310 ? 10.904 7.480 2.060 1.00 98.25 310 PHE A C 1
ATOM 2475 O O . PHE A 1 310 ? 11.747 7.609 2.944 1.00 98.25 310 PHE A O 1
ATOM 2482 N N . TYR A 1 311 ? 9.782 8.185 2.037 1.00 95.50 311 TYR A N 1
ATOM 2483 C CA . TYR A 1 311 ? 9.329 8.972 3.173 1.00 95.50 311 TYR A CA 1
ATOM 2484 C C . TYR A 1 311 ? 7.817 8.824 3.309 1.00 95.50 311 TYR A C 1
ATOM 2486 O O . TYR A 1 311 ? 7.076 8.888 2.320 1.00 95.50 311 TYR A O 1
ATOM 2494 N N . SER A 1 312 ? 7.369 8.576 4.535 1.00 91.69 312 SER A N 1
ATOM 2495 C CA . SER A 1 312 ? 5.995 8.186 4.835 1.00 91.69 312 SER A CA 1
ATOM 2496 C C . SER A 1 312 ? 5.495 8.842 6.114 1.00 91.69 312 SER A C 1
ATOM 2498 O O . SER A 1 312 ? 6.264 9.149 7.022 1.00 91.69 312 SER A O 1
ATOM 2500 N N . ASN A 1 313 ? 4.187 9.052 6.201 1.00 83.75 313 ASN A N 1
ATOM 2501 C CA . ASN A 1 313 ? 3.513 9.393 7.454 1.00 83.75 313 ASN A CA 1
ATOM 2502 C C . ASN A 1 313 ? 2.517 8.305 7.891 1.00 83.75 313 ASN A C 1
ATOM 2504 O O . ASN A 1 313 ? 1.589 8.586 8.645 1.00 83.75 313 ASN A O 1
ATOM 2508 N N . GLY A 1 314 ? 2.673 7.085 7.367 1.00 77.88 314 GLY A N 1
ATOM 2509 C CA . GLY A 1 314 ? 1.713 5.991 7.498 1.00 77.88 314 GLY A CA 1
ATOM 2510 C C . GLY A 1 314 ? 0.644 6.030 6.404 1.00 77.88 314 GLY A C 1
ATOM 2511 O O . GLY A 1 314 ? 0.461 5.049 5.698 1.00 77.88 314 GLY A O 1
ATOM 2512 N N . PHE A 1 315 ? -0.016 7.168 6.181 1.00 74.69 315 PHE A N 1
ATOM 2513 C CA . PHE A 1 315 ? -1.110 7.263 5.203 1.00 74.69 315 PHE A CA 1
ATOM 2514 C C . PHE A 1 315 ? -0.622 7.479 3.763 1.00 74.69 315 PHE A C 1
ATOM 2516 O O . PHE A 1 315 ? -1.033 6.795 2.829 1.00 74.69 315 PHE A O 1
ATOM 2523 N N . GLU A 1 316 ? 0.282 8.436 3.581 1.00 85.94 316 GLU A N 1
ATOM 2524 C CA . GLU A 1 316 ? 0.909 8.743 2.305 1.00 85.94 316 GLU A CA 1
ATOM 2525 C C . GLU A 1 316 ? 2.355 8.266 2.335 1.00 85.94 316 GLU A C 1
ATOM 2527 O O . GLU A 1 316 ? 3.132 8.660 3.206 1.00 85.94 316 GLU A O 1
ATOM 2532 N N . THR A 1 317 ? 2.733 7.476 1.336 1.00 92.69 317 THR A N 1
ATOM 2533 C CA . THR A 1 317 ? 4.115 7.044 1.139 1.00 92.69 317 THR A CA 1
ATOM 2534 C C . THR A 1 317 ? 4.609 7.560 -0.200 1.00 92.69 317 THR A C 1
ATOM 2536 O O . THR A 1 317 ? 3.918 7.462 -1.214 1.00 92.69 317 THR A O 1
ATOM 2539 N N . TYR A 1 318 ? 5.808 8.127 -0.214 1.00 96.69 318 TYR A N 1
ATOM 2540 C CA . TYR A 1 318 ? 6.474 8.569 -1.429 1.00 96.69 318 TYR A CA 1
ATOM 2541 C C . TYR A 1 318 ? 7.723 7.734 -1.669 1.00 96.69 318 TYR A C 1
ATOM 2543 O O . TYR A 1 318 ? 8.415 7.372 -0.726 1.00 96.69 318 TYR A O 1
ATOM 2551 N N . LEU A 1 319 ? 8.003 7.467 -2.942 1.00 97.75 319 LEU A N 1
ATOM 2552 C CA . LEU A 1 319 ? 9.227 6.839 -3.424 1.00 97.75 319 LEU A CA 1
ATOM 2553 C C . LEU A 1 319 ? 9.987 7.835 -4.297 1.00 97.75 319 LEU A C 1
ATOM 2555 O O . LEU A 1 319 ? 9.409 8.457 -5.197 1.00 97.75 319 LEU A O 1
ATOM 2559 N N . TRP A 1 320 ? 11.293 7.909 -4.084 1.00 97.88 320 TRP A N 1
ATOM 2560 C CA . TRP A 1 320 ? 12.219 8.709 -4.860 1.00 97.88 320 TRP A CA 1
ATOM 2561 C C . TRP A 1 320 ? 13.487 7.904 -5.179 1.00 97.88 320 TRP A C 1
ATOM 2563 O O . TRP A 1 320 ? 14.234 7.498 -4.296 1.00 97.88 320 TRP A O 1
ATOM 2573 N N . ASP A 1 321 ? 13.712 7.658 -6.471 1.00 96.81 321 ASP A N 1
ATOM 2574 C CA . ASP A 1 321 ? 15.000 7.191 -6.995 1.00 96.81 321 ASP A CA 1
ATOM 2575 C C . ASP A 1 321 ? 15.724 8.403 -7.574 1.00 96.81 321 ASP A C 1
ATOM 2577 O O . ASP A 1 321 ? 15.579 8.719 -8.756 1.00 96.81 321 ASP A O 1
ATOM 2581 N N . ASP A 1 322 ? 16.445 9.129 -6.731 1.00 95.81 322 ASP A N 1
ATOM 2582 C CA . ASP A 1 322 ? 17.094 10.396 -7.071 1.00 95.81 322 ASP A CA 1
ATOM 2583 C C . ASP A 1 322 ? 18.164 10.284 -8.166 1.00 95.81 322 ASP A C 1
ATOM 2585 O O . ASP A 1 322 ? 18.483 11.276 -8.831 1.00 95.81 322 ASP A O 1
ATOM 2589 N N . LEU A 1 323 ? 18.631 9.069 -8.459 1.00 95.19 323 LEU A N 1
ATOM 2590 C CA . LEU A 1 323 ? 19.504 8.767 -9.592 1.00 95.19 323 LEU A CA 1
ATOM 2591 C C . LEU A 1 323 ? 18.763 8.554 -10.916 1.00 95.19 323 LEU A C 1
ATOM 2593 O O . LEU A 1 323 ? 19.400 8.582 -11.969 1.00 95.19 323 LEU A O 1
ATOM 2597 N N . PHE A 1 324 ? 17.435 8.409 -10.915 1.00 95.31 324 PHE A N 1
ATOM 2598 C CA . PHE A 1 324 ? 16.699 8.054 -12.131 1.00 95.31 324 PHE A CA 1
ATOM 2599 C C . PHE A 1 324 ? 15.388 8.813 -12.352 1.00 95.31 324 PHE A C 1
ATOM 2601 O O . PHE A 1 324 ? 15.130 9.259 -13.471 1.00 95.31 324 PHE A O 1
ATOM 2608 N N . SER A 1 325 ? 14.550 8.978 -11.331 1.00 93.62 325 SER A N 1
ATOM 2609 C CA . SER A 1 325 ? 13.183 9.494 -11.470 1.00 93.62 325 SER A CA 1
ATOM 2610 C C . SER A 1 325 ? 12.820 10.514 -10.390 1.00 93.62 325 SER A C 1
ATOM 2612 O O . SER A 1 325 ? 13.300 10.396 -9.265 1.00 93.62 325 SER A O 1
ATOM 2614 N N . PRO A 1 326 ? 11.939 11.486 -10.687 1.00 92.94 326 PRO A N 1
ATOM 2615 C CA . PRO A 1 326 ? 11.406 12.373 -9.658 1.00 92.94 326 PRO A CA 1
ATOM 2616 C C . PRO A 1 326 ? 10.607 11.591 -8.607 1.00 92.94 326 PRO A C 1
ATOM 2618 O O . PRO A 1 326 ? 10.142 10.475 -8.858 1.00 92.94 326 PRO A O 1
ATOM 2621 N N . GLU A 1 327 ? 10.432 12.203 -7.437 1.00 94.81 327 GLU A N 1
ATOM 2622 C CA . GLU A 1 327 ? 9.581 11.661 -6.380 1.00 94.81 327 GLU A CA 1
ATOM 2623 C C . GLU A 1 327 ? 8.143 11.436 -6.862 1.00 94.81 327 GLU A C 1
ATOM 2625 O O . GLU A 1 327 ? 7.618 12.172 -7.705 1.00 94.81 327 GLU A O 1
ATOM 2630 N N . ARG A 1 328 ? 7.473 10.438 -6.289 1.00 94.88 328 ARG A N 1
ATOM 2631 C CA . ARG A 1 328 ? 6.050 10.188 -6.528 1.00 94.88 328 ARG A CA 1
ATOM 2632 C C . ARG A 1 328 ? 5.416 9.486 -5.341 1.00 94.88 328 ARG A C 1
ATOM 2634 O O . ARG A 1 328 ? 6.088 8.737 -4.640 1.00 94.88 328 ARG A O 1
ATOM 2641 N N . GLN A 1 329 ? 4.109 9.647 -5.193 1.00 95.12 329 GLN A N 1
ATOM 2642 C CA . GLN A 1 329 ? 3.341 8.850 -4.248 1.00 95.12 329 GLN A CA 1
ATOM 2643 C C . GLN A 1 329 ? 3.242 7.389 -4.724 1.00 95.12 329 GLN A C 1
ATOM 2645 O O . GLN A 1 329 ? 3.143 7.101 -5.926 1.00 95.12 329 GLN A O 1
ATOM 2650 N N . VAL A 1 330 ? 3.294 6.466 -3.769 1.00 94.00 330 VAL A N 1
ATOM 2651 C CA . VAL A 1 330 ? 3.121 5.020 -3.929 1.00 94.00 330 VAL A CA 1
ATOM 2652 C C . VAL A 1 330 ? 2.104 4.516 -2.906 1.00 94.00 330 VAL A C 1
ATOM 2654 O O . VAL A 1 330 ? 1.899 5.140 -1.870 1.00 94.00 330 VAL A O 1
ATOM 2657 N N . GLN A 1 331 ? 1.461 3.389 -3.212 1.00 88.69 331 GLN A N 1
ATOM 2658 C CA . GLN A 1 331 ? 0.450 2.780 -2.337 1.00 88.69 331 GLN A CA 1
ATOM 2659 C C . GLN A 1 331 ? 1.059 1.952 -1.196 1.00 88.69 331 GLN A C 1
ATOM 2661 O O . GLN A 1 331 ? 0.386 1.663 -0.215 1.00 88.69 331 GLN A O 1
ATOM 2666 N N . GLY A 1 332 ? 2.333 1.580 -1.306 1.00 90.62 332 GLY A N 1
ATOM 2667 C CA . GLY A 1 332 ? 3.012 0.769 -0.310 1.00 90.62 332 GLY A CA 1
ATOM 2668 C C . GLY A 1 332 ? 4.511 0.708 -0.551 1.00 90.62 332 GLY A C 1
ATOM 2669 O O . GLY A 1 332 ? 5.035 1.302 -1.505 1.00 90.62 332 GLY A O 1
ATOM 2670 N N . PHE A 1 333 ? 5.179 -0.012 0.341 1.00 95.62 333 PHE A N 1
ATOM 2671 C CA . PHE A 1 333 ? 6.585 -0.350 0.201 1.00 95.62 333 PHE A CA 1
ATOM 2672 C C . PHE A 1 333 ? 6.766 -1.456 -0.835 1.00 95.62 333 PHE A C 1
ATOM 2674 O O . PHE A 1 333 ? 5.809 -1.969 -1.411 1.00 95.62 333 PHE A O 1
ATOM 2681 N N . TYR A 1 334 ? 8.019 -1.719 -1.170 1.00 96.75 334 TYR A N 1
ATOM 2682 C CA . TYR A 1 334 ? 8.384 -2.688 -2.192 1.00 96.75 334 TYR A CA 1
ATOM 2683 C C . TYR A 1 334 ? 9.039 -3.874 -1.494 1.00 96.75 334 TYR A C 1
ATOM 2685 O O . TYR A 1 334 ? 9.733 -3.710 -0.483 1.00 96.75 334 TYR A O 1
ATOM 2693 N N . SER A 1 335 ? 8.834 -5.065 -2.044 1.00 96.31 335 SER A N 1
ATOM 2694 C CA . SER A 1 335 ? 9.556 -6.255 -1.598 1.00 96.31 335 SER A CA 1
ATOM 2695 C C . SER A 1 335 ? 11.058 -6.121 -1.867 1.00 96.31 335 SER A C 1
ATOM 2697 O O . SER A 1 335 ? 11.496 -5.326 -2.710 1.00 96.31 335 SER A O 1
ATOM 2699 N N . LYS A 1 336 ? 11.865 -6.927 -1.170 1.00 97.38 336 LYS A N 1
ATOM 2700 C CA . LYS A 1 336 ? 13.324 -6.975 -1.356 1.00 97.38 336 LYS A CA 1
ATOM 2701 C C . LYS A 1 336 ? 13.711 -7.155 -2.831 1.00 97.38 336 LYS A C 1
ATOM 2703 O O . LYS A 1 336 ? 14.511 -6.379 -3.353 1.00 97.38 336 LYS A O 1
ATOM 2708 N N . ASP A 1 337 ? 13.075 -8.096 -3.526 1.00 95.44 337 ASP A N 1
ATOM 2709 C CA . ASP A 1 337 ? 13.324 -8.381 -4.945 1.00 95.44 337 ASP A CA 1
ATOM 2710 C C . ASP A 1 337 ? 12.993 -7.202 -5.864 1.00 95.44 337 ASP A C 1
ATOM 2712 O O . ASP A 1 337 ? 13.684 -6.950 -6.857 1.00 95.44 337 ASP A O 1
ATOM 2716 N N . GLU A 1 338 ? 11.925 -6.466 -5.564 1.00 95.94 338 GLU A N 1
ATOM 2717 C CA . GLU A 1 338 ? 11.534 -5.291 -6.339 1.00 95.94 338 GLU A CA 1
ATOM 2718 C C . GLU A 1 338 ? 12.506 -4.130 -6.135 1.00 95.94 338 GLU A C 1
ATOM 2720 O O . GLU A 1 338 ? 12.862 -3.458 -7.109 1.00 95.94 338 GLU A O 1
ATOM 2725 N N . LEU A 1 339 ? 12.971 -3.914 -4.902 1.00 98.00 339 LEU A N 1
ATOM 2726 C CA . LEU A 1 339 ? 13.990 -2.911 -4.599 1.00 98.00 339 LEU A CA 1
ATOM 2727 C C . LEU A 1 339 ? 15.331 -3.267 -5.252 1.00 98.00 339 LEU A C 1
ATOM 2729 O O . LEU A 1 339 ? 15.922 -2.428 -5.938 1.00 98.00 339 LEU A O 1
ATOM 2733 N N . GLN A 1 340 ? 15.763 -4.527 -5.147 1.00 97.75 340 GLN A N 1
ATOM 2734 C CA . GLN A 1 340 ? 16.973 -5.018 -5.808 1.00 97.75 340 GLN A CA 1
ATOM 2735 C C . GLN A 1 340 ? 16.887 -4.848 -7.329 1.00 97.75 340 GLN A C 1
ATOM 2737 O O . GLN A 1 340 ? 17.827 -4.371 -7.968 1.00 97.75 340 GLN A O 1
ATOM 2742 N N . LEU A 1 341 ? 15.738 -5.174 -7.929 1.00 96.25 341 LEU A N 1
ATOM 2743 C CA . LEU A 1 341 ? 15.502 -4.971 -9.356 1.00 96.25 341 LEU A CA 1
ATOM 2744 C C . LEU A 1 341 ? 15.623 -3.495 -9.756 1.00 96.25 341 LEU A C 1
ATOM 2746 O O . LEU A 1 341 ? 16.182 -3.194 -10.812 1.00 96.25 341 LEU A O 1
ATOM 2750 N N . LEU A 1 342 ? 15.079 -2.573 -8.959 1.00 96.69 342 LEU A N 1
ATOM 2751 C CA . LEU A 1 342 ? 15.175 -1.140 -9.236 1.00 96.69 342 LEU A CA 1
ATOM 2752 C C . LEU A 1 342 ? 16.626 -0.643 -9.199 1.00 96.69 342 LEU A C 1
ATOM 2754 O O . LEU A 1 342 ? 17.004 0.121 -10.092 1.00 96.69 342 LEU A O 1
ATOM 2758 N N . ILE A 1 343 ? 17.433 -1.122 -8.248 1.00 97.06 343 ILE A N 1
ATOM 2759 C CA . ILE A 1 343 ? 18.867 -0.811 -8.173 1.00 97.06 343 ILE A CA 1
ATOM 2760 C C . ILE A 1 343 ? 19.613 -1.382 -9.377 1.00 97.06 343 ILE A C 1
ATOM 2762 O O . ILE A 1 343 ? 20.298 -0.635 -10.076 1.00 97.06 343 ILE A O 1
ATOM 2766 N N . ASN A 1 344 ? 19.413 -2.663 -9.700 1.00 96.19 344 ASN A N 1
ATOM 2767 C CA . ASN A 1 344 ? 20.056 -3.310 -10.852 1.00 96.19 344 ASN A CA 1
ATOM 2768 C C . ASN A 1 344 ? 19.759 -2.560 -12.160 1.00 96.19 344 ASN A C 1
ATOM 2770 O O . ASN A 1 344 ? 20.619 -2.395 -13.027 1.00 96.19 344 ASN A O 1
ATOM 2774 N N . ARG A 1 345 ? 18.538 -2.033 -12.286 1.00 95.94 345 ARG A N 1
ATOM 2775 C CA . ARG A 1 345 ? 18.104 -1.245 -13.442 1.00 95.94 345 ARG A CA 1
ATOM 2776 C C . ARG A 1 345 ? 18.781 0.116 -13.593 1.00 95.94 345 ARG A C 1
ATOM 2778 O O . ARG A 1 345 ? 18.596 0.750 -14.632 1.00 95.94 345 ARG A O 1
ATOM 2785 N N . ARG A 1 346 ? 19.548 0.595 -12.614 1.00 94.31 346 ARG A N 1
ATOM 2786 C CA . ARG A 1 346 ? 20.413 1.769 -12.818 1.00 94.31 346 ARG A CA 1
ATOM 2787 C C . ARG A 1 346 ? 21.541 1.465 -13.810 1.00 94.31 346 ARG A C 1
ATOM 2789 O O . ARG A 1 346 ? 21.945 2.369 -14.531 1.00 94.31 346 ARG A O 1
ATOM 2796 N N . ALA A 1 347 ? 21.974 0.203 -13.900 1.00 94.00 347 ALA A N 1
ATOM 2797 C CA . ALA A 1 347 ? 22.995 -0.251 -14.846 1.00 94.00 347 ALA A CA 1
ATOM 2798 C C . ALA A 1 347 ? 22.416 -0.945 -16.093 1.00 94.00 347 ALA A C 1
ATOM 2800 O O . ALA A 1 347 ? 22.984 -0.827 -17.173 1.00 94.00 347 ALA A O 1
ATOM 2801 N N . THR A 1 348 ? 21.298 -1.672 -15.972 1.00 95.81 348 THR A N 1
ATOM 2802 C CA . THR A 1 348 ? 20.791 -2.506 -17.083 1.00 95.81 348 THR A CA 1
ATOM 2803 C C . THR A 1 348 ? 19.833 -1.799 -18.041 1.00 95.81 348 THR A C 1
ATOM 2805 O O . THR A 1 348 ? 19.642 -2.276 -19.158 1.00 95.81 348 THR A O 1
ATOM 2808 N N . ARG A 1 349 ? 19.206 -0.678 -17.653 1.00 95.62 349 ARG A N 1
ATOM 2809 C CA . ARG A 1 349 ? 18.276 0.039 -18.543 1.00 95.62 349 ARG A CA 1
ATOM 2810 C C . ARG A 1 349 ? 19.005 0.601 -19.757 1.00 95.62 349 ARG A C 1
ATOM 2812 O O . ARG A 1 349 ? 19.986 1.326 -19.616 1.00 95.62 349 ARG A O 1
ATOM 2819 N N . THR A 1 350 ? 18.443 0.365 -20.937 1.00 96.69 350 THR A N 1
ATOM 2820 C CA . THR A 1 350 ? 18.927 0.961 -22.189 1.00 96.69 350 THR A CA 1
ATOM 2821 C C . THR A 1 350 ? 17.987 2.058 -22.689 1.00 96.69 350 THR A C 1
ATOM 2823 O O . THR A 1 350 ? 16.839 2.189 -22.242 1.00 96.69 350 THR A O 1
ATOM 2826 N N . ASN A 1 351 ? 18.487 2.908 -23.588 1.00 97.00 351 ASN A N 1
ATOM 2827 C CA . ASN A 1 351 ? 17.739 4.040 -24.124 1.00 97.00 351 ASN A CA 1
ATOM 2828 C C . ASN A 1 351 ? 16.634 3.553 -25.077 1.00 97.00 351 ASN A C 1
ATOM 2830 O O . ASN A 1 351 ? 16.920 3.102 -26.183 1.00 97.00 351 ASN A O 1
ATOM 2834 N N . LEU A 1 352 ? 15.364 3.711 -24.684 1.00 97.38 352 LEU A N 1
ATOM 2835 C CA . LEU A 1 352 ? 14.208 3.294 -25.496 1.00 97.38 352 LEU A CA 1
ATOM 2836 C C . LEU A 1 352 ? 14.210 3.903 -26.907 1.00 97.38 352 LEU A C 1
ATOM 2838 O O . LEU A 1 352 ? 13.717 3.289 -27.845 1.00 97.38 352 LEU A O 1
ATOM 2842 N N . ARG A 1 353 ? 14.775 5.105 -27.070 1.00 97.00 353 ARG A N 1
ATOM 2843 C CA . ARG A 1 353 ? 14.803 5.826 -28.355 1.00 97.00 353 ARG A CA 1
ATOM 2844 C C . ARG A 1 353 ? 15.739 5.192 -29.387 1.00 97.00 353 ARG A C 1
ATOM 2846 O O . ARG A 1 353 ? 15.620 5.492 -30.568 1.00 97.00 353 ARG A O 1
ATOM 2853 N N . GLU A 1 354 ? 16.665 4.345 -28.946 1.00 96.75 354 GLU A N 1
ATOM 2854 C CA . GLU A 1 354 ? 17.624 3.638 -29.805 1.00 96.75 354 GLU A CA 1
ATOM 2855 C C . GLU A 1 354 ? 17.137 2.229 -30.180 1.00 96.75 354 GLU A C 1
ATOM 2857 O O . GLU A 1 354 ? 17.757 1.546 -30.997 1.00 96.75 354 GLU A O 1
ATOM 2862 N N . PHE A 1 355 ? 16.014 1.784 -29.606 1.00 97.62 355 PHE A N 1
ATOM 2863 C CA . PHE A 1 355 ? 15.469 0.461 -29.864 1.00 97.62 355 PHE A CA 1
ATOM 2864 C C . PHE A 1 355 ? 14.933 0.340 -31.296 1.00 97.62 355 PHE A C 1
ATOM 2866 O O . PHE A 1 355 ? 14.107 1.134 -31.752 1.00 97.62 355 PHE A O 1
ATOM 2873 N N . LYS A 1 356 ? 15.363 -0.707 -32.004 1.00 97.69 356 LYS A N 1
ATOM 2874 C CA . LYS A 1 356 ? 14.856 -1.036 -33.340 1.00 97.69 356 LYS A CA 1
ATOM 2875 C C . LYS A 1 356 ? 13.598 -1.893 -33.216 1.00 97.69 356 LYS A C 1
ATOM 2877 O O . LYS A 1 356 ? 13.678 -3.068 -32.872 1.00 97.69 356 LYS A O 1
ATOM 2882 N N . VAL A 1 357 ? 12.445 -1.297 -33.516 1.00 97.44 357 VAL A N 1
ATOM 2883 C CA . VAL A 1 357 ? 11.143 -1.979 -33.474 1.00 97.44 357 VAL A CA 1
ATOM 2884 C C . VAL A 1 357 ? 11.121 -3.171 -34.431 1.00 97.44 357 VAL A C 1
ATOM 2886 O O . VAL A 1 357 ? 11.491 -3.046 -35.599 1.00 97.44 357 VAL A O 1
ATOM 2889 N N . ASN A 1 358 ? 10.627 -4.316 -33.954 1.00 96.62 358 ASN A N 1
ATOM 2890 C CA . ASN A 1 358 ? 10.364 -5.471 -34.804 1.00 96.62 358 ASN A CA 1
ATOM 2891 C C . ASN A 1 358 ? 9.175 -5.185 -35.742 1.00 96.62 358 ASN A C 1
ATOM 2893 O O . ASN A 1 358 ? 8.009 -5.212 -35.332 1.00 96.62 358 ASN A O 1
ATOM 2897 N N . THR A 1 359 ? 9.471 -4.935 -37.016 1.00 97.12 359 THR A N 1
ATOM 2898 C CA . THR A 1 359 ? 8.475 -4.571 -38.033 1.00 97.12 359 THR A CA 1
ATOM 2899 C C . THR A 1 359 ? 7.513 -5.709 -38.383 1.00 97.12 359 THR A C 1
ATOM 2901 O O . THR A 1 359 ? 6.427 -5.428 -38.893 1.00 97.12 359 THR A O 1
ATOM 2904 N N . ALA A 1 360 ? 7.842 -6.965 -38.050 1.00 96.38 360 ALA A N 1
ATOM 2905 C CA . ALA A 1 360 ? 6.914 -8.093 -38.176 1.00 96.38 360 ALA A CA 1
ATOM 2906 C C . ALA A 1 360 ? 5.727 -7.975 -37.200 1.00 96.38 360 ALA A C 1
ATOM 2908 O O . ALA A 1 360 ? 4.601 -8.359 -37.528 1.00 96.38 360 ALA A O 1
ATOM 2909 N N . ILE A 1 361 ? 5.957 -7.372 -36.026 1.00 96.38 361 ILE A N 1
ATOM 2910 C CA . ILE A 1 361 ? 4.908 -7.075 -35.043 1.00 96.38 361 ILE A CA 1
ATOM 2911 C C . ILE A 1 361 ? 4.156 -5.811 -35.483 1.00 96.38 361 ILE A C 1
ATOM 2913 O O . ILE A 1 361 ? 2.951 -5.858 -35.764 1.00 96.38 361 ILE A O 1
ATOM 2917 N N . ALA A 1 362 ? 4.875 -4.688 -35.599 1.00 95.94 362 ALA A N 1
ATOM 2918 C CA . ALA A 1 362 ? 4.327 -3.380 -35.954 1.00 95.94 362 ALA A CA 1
ATOM 2919 C C . ALA A 1 362 ? 5.245 -2.638 -36.943 1.00 95.94 362 ALA A C 1
ATOM 2921 O O . ALA A 1 362 ? 6.271 -2.087 -36.554 1.00 95.94 362 ALA A O 1
ATOM 2922 N N . GLY A 1 363 ? 4.868 -2.619 -38.227 1.00 95.12 363 GLY A N 1
ATOM 2923 C CA . GLY A 1 363 ? 5.690 -2.055 -39.309 1.00 95.12 363 GLY A CA 1
ATOM 2924 C C . GLY A 1 363 ? 5.101 -0.838 -40.027 1.00 95.12 363 GLY A C 1
ATOM 2925 O O . GLY A 1 363 ? 5.773 -0.241 -40.864 1.00 95.12 363 GLY A O 1
ATOM 2926 N N . ARG A 1 364 ? 3.852 -0.447 -39.742 1.00 97.56 364 ARG A N 1
ATOM 2927 C CA . ARG A 1 364 ? 3.225 0.699 -40.424 1.00 97.56 364 ARG A CA 1
ATOM 2928 C C . ARG A 1 364 ? 3.808 2.007 -39.888 1.00 97.56 364 ARG A C 1
ATOM 2930 O O . ARG A 1 364 ? 4.014 2.133 -38.683 1.00 97.56 364 ARG A O 1
ATOM 2937 N N . ALA A 1 365 ? 3.997 3.003 -40.756 1.00 97.56 365 ALA A N 1
ATOM 2938 C CA . ALA A 1 365 ? 4.657 4.268 -40.405 1.00 97.56 365 ALA A CA 1
ATOM 2939 C C . ALA A 1 365 ? 4.063 4.941 -39.153 1.00 97.56 365 ALA A C 1
ATOM 2941 O O . ALA A 1 365 ? 4.796 5.341 -38.256 1.00 97.56 365 ALA A O 1
ATOM 2942 N N . TYR A 1 366 ? 2.735 4.982 -39.035 1.00 97.19 366 TYR A N 1
ATOM 2943 C CA . TYR A 1 366 ? 2.062 5.567 -37.873 1.00 97.19 366 TYR A CA 1
ATOM 2944 C C . TYR A 1 366 ? 2.222 4.739 -36.582 1.00 97.19 366 TYR A C 1
ATOM 2946 O O . TYR A 1 366 ? 2.134 5.293 -35.490 1.00 97.19 366 TYR A O 1
ATOM 2954 N N . GLN A 1 367 ? 2.456 3.422 -36.674 1.00 98.06 367 GLN A N 1
ATOM 2955 C CA . GLN A 1 367 ? 2.748 2.580 -35.506 1.00 98.06 367 GLN A CA 1
ATOM 2956 C C . GLN A 1 367 ? 4.175 2.825 -35.020 1.00 98.06 367 GLN A C 1
ATOM 2958 O O . GLN A 1 367 ? 4.386 2.985 -33.821 1.00 98.06 367 GLN A O 1
ATOM 2963 N N . LEU A 1 368 ? 5.131 2.899 -35.951 1.00 98.06 368 LEU A N 1
ATOM 2964 C CA . LEU A 1 368 ? 6.523 3.236 -35.651 1.00 98.06 368 LEU A CA 1
ATOM 2965 C C . LEU A 1 368 ? 6.622 4.626 -35.018 1.00 98.06 368 LEU A C 1
ATOM 2967 O O . LEU A 1 368 ? 7.291 4.791 -34.001 1.00 98.06 368 LEU A O 1
ATOM 2971 N N . GLU A 1 369 ? 5.888 5.597 -35.566 1.00 97.81 369 GLU A N 1
ATOM 2972 C CA . GLU A 1 369 ? 5.807 6.941 -35.001 1.00 97.81 369 GLU A CA 1
ATOM 2973 C C . GLU A 1 369 ? 5.201 6.920 -33.592 1.00 97.81 369 GLU A C 1
ATOM 2975 O O . GLU A 1 369 ? 5.785 7.485 -32.671 1.00 97.81 369 GLU A O 1
ATOM 2980 N N . ALA A 1 370 ? 4.086 6.210 -33.379 1.00 98.00 370 ALA A N 1
ATOM 2981 C CA . ALA A 1 370 ? 3.487 6.077 -32.051 1.00 98.00 370 ALA A CA 1
ATOM 2982 C C . ALA A 1 370 ? 4.470 5.479 -31.026 1.00 98.00 370 ALA A C 1
ATOM 2984 O O . ALA A 1 370 ? 4.601 6.009 -29.923 1.00 98.00 370 ALA A O 1
ATOM 2985 N N . ILE A 1 371 ? 5.200 4.420 -31.395 1.00 98.25 371 ILE A N 1
ATOM 2986 C CA . ILE A 1 371 ? 6.197 3.773 -30.526 1.00 98.25 371 ILE A CA 1
ATOM 2987 C C . ILE A 1 371 ? 7.345 4.730 -30.197 1.00 98.25 371 ILE A C 1
ATOM 2989 O O . ILE A 1 371 ? 7.712 4.878 -29.028 1.00 98.25 371 ILE A O 1
ATOM 2993 N N . LYS A 1 372 ? 7.862 5.437 -31.207 1.00 98.06 372 LYS A N 1
ATOM 2994 C CA . LYS A 1 372 ? 8.910 6.446 -31.039 1.00 98.06 372 LYS A CA 1
ATOM 2995 C C . LYS A 1 372 ? 8.474 7.561 -30.084 1.00 98.06 372 LYS A C 1
ATOM 2997 O O . LYS A 1 372 ? 9.222 7.898 -29.168 1.00 98.06 372 LYS A O 1
ATOM 3002 N N . ARG A 1 373 ? 7.253 8.090 -30.235 1.00 98.06 373 ARG A N 1
ATOM 3003 C CA . ARG A 1 373 ? 6.726 9.138 -29.343 1.00 98.06 373 ARG A CA 1
ATOM 3004 C C . ARG A 1 373 ? 6.576 8.661 -27.905 1.00 98.06 373 ARG A C 1
ATOM 3006 O O . ARG A 1 373 ? 6.861 9.430 -26.991 1.00 98.06 373 ARG A O 1
ATOM 3013 N N . VAL A 1 374 ? 6.186 7.403 -27.686 1.00 98.12 374 VAL A N 1
ATOM 3014 C CA . VAL A 1 374 ? 6.171 6.823 -26.334 1.00 98.12 374 VAL A CA 1
ATOM 3015 C C . VAL A 1 374 ? 7.588 6.765 -25.759 1.00 98.12 374 VAL A C 1
ATOM 3017 O O . VAL A 1 374 ? 7.796 7.227 -24.640 1.00 98.12 374 VAL A O 1
ATOM 3020 N N . ALA A 1 375 ? 8.580 6.296 -26.523 1.00 98.00 375 ALA A N 1
ATOM 3021 C CA . ALA A 1 375 ? 9.975 6.265 -26.075 1.00 98.00 375 ALA A CA 1
ATOM 3022 C C . ALA A 1 375 ? 10.512 7.664 -25.697 1.00 98.00 375 ALA A C 1
ATOM 3024 O O . ALA A 1 375 ? 11.122 7.830 -24.638 1.00 98.00 375 ALA A O 1
ATOM 3025 N N . GLU A 1 376 ? 10.249 8.681 -26.524 1.00 97.25 376 GLU A N 1
ATOM 3026 C CA . GLU A 1 376 ? 10.638 10.083 -26.285 1.00 97.25 376 GLU A CA 1
ATOM 3027 C C . GLU A 1 376 ? 9.907 10.733 -25.099 1.00 97.25 376 GLU A C 1
ATOM 3029 O O . GLU A 1 376 ? 10.449 11.617 -24.426 1.00 97.25 376 GLU A O 1
ATOM 3034 N N . ASN A 1 377 ? 8.669 10.312 -24.836 1.00 97.50 377 ASN A N 1
ATOM 3035 C CA . ASN A 1 377 ? 7.897 10.775 -23.688 1.00 97.50 377 ASN A CA 1
ATOM 3036 C C . ASN A 1 377 ? 8.383 10.124 -22.382 1.00 97.50 377 ASN A C 1
ATOM 3038 O O . ASN A 1 377 ? 8.424 10.777 -21.339 1.00 97.50 377 ASN A O 1
ATOM 3042 N N . THR A 1 378 ? 8.786 8.852 -22.432 1.00 96.56 378 THR A N 1
ATOM 3043 C CA . THR A 1 378 ? 9.204 8.073 -21.259 1.00 96.56 378 THR A CA 1
ATOM 3044 C C . THR A 1 378 ? 10.626 8.390 -20.788 1.00 96.56 378 THR A C 1
ATOM 3046 O O . THR A 1 378 ? 10.883 8.381 -19.582 1.00 96.56 378 THR A O 1
ATOM 3049 N N . VAL A 1 379 ? 11.540 8.709 -21.708 1.00 95.75 379 VAL A N 1
ATOM 3050 C CA . VAL A 1 379 ? 12.971 8.904 -21.423 1.00 95.75 379 VAL A CA 1
ATOM 3051 C C . VAL A 1 379 ? 13.395 10.360 -21.574 1.00 95.75 379 VAL A C 1
ATOM 3053 O O . VAL A 1 379 ? 13.018 11.046 -22.521 1.00 95.75 379 VAL A O 1
ATOM 3056 N N . SER A 1 380 ? 14.274 10.807 -20.684 1.00 94.88 380 SER A N 1
ATOM 3057 C CA . SER A 1 380 ? 15.092 12.006 -20.864 1.00 94.88 380 SER A CA 1
ATOM 3058 C C . SER A 1 380 ? 16.570 11.704 -20.594 1.00 94.88 380 SER A C 1
ATOM 3060 O O . SER A 1 380 ? 16.935 10.621 -20.136 1.00 94.88 380 SER A O 1
ATOM 3062 N N . ILE A 1 381 ? 17.434 12.661 -20.925 1.00 94.44 381 ILE A N 1
ATOM 3063 C CA . ILE A 1 381 ? 18.853 12.654 -20.568 1.00 94.44 381 ILE A CA 1
ATOM 3064 C C . ILE A 1 381 ? 19.104 13.882 -19.689 1.00 94.44 381 ILE A C 1
ATOM 3066 O O . ILE A 1 381 ? 18.612 14.969 -20.005 1.00 94.44 381 ILE A O 1
ATOM 3070 N N . ASN A 1 382 ? 19.821 13.716 -18.575 1.00 93.19 382 ASN A N 1
ATOM 3071 C CA . ASN A 1 382 ? 20.232 14.852 -17.744 1.00 93.19 382 ASN A CA 1
ATOM 3072 C C . ASN A 1 382 ? 21.438 15.592 -18.351 1.00 93.19 382 ASN A C 1
ATOM 3074 O O . ASN A 1 382 ? 22.009 15.183 -19.358 1.00 93.19 382 ASN A O 1
ATOM 3078 N N . LYS A 1 383 ? 21.862 16.690 -17.716 1.00 92.56 383 LYS A N 1
ATOM 3079 C CA . LYS A 1 383 ? 23.005 17.496 -18.185 1.00 92.56 383 LYS A CA 1
ATOM 3080 C C . LYS A 1 383 ? 24.317 16.700 -18.276 1.00 92.56 383 LYS A C 1
ATOM 3082 O O . LYS A 1 383 ? 25.212 17.104 -19.005 1.00 92.56 383 LYS A O 1
ATOM 3087 N N . GLN A 1 384 ? 24.418 15.587 -17.553 1.00 92.50 384 GLN A N 1
ATOM 3088 C CA . GLN A 1 384 ? 25.576 14.697 -17.495 1.00 92.50 384 GLN A CA 1
ATOM 3089 C C . GLN A 1 384 ? 25.500 13.533 -18.500 1.00 92.50 384 GLN A C 1
ATOM 3091 O O . GLN A 1 384 ? 26.329 12.631 -18.445 1.00 92.50 384 GLN A O 1
ATOM 3096 N N . GLY A 1 385 ? 24.509 13.507 -19.398 1.00 91.38 385 GLY A N 1
ATOM 3097 C CA . GLY A 1 385 ? 24.379 12.436 -20.391 1.00 91.38 385 GLY A CA 1
ATOM 3098 C C . GLY A 1 385 ? 23.737 11.144 -19.865 1.00 91.38 385 GLY A C 1
ATOM 3099 O O . GLY A 1 385 ? 23.628 10.175 -20.609 1.00 91.38 385 GLY A O 1
ATOM 3100 N N . GLN A 1 386 ? 23.279 11.111 -18.611 1.00 93.25 386 GLN A N 1
ATOM 3101 C CA . GLN A 1 386 ? 22.696 9.919 -17.990 1.00 93.25 386 GLN A CA 1
ATOM 3102 C C . GLN A 1 386 ? 21.199 9.809 -18.292 1.00 93.25 386 GLN A C 1
ATOM 3104 O O . GLN A 1 386 ? 20.477 10.813 -18.290 1.00 93.25 386 GLN A O 1
ATOM 3109 N N . LEU A 1 387 ? 20.719 8.577 -18.486 1.00 95.31 387 LEU A N 1
ATOM 3110 C CA . LEU A 1 387 ? 19.297 8.294 -18.673 1.00 95.31 387 LEU A CA 1
ATOM 3111 C C . LEU A 1 387 ? 18.491 8.648 -17.422 1.00 95.31 387 LEU A C 1
ATOM 3113 O O . LEU A 1 387 ? 18.854 8.295 -16.301 1.00 95.31 387 LEU A O 1
ATOM 3117 N N . ARG A 1 388 ? 17.354 9.305 -17.639 1.00 95.50 388 ARG A N 1
ATOM 3118 C CA . ARG A 1 388 ? 16.375 9.648 -16.609 1.00 95.50 388 ARG A CA 1
ATOM 3119 C C . ARG A 1 388 ? 14.969 9.285 -17.068 1.00 95.50 388 ARG A C 1
ATOM 3121 O O . ARG A 1 388 ? 14.656 9.273 -18.261 1.00 95.50 388 ARG A O 1
ATOM 3128 N N . SER A 1 389 ? 14.106 9.002 -16.101 1.00 94.19 389 SER A N 1
ATOM 3129 C CA . SER A 1 389 ? 12.667 8.910 -16.325 1.00 94.19 389 SER A CA 1
ATOM 3130 C C . SER A 1 389 ? 12.098 10.300 -16.594 1.00 94.19 389 SER A C 1
ATOM 3132 O O . SER A 1 389 ? 12.430 11.261 -15.898 1.00 94.19 389 SER A O 1
ATOM 3134 N N . ARG A 1 390 ? 11.172 10.387 -17.549 1.00 94.25 390 ARG A N 1
ATOM 3135 C CA . ARG A 1 390 ? 10.391 11.594 -17.834 1.00 94.25 390 ARG A CA 1
ATOM 3136 C C . ARG A 1 390 ? 8.922 11.366 -17.484 1.00 94.25 390 ARG A C 1
ATOM 3138 O O . ARG A 1 390 ? 8.562 11.487 -16.316 1.00 94.25 390 ARG A O 1
ATOM 3145 N N . ALA A 1 391 ? 8.078 11.006 -18.448 1.00 94.50 391 ALA A N 1
ATOM 3146 C CA . ALA A 1 391 ? 6.672 10.719 -18.200 1.00 94.50 391 ALA A CA 1
ATOM 3147 C C . ALA A 1 391 ? 6.447 9.222 -17.951 1.00 94.50 391 ALA A C 1
ATOM 3149 O O . ALA A 1 391 ? 7.003 8.360 -18.629 1.00 94.50 391 ALA A O 1
ATOM 3150 N N . ARG A 1 392 ? 5.578 8.909 -16.986 1.00 92.38 392 ARG A N 1
ATOM 3151 C CA . ARG A 1 392 ? 5.182 7.526 -16.660 1.00 92.38 392 ARG A CA 1
ATOM 3152 C C . ARG A 1 392 ? 3.930 7.064 -17.404 1.00 92.38 392 ARG A C 1
ATOM 3154 O O . ARG A 1 392 ? 3.573 5.895 -17.322 1.00 92.38 392 ARG A O 1
ATOM 3161 N N . GLN A 1 393 ? 3.247 7.982 -18.079 1.00 95.25 393 GLN A N 1
ATOM 3162 C CA . GLN A 1 393 ? 1.971 7.754 -18.745 1.00 95.25 393 GLN A CA 1
ATOM 3163 C C . GLN A 1 393 ? 2.027 8.333 -20.156 1.00 95.25 393 GLN A C 1
ATOM 3165 O O . GLN A 1 393 ? 2.615 9.392 -20.380 1.00 95.25 393 GLN A O 1
ATOM 3170 N N . SER A 1 394 ? 1.411 7.622 -21.096 1.00 96.25 394 SER A N 1
ATOM 3171 C CA . SER A 1 394 ? 1.244 8.050 -22.484 1.00 96.25 394 SER A CA 1
ATOM 3172 C C . SER A 1 394 ? -0.177 7.719 -22.931 1.00 96.25 394 SER A C 1
ATOM 3174 O O . SER A 1 394 ? -0.695 6.661 -22.578 1.00 96.25 394 SER A O 1
ATOM 3176 N N . LEU A 1 395 ? -0.788 8.602 -23.721 1.00 97.12 395 LEU A N 1
ATOM 3177 C CA . LEU A 1 395 ? -2.092 8.382 -24.343 1.00 97.12 395 LEU A CA 1
ATOM 3178 C C . LEU A 1 395 ? -1.909 8.277 -25.858 1.00 97.12 395 LEU A C 1
ATOM 3180 O O . LEU A 1 395 ? -1.368 9.188 -26.481 1.00 97.12 395 LEU A O 1
ATOM 3184 N N . LEU A 1 396 ? -2.371 7.174 -26.447 1.00 96.25 396 LEU A N 1
ATOM 3185 C CA . LEU A 1 396 ? -2.368 6.964 -27.893 1.00 96.25 396 LEU A CA 1
ATOM 3186 C C . LEU A 1 396 ? -3.806 6.908 -28.402 1.00 96.25 396 LEU A C 1
ATOM 3188 O O . LEU A 1 396 ? -4.562 6.004 -28.048 1.00 96.25 396 LEU A O 1
ATOM 3192 N N . VAL A 1 397 ? -4.171 7.855 -29.265 1.00 96.69 397 VAL A N 1
ATOM 3193 C CA . VAL A 1 397 ? -5.476 7.872 -29.933 1.00 96.69 397 VAL A CA 1
ATOM 3194 C C . VAL A 1 397 ? -5.321 7.230 -31.305 1.00 96.69 397 VAL A C 1
ATOM 3196 O O . VAL A 1 397 ? -4.636 7.753 -32.180 1.00 96.69 397 VAL A O 1
ATOM 3199 N N . MET A 1 398 ? -5.931 6.060 -31.481 1.00 96.06 398 MET A N 1
ATOM 3200 C CA . MET A 1 398 ? -5.807 5.249 -32.691 1.00 96.06 398 MET A CA 1
ATOM 3201 C C . MET A 1 398 ? -7.179 4.734 -33.132 1.00 96.06 398 MET A C 1
ATOM 3203 O O . MET A 1 398 ? -7.911 4.138 -32.337 1.00 96.06 398 MET A O 1
ATOM 3207 N N . ALA A 1 399 ? -7.503 4.894 -34.417 1.00 96.19 399 ALA A N 1
ATOM 3208 C CA . ALA A 1 399 ? -8.762 4.413 -34.985 1.00 96.19 399 ALA A CA 1
ATOM 3209 C C . ALA A 1 399 ? -8.929 2.885 -34.837 1.00 96.19 399 ALA A C 1
ATOM 3211 O O . ALA A 1 399 ? -7.956 2.122 -34.764 1.00 96.19 399 ALA A O 1
ATOM 3212 N N . THR A 1 400 ? -10.167 2.398 -34.798 1.00 92.69 400 THR A N 1
ATOM 3213 C CA . THR A 1 400 ? -10.450 0.952 -34.840 1.00 92.69 400 THR A CA 1
ATOM 3214 C C . THR A 1 400 ? -9.922 0.336 -36.139 1.00 92.69 400 THR A C 1
ATOM 3216 O O . THR A 1 400 ? -9.906 0.985 -37.176 1.00 92.69 400 THR A O 1
ATOM 3219 N N . GLY A 1 401 ? -9.375 -0.883 -36.070 1.00 91.38 401 GLY A N 1
ATOM 3220 C CA . GLY A 1 401 ? -8.728 -1.539 -37.218 1.00 91.38 401 GLY A CA 1
ATOM 3221 C C . GLY A 1 401 ? -7.304 -1.058 -37.551 1.00 91.38 401 GLY A C 1
ATOM 3222 O O . GLY A 1 401 ? -6.593 -1.723 -38.299 1.00 91.38 401 GLY A O 1
ATOM 3223 N N . SER A 1 402 ? -6.811 0.028 -36.942 1.00 94.69 402 SER A N 1
ATOM 3224 C CA . SER A 1 402 ? -5.453 0.547 -37.206 1.00 94.69 402 SER A CA 1
ATOM 3225 C C . SER A 1 402 ? -4.311 -0.291 -36.601 1.00 94.69 402 SER A C 1
ATOM 3227 O O . SER A 1 402 ? -3.143 0.009 -36.839 1.00 94.69 402 SER A O 1
ATOM 3229 N N . GLY A 1 403 ? -4.614 -1.363 -35.862 1.00 95.19 403 GLY A N 1
ATOM 3230 C CA . GLY A 1 403 ? -3.605 -2.261 -35.286 1.00 95.19 403 GLY A CA 1
ATOM 3231 C C . GLY A 1 403 ? -3.139 -1.881 -33.877 1.00 95.19 403 GLY A C 1
ATOM 3232 O O . GLY A 1 403 ? -1.954 -2.015 -33.583 1.00 95.19 403 GLY A O 1
ATOM 3233 N N . LYS A 1 404 ? -4.058 -1.446 -32.999 1.00 96.06 404 LYS A N 1
ATOM 3234 C CA . LYS A 1 404 ? -3.776 -1.116 -31.585 1.00 96.06 404 LYS A CA 1
ATOM 3235 C C . LYS A 1 404 ? -3.034 -2.234 -30.843 1.00 96.06 404 LYS A C 1
ATOM 3237 O O . LYS A 1 404 ? -2.017 -1.972 -30.213 1.00 96.06 404 LYS A O 1
ATOM 3242 N N . THR A 1 405 ? -3.496 -3.478 -30.975 1.00 95.69 405 THR A N 1
ATOM 3243 C CA . THR A 1 405 ? -2.888 -4.649 -30.318 1.00 95.69 405 THR A CA 1
ATOM 3244 C C . THR A 1 405 ? -1.448 -4.886 -30.776 1.00 95.69 405 THR A C 1
ATOM 3246 O O . THR A 1 405 ? -0.582 -5.138 -29.949 1.00 95.69 405 THR A O 1
ATOM 3249 N N . ARG A 1 406 ? -1.161 -4.722 -32.076 1.00 96.44 406 ARG A N 1
ATOM 3250 C CA . ARG A 1 406 ? 0.202 -4.821 -32.629 1.00 96.44 406 ARG A CA 1
ATOM 3251 C C . ARG A 1 406 ? 1.118 -3.733 -32.077 1.00 96.44 406 ARG A C 1
ATOM 3253 O O . ARG A 1 406 ? 2.231 -4.025 -31.655 1.00 96.44 406 ARG A O 1
ATOM 3260 N N . THR A 1 407 ? 0.638 -2.490 -32.042 1.00 97.88 407 THR A N 1
ATOM 3261 C CA . THR A 1 407 ? 1.389 -1.372 -31.454 1.00 97.88 407 THR A CA 1
ATOM 3262 C C . THR A 1 407 ? 1.674 -1.620 -29.971 1.00 97.88 407 THR A C 1
ATOM 3264 O O . THR A 1 407 ? 2.802 -1.422 -29.532 1.00 97.88 407 THR A O 1
ATOM 3267 N N . ALA A 1 408 ? 0.690 -2.107 -29.208 1.00 97.50 408 ALA A N 1
ATOM 3268 C CA . ALA A 1 408 ? 0.861 -2.443 -27.796 1.00 97.50 408 ALA A CA 1
ATOM 3269 C C . ALA A 1 408 ? 1.886 -3.572 -27.582 1.00 97.50 408 ALA A C 1
ATOM 3271 O O . ALA A 1 408 ? 2.762 -3.439 -26.732 1.00 97.50 408 ALA A O 1
ATOM 3272 N N . ALA A 1 409 ? 1.834 -4.643 -28.381 1.00 97.88 409 ALA A N 1
ATOM 3273 C CA . ALA A 1 409 ? 2.806 -5.734 -28.307 1.00 97.88 409 ALA A CA 1
ATOM 3274 C C . ALA A 1 409 ? 4.234 -5.256 -28.621 1.00 97.88 409 ALA A C 1
ATOM 3276 O O . ALA A 1 409 ? 5.167 -5.585 -27.895 1.00 97.88 409 ALA A O 1
ATOM 3277 N N . ALA A 1 410 ? 4.411 -4.413 -29.643 1.00 98.12 410 ALA A N 1
ATOM 3278 C CA . ALA A 1 410 ? 5.717 -3.843 -29.976 1.00 98.12 410 ALA A CA 1
ATOM 3279 C C . ALA A 1 410 ? 6.255 -2.883 -28.893 1.00 98.12 410 ALA A C 1
ATOM 3281 O O . ALA A 1 410 ? 7.457 -2.862 -28.631 1.00 98.12 410 ALA A O 1
ATOM 3282 N N . LEU A 1 411 ? 5.379 -2.117 -28.227 1.00 98.06 411 LEU A N 1
ATOM 3283 C CA . LEU A 1 411 ? 5.750 -1.310 -27.058 1.00 98.06 411 LEU A CA 1
ATOM 3284 C C . LEU A 1 411 ? 6.231 -2.185 -25.897 1.00 98.06 411 LEU A C 1
ATOM 3286 O O . LEU A 1 411 ? 7.232 -1.861 -25.260 1.00 98.06 411 LEU A O 1
ATOM 3290 N N . VAL A 1 412 ? 5.535 -3.292 -25.631 1.00 97.88 412 VAL A N 1
ATOM 3291 C CA . VAL A 1 412 ? 5.929 -4.247 -24.589 1.00 97.88 412 VAL A CA 1
ATOM 3292 C C . VAL A 1 412 ? 7.264 -4.907 -24.928 1.00 97.88 412 VAL A C 1
ATOM 3294 O O . VAL A 1 412 ? 8.127 -4.958 -24.055 1.00 97.88 412 VAL A O 1
ATOM 3297 N N . ASP A 1 413 ? 7.480 -5.314 -26.183 1.00 98.00 413 ASP A N 1
ATOM 3298 C CA . ASP A 1 413 ? 8.766 -5.856 -26.650 1.00 98.00 413 ASP A CA 1
ATOM 3299 C C . ASP A 1 413 ? 9.923 -4.893 -26.351 1.00 98.00 413 ASP A C 1
ATOM 3301 O O . ASP A 1 413 ? 10.910 -5.272 -25.720 1.00 98.00 413 ASP A O 1
ATOM 3305 N N . MET A 1 414 ? 9.759 -3.620 -26.733 1.00 98.12 414 MET A N 1
ATOM 3306 C CA . MET A 1 414 ? 10.732 -2.557 -26.477 1.00 98.12 414 MET A CA 1
ATOM 3307 C C . MET A 1 414 ? 10.989 -2.374 -24.977 1.00 98.12 414 MET A C 1
ATOM 3309 O O . MET A 1 414 ? 12.136 -2.387 -24.534 1.00 98.12 414 MET A O 1
ATOM 3313 N N . LEU A 1 415 ? 9.936 -2.219 -24.170 1.00 97.44 415 LEU A N 1
ATOM 3314 C CA . LEU A 1 415 ? 10.072 -1.955 -22.735 1.00 97.44 415 LEU A CA 1
ATOM 3315 C C . LEU A 1 415 ? 10.708 -3.130 -21.979 1.00 97.44 415 LEU A C 1
ATOM 3317 O O . LEU A 1 415 ? 11.470 -2.905 -21.035 1.00 97.44 415 LEU A O 1
ATOM 3321 N N . VAL A 1 416 ? 10.408 -4.371 -22.368 1.00 96.31 416 VAL A N 1
ATOM 3322 C CA . VAL A 1 416 ? 10.990 -5.568 -21.747 1.00 96.31 416 VAL A CA 1
ATOM 3323 C C . VAL A 1 416 ? 12.456 -5.721 -22.149 1.00 96.31 416 VAL A C 1
ATOM 3325 O O . VAL A 1 416 ? 13.312 -5.823 -21.268 1.00 96.31 416 VAL A O 1
ATOM 3328 N N . LYS A 1 417 ? 12.770 -5.668 -23.451 1.00 96.62 417 LYS A N 1
ATOM 3329 C CA . LYS A 1 417 ? 14.144 -5.840 -23.959 1.00 96.62 417 LYS A CA 1
ATOM 3330 C C . LYS A 1 417 ? 15.083 -4.700 -23.572 1.00 96.62 417 LYS A C 1
ATOM 3332 O O . LYS A 1 417 ? 16.282 -4.920 -23.459 1.00 96.62 417 LYS A O 1
ATOM 3337 N N . CYS A 1 418 ? 14.555 -3.504 -23.316 1.00 97.31 418 CYS A N 1
ATOM 3338 C CA . CYS A 1 418 ? 15.330 -2.394 -22.758 1.00 97.31 418 CYS A CA 1
ATOM 3339 C C . CYS A 1 418 ? 15.406 -2.399 -21.217 1.00 97.31 418 CYS A C 1
ATOM 3341 O O . CYS A 1 418 ? 15.920 -1.446 -20.631 1.00 97.31 418 CYS A O 1
ATOM 3343 N N . HIS A 1 419 ? 14.885 -3.435 -20.548 1.00 96.19 419 HIS A N 1
ATOM 3344 C CA . HIS A 1 419 ? 14.883 -3.608 -19.087 1.00 96.19 419 HIS A CA 1
ATOM 3345 C C . HIS A 1 419 ? 14.071 -2.565 -18.290 1.00 96.19 419 HIS A C 1
ATOM 3347 O O . HIS A 1 419 ? 14.289 -2.372 -17.089 1.00 96.19 419 HIS A O 1
ATOM 3353 N N . TRP A 1 420 ? 13.077 -1.925 -18.912 1.00 95.38 420 TRP A N 1
ATOM 3354 C CA . TRP A 1 420 ? 12.206 -0.937 -18.259 1.00 95.38 420 TRP A CA 1
ATOM 3355 C C . TRP A 1 420 ? 11.070 -1.566 -17.455 1.00 95.38 420 TRP A C 1
ATOM 3357 O O . TRP A 1 420 ? 10.713 -1.047 -16.396 1.00 95.38 420 TRP A O 1
ATOM 3367 N N . VAL A 1 421 ? 10.531 -2.699 -17.912 1.00 94.75 421 VAL A N 1
ATOM 3368 C CA . VAL A 1 421 ? 9.407 -3.397 -17.259 1.00 94.75 421 VAL A CA 1
ATOM 3369 C C . VAL A 1 421 ? 9.737 -4.868 -16.996 1.00 94.75 421 VAL A C 1
ATOM 3371 O O . VAL A 1 421 ? 10.618 -5.438 -17.630 1.00 94.75 421 VAL A O 1
ATOM 3374 N N . LYS A 1 422 ? 9.109 -5.452 -15.964 1.00 92.19 422 LYS A N 1
ATOM 3375 C CA . LYS A 1 422 ? 9.312 -6.859 -15.535 1.00 92.19 422 LYS A CA 1
ATOM 3376 C C . LYS A 1 422 ? 8.024 -7.668 -15.676 1.00 92.19 422 LYS A C 1
ATOM 3378 O O . LYS A 1 422 ? 8.086 -8.817 -16.099 1.00 92.19 422 LYS A O 1
ATOM 3383 N N . ARG A 1 423 ? 6.905 -7.053 -15.293 1.00 92.88 423 ARG A N 1
ATOM 3384 C CA . ARG A 1 423 ? 5.533 -7.546 -15.393 1.00 92.88 423 ARG A CA 1
ATOM 3385 C C . ARG A 1 423 ? 4.702 -6.505 -16.136 1.00 92.88 423 ARG A C 1
ATOM 3387 O O . ARG A 1 423 ? 4.964 -5.306 -15.996 1.00 92.88 423 ARG A O 1
ATOM 3394 N N . VAL A 1 424 ? 3.743 -6.965 -16.925 1.00 95.81 424 VAL A N 1
ATOM 3395 C CA . VAL A 1 424 ? 2.852 -6.135 -17.736 1.00 95.81 424 VAL A CA 1
ATOM 3396 C C . VAL A 1 424 ? 1.429 -6.633 -17.547 1.00 95.81 424 VAL A C 1
ATOM 3398 O O . VAL A 1 424 ? 1.172 -7.822 -17.699 1.00 95.81 424 VAL A O 1
ATOM 3401 N N . LEU A 1 425 ? 0.518 -5.709 -17.251 1.00 95.69 425 LEU A N 1
ATOM 3402 C CA . LEU A 1 425 ? -0.915 -5.958 -17.187 1.00 95.69 425 LEU A CA 1
ATOM 3403 C C . LEU A 1 425 ? -1.589 -5.350 -18.421 1.00 95.69 425 LEU A C 1
ATOM 3405 O O . LEU A 1 425 ? -1.450 -4.153 -18.683 1.00 95.69 425 LEU A O 1
ATOM 3409 N N . PHE A 1 426 ? -2.333 -6.169 -19.157 1.00 96.50 426 PHE A N 1
ATOM 3410 C CA . PHE A 1 426 ? -3.173 -5.755 -20.272 1.00 96.50 426 PHE A CA 1
ATOM 3411 C C . PHE A 1 426 ? -4.644 -5.835 -19.857 1.00 96.50 426 PHE A C 1
ATOM 3413 O O . PHE A 1 426 ? -5.142 -6.906 -19.515 1.00 96.50 426 PHE A O 1
ATOM 3420 N N . LEU A 1 427 ? -5.342 -4.700 -19.912 1.00 96.19 427 LEU A N 1
ATOM 3421 C CA . LEU A 1 427 ? -6.757 -4.601 -19.557 1.00 96.19 427 LEU A CA 1
ATOM 3422 C C . LEU A 1 427 ? -7.622 -4.406 -20.799 1.00 96.19 427 LEU A C 1
ATOM 3424 O O . LEU A 1 427 ? -7.304 -3.584 -21.663 1.00 96.19 427 LEU A O 1
ATOM 3428 N N . ALA A 1 428 ? -8.738 -5.127 -20.859 1.00 94.25 428 ALA A N 1
ATOM 3429 C CA . ALA A 1 428 ? -9.793 -4.899 -21.838 1.00 94.25 428 ALA A CA 1
ATOM 3430 C C . ALA A 1 428 ? -11.179 -5.062 -21.205 1.00 94.25 428 ALA A C 1
ATOM 3432 O O . ALA A 1 428 ? -11.334 -5.653 -20.148 1.00 94.25 428 ALA A O 1
ATOM 3433 N N . ASP A 1 429 ? -12.202 -4.528 -21.865 1.00 92.44 429 ASP A N 1
ATOM 3434 C CA . ASP A 1 429 ? -13.557 -4.472 -21.307 1.00 92.44 429 ASP A CA 1
ATOM 3435 C C . ASP A 1 429 ? -14.258 -5.844 -21.242 1.00 92.44 429 ASP A C 1
ATOM 3437 O O . ASP A 1 429 ? -15.002 -6.128 -20.312 1.00 92.44 429 ASP A O 1
ATOM 3441 N N . ARG A 1 430 ? -14.012 -6.724 -22.222 1.00 92.69 430 ARG A N 1
ATOM 3442 C CA . ARG A 1 430 ? -14.735 -8.000 -22.378 1.00 92.69 430 ARG A CA 1
ATOM 3443 C C . ARG A 1 430 ? -13.781 -9.182 -22.479 1.00 92.69 430 ARG A C 1
ATOM 3445 O O . ARG A 1 430 ? -12.760 -9.066 -23.156 1.00 92.69 430 ARG A O 1
ATOM 3452 N N . ASN A 1 431 ? -14.182 -10.340 -21.949 1.00 92.81 431 ASN A N 1
ATOM 3453 C CA . ASN A 1 431 ? -13.390 -11.580 -21.989 1.00 92.81 431 ASN A CA 1
ATOM 3454 C C . ASN A 1 431 ? -12.924 -11.928 -23.412 1.00 92.81 431 ASN A C 1
ATOM 3456 O O . ASN A 1 431 ? -11.745 -12.152 -23.633 1.00 92.81 431 ASN A O 1
ATOM 3460 N N . ALA A 1 432 ? -13.799 -11.840 -24.421 1.00 92.56 432 ALA A N 1
ATOM 3461 C CA . ALA A 1 432 ? -13.409 -12.118 -25.810 1.00 92.56 432 ALA A CA 1
ATOM 3462 C C . ALA A 1 432 ? -12.268 -11.211 -26.327 1.00 92.56 432 ALA A C 1
ATOM 3464 O O . ALA A 1 432 ? -11.418 -11.659 -27.097 1.00 92.56 432 ALA A O 1
ATOM 3465 N N . LEU A 1 433 ? -12.225 -9.941 -25.898 1.00 93.56 433 LEU A N 1
ATOM 3466 C CA . LEU A 1 433 ? -11.143 -9.013 -26.251 1.00 93.56 433 LEU A CA 1
ATOM 3467 C C . LEU A 1 433 ? -9.850 -9.349 -25.505 1.00 93.56 433 LEU A C 1
ATOM 3469 O O . LEU A 1 433 ? -8.766 -9.210 -26.073 1.00 93.56 433 LEU A O 1
ATOM 3473 N N . VAL A 1 434 ? -9.971 -9.803 -24.258 1.00 95.50 434 VAL A N 1
ATOM 3474 C CA . VAL A 1 434 ? -8.859 -10.307 -23.450 1.00 95.50 434 VAL A CA 1
ATOM 3475 C C . VAL A 1 434 ? -8.235 -11.541 -24.111 1.00 95.50 434 VAL A C 1
ATOM 3477 O O . VAL A 1 434 ? -7.043 -11.514 -24.426 1.00 95.50 434 VAL A O 1
ATOM 3480 N N . THR A 1 435 ? -9.038 -12.556 -24.443 1.00 94.81 435 THR A N 1
ATOM 3481 C CA . THR A 1 435 ? -8.580 -13.775 -25.127 1.00 94.81 435 THR A CA 1
ATOM 3482 C C . THR A 1 435 ? -7.919 -13.447 -26.469 1.00 94.81 435 THR A C 1
ATOM 3484 O O . THR A 1 435 ? -6.837 -13.948 -26.781 1.00 94.81 435 THR A O 1
ATOM 3487 N N . GLN A 1 436 ? -8.521 -12.547 -27.261 1.00 93.88 436 GLN A N 1
ATOM 3488 C CA . GLN A 1 436 ? -7.949 -12.109 -28.538 1.00 93.88 436 GLN A CA 1
ATOM 3489 C C . GLN A 1 436 ? -6.591 -11.415 -28.352 1.00 93.88 436 GLN A C 1
ATOM 3491 O O . GLN A 1 436 ? -5.657 -11.673 -29.115 1.00 93.88 436 GLN A O 1
ATOM 3496 N N . ALA A 1 437 ? -6.473 -10.532 -27.357 1.00 95.50 437 ALA A N 1
ATOM 3497 C CA . ALA A 1 437 ? -5.224 -9.841 -27.064 1.00 95.50 437 ALA A CA 1
ATOM 3498 C C . ALA A 1 437 ? -4.139 -10.819 -26.599 1.00 95.50 437 ALA A C 1
ATOM 3500 O O . ALA A 1 437 ? -3.031 -10.768 -27.130 1.00 95.50 437 ALA A O 1
ATOM 3501 N N . LYS A 1 438 ? -4.462 -11.745 -25.689 1.00 95.94 438 LYS A N 1
ATOM 3502 C CA . LYS A 1 438 ? -3.530 -12.771 -25.206 1.00 95.94 438 LYS A CA 1
ATOM 3503 C C . LYS A 1 438 ? -2.989 -13.632 -26.345 1.00 95.94 438 LYS A C 1
ATOM 3505 O O . LYS A 1 438 ? -1.775 -13.772 -26.472 1.00 95.94 438 LYS A O 1
ATOM 3510 N N . ASN A 1 439 ? -3.865 -14.139 -27.214 1.00 96.38 439 ASN A N 1
ATOM 3511 C CA . ASN A 1 439 ? -3.454 -14.955 -28.361 1.00 96.38 439 ASN A CA 1
ATOM 3512 C C . ASN A 1 439 ? -2.521 -14.183 -29.303 1.00 96.38 439 ASN A C 1
ATOM 3514 O O . ASN A 1 439 ? -1.475 -14.696 -29.691 1.00 96.38 439 ASN A O 1
ATOM 3518 N N . ALA A 1 440 ? -2.850 -12.922 -29.601 1.00 95.56 440 ALA A N 1
ATOM 3519 C CA . ALA A 1 440 ? -1.999 -12.070 -30.425 1.00 95.56 440 ALA A CA 1
ATOM 3520 C C . ALA A 1 440 ? -0.631 -11.804 -29.769 1.00 95.56 440 ALA A C 1
ATOM 3522 O O . ALA A 1 440 ? 0.398 -11.850 -30.435 1.00 95.56 440 ALA A O 1
ATOM 3523 N N . PHE A 1 441 ? -0.594 -11.539 -28.461 1.00 97.31 441 PHE A N 1
ATOM 3524 C CA . PHE A 1 441 ? 0.663 -11.343 -27.737 1.00 97.31 441 PHE A CA 1
ATOM 3525 C C . PHE A 1 441 ? 1.515 -12.614 -27.694 1.00 97.31 441 PHE A C 1
ATOM 3527 O O . PHE A 1 441 ? 2.725 -12.502 -27.850 1.00 97.31 441 PHE A O 1
ATOM 3534 N N . ASN A 1 442 ? 0.915 -13.797 -27.547 1.00 96.31 442 ASN A N 1
ATOM 3535 C CA . ASN A 1 442 ? 1.644 -15.070 -27.589 1.00 96.31 442 ASN A CA 1
ATOM 3536 C C . ASN A 1 442 ? 2.267 -15.338 -28.963 1.00 96.31 442 ASN A C 1
ATOM 3538 O O . ASN A 1 442 ? 3.385 -15.840 -29.037 1.00 96.31 442 ASN A O 1
ATOM 3542 N N . GLU A 1 443 ? 1.575 -14.964 -30.042 1.00 96.50 443 GLU A N 1
ATOM 3543 C CA . GLU A 1 443 ? 2.117 -15.035 -31.402 1.00 96.50 443 GLU A CA 1
ATOM 3544 C C . GLU A 1 443 ? 3.296 -14.064 -31.587 1.00 96.50 443 GLU A C 1
ATOM 3546 O O . GLU A 1 443 ? 4.345 -14.438 -32.110 1.00 96.50 443 GLU A O 1
ATOM 3551 N N . TYR A 1 444 ? 3.149 -12.812 -31.140 1.00 96.44 444 TYR A N 1
ATOM 3552 C CA . TYR A 1 444 ? 4.159 -11.772 -31.357 1.00 96.44 444 TYR A CA 1
ATOM 3553 C C . TYR A 1 444 ? 5.355 -11.855 -30.399 1.00 96.44 444 TYR A C 1
ATOM 3555 O O . TYR A 1 444 ? 6.464 -11.469 -30.772 1.00 96.44 444 TYR A O 1
ATOM 3563 N N . LEU A 1 445 ? 5.142 -12.326 -29.168 1.00 96.50 445 LEU A N 1
ATOM 3564 C CA . LEU A 1 445 ? 6.109 -12.342 -28.067 1.00 96.50 445 LEU A CA 1
ATOM 3565 C C . LEU A 1 445 ? 6.185 -13.736 -27.413 1.00 96.50 445 LEU A C 1
ATOM 3567 O O . LEU A 1 445 ? 5.995 -13.853 -26.202 1.00 96.50 445 LEU A O 1
ATOM 3571 N N . PRO A 1 446 ? 6.536 -14.799 -28.161 1.00 94.88 446 PRO A N 1
ATOM 3572 C CA . PRO A 1 446 ? 6.494 -16.182 -27.661 1.00 94.88 446 PRO A CA 1
ATOM 3573 C C . PRO A 1 446 ? 7.473 -16.467 -26.509 1.00 94.88 446 PRO A C 1
ATOM 3575 O O . PRO A 1 446 ? 7.393 -17.502 -25.859 1.00 94.88 446 PRO A O 1
ATOM 3578 N N . HIS A 1 447 ? 8.414 -15.556 -26.250 1.00 92.00 447 HIS A N 1
ATOM 3579 C CA . HIS A 1 447 ? 9.389 -15.645 -25.162 1.00 92.00 447 HIS A CA 1
ATOM 3580 C C . HIS A 1 447 ? 8.852 -15.135 -23.813 1.00 92.00 447 HIS A C 1
ATOM 3582 O O . HIS A 1 447 ? 9.554 -15.229 -22.806 1.00 92.00 447 HIS A O 1
ATOM 3588 N N . LEU A 1 448 ? 7.646 -14.556 -23.779 1.00 94.00 448 LEU A N 1
ATOM 3589 C CA . LEU A 1 448 ? 7.015 -14.056 -22.562 1.00 94.00 448 LEU A CA 1
ATOM 3590 C C . LEU A 1 448 ? 5.872 -14.976 -22.146 1.00 94.00 448 LEU A C 1
ATOM 3592 O O . LEU A 1 448 ? 4.942 -15.218 -22.909 1.00 94.00 448 LEU A O 1
ATOM 3596 N N . THR A 1 449 ? 5.921 -15.447 -20.903 1.00 93.88 449 THR A N 1
ATOM 3597 C CA . THR A 1 449 ? 4.818 -16.201 -20.304 1.00 93.88 449 THR A CA 1
ATOM 3598 C C . THR A 1 449 ? 3.602 -15.299 -20.121 1.00 93.88 449 THR A C 1
ATOM 3600 O O . THR A 1 449 ? 3.745 -14.141 -19.703 1.00 93.88 449 THR A O 1
ATOM 3603 N N . SER A 1 450 ? 2.411 -15.823 -20.423 1.00 93.88 450 SER A N 1
ATOM 3604 C CA . SER A 1 450 ? 1.155 -15.090 -20.283 1.00 93.88 450 SER A CA 1
ATOM 3605 C C . SER A 1 450 ? 0.043 -15.889 -19.608 1.00 93.88 450 SER A C 1
ATOM 3607 O O . SER A 1 450 ? -0.080 -17.095 -19.818 1.00 93.88 450 SER A O 1
ATOM 3609 N N . ILE A 1 451 ? -0.806 -15.195 -18.846 1.00 94.31 451 ILE A N 1
ATOM 3610 C CA . ILE A 1 451 ? -2.006 -15.752 -18.201 1.00 94.31 451 ILE A CA 1
ATOM 3611 C C . ILE A 1 451 ? -3.227 -14.876 -18.470 1.00 94.31 451 ILE A C 1
ATOM 3613 O O . ILE A 1 451 ? -3.106 -13.685 -18.755 1.00 94.31 451 ILE A O 1
ATOM 3617 N N . ASP A 1 452 ? -4.406 -15.485 -18.371 1.00 93.81 452 ASP A N 1
ATOM 3618 C CA . ASP A 1 452 ? -5.698 -14.799 -18.429 1.00 93.81 452 ASP A CA 1
ATOM 3619 C C . ASP A 1 452 ? -6.394 -14.954 -17.076 1.00 93.81 452 ASP A C 1
ATOM 3621 O O . ASP A 1 452 ? -6.795 -16.065 -16.731 1.00 93.81 452 ASP A O 1
ATOM 3625 N N . LEU A 1 453 ? -6.531 -13.866 -16.313 1.00 92.50 453 LEU A N 1
ATOM 3626 C CA . LEU A 1 453 ? -7.156 -13.907 -14.986 1.00 92.50 453 LEU A CA 1
ATOM 3627 C C . LEU A 1 453 ? -8.661 -14.203 -15.036 1.00 92.50 453 LEU A C 1
ATOM 3629 O O . LEU A 1 453 ? -9.257 -14.522 -14.011 1.00 92.50 453 LEU A O 1
ATOM 3633 N N . THR A 1 454 ? -9.295 -14.106 -16.210 1.00 89.31 454 THR A N 1
ATOM 3634 C CA . THR A 1 454 ? -10.713 -14.465 -16.368 1.00 89.31 454 THR A CA 1
ATOM 3635 C C . THR A 1 454 ? -10.930 -15.978 -16.426 1.00 89.31 454 THR A C 1
ATOM 3637 O O . THR A 1 454 ? -12.043 -16.447 -16.196 1.00 89.31 454 THR A O 1
ATOM 3640 N N . GLU A 1 455 ? -9.868 -16.741 -16.695 1.00 89.88 455 GLU A N 1
ATOM 3641 C CA . GLU A 1 455 ? -9.906 -18.197 -16.862 1.00 89.88 455 GLU A CA 1
ATOM 3642 C C . GLU A 1 455 ? -8.996 -18.933 -15.867 1.00 89.88 455 GLU A C 1
ATOM 3644 O O . GLU A 1 455 ? -9.195 -20.116 -15.593 1.00 89.88 455 GLU A O 1
ATOM 3649 N N . GLN A 1 456 ? -7.967 -18.258 -15.352 1.00 87.94 456 GLN A N 1
ATOM 3650 C CA . GLN A 1 456 ? -6.873 -18.858 -14.592 1.00 87.94 456 GLN A CA 1
ATOM 3651 C C . GLN A 1 456 ? -6.611 -18.053 -13.319 1.00 87.94 456 GLN A C 1
ATOM 3653 O O . GLN A 1 456 ? -6.815 -16.842 -13.276 1.00 87.94 456 GLN A O 1
ATOM 3658 N N . LYS A 1 457 ? -6.125 -18.727 -12.274 1.00 82.88 457 LYS A N 1
ATOM 3659 C CA . LYS A 1 457 ? -5.625 -18.042 -11.076 1.00 82.88 457 LYS A CA 1
ATOM 3660 C C . LYS A 1 457 ? -4.261 -17.419 -11.363 1.00 82.88 457 LYS A C 1
ATOM 3662 O O . LYS A 1 457 ? -3.519 -17.921 -12.207 1.00 82.88 457 LYS A O 1
ATOM 3667 N N . GLU A 1 458 ? -3.953 -16.330 -10.666 1.00 76.06 458 GLU A N 1
ATOM 3668 C CA . GLU A 1 458 ? -2.652 -15.676 -10.780 1.00 76.06 458 GLU A CA 1
ATOM 3669 C C . GLU A 1 458 ? -1.519 -16.635 -10.389 1.00 76.06 458 GLU A C 1
ATOM 3671 O O . GLU A 1 458 ? -1.639 -17.400 -9.431 1.00 76.06 458 GLU A O 1
ATOM 3676 N N . ASP A 1 459 ? -0.430 -16.579 -11.155 1.00 74.94 459 ASP A N 1
ATOM 3677 C CA . ASP A 1 459 ? 0.826 -17.267 -10.870 1.00 74.94 459 ASP A CA 1
ATOM 3678 C C . ASP A 1 459 ? 1.960 -16.240 -10.796 1.00 74.94 459 ASP A C 1
ATOM 3680 O O . ASP A 1 459 ? 2.131 -15.399 -11.692 1.00 74.94 459 ASP A O 1
ATOM 3684 N N . ASP A 1 460 ? 2.779 -16.345 -9.751 1.00 71.81 460 ASP A N 1
ATOM 3685 C CA . ASP A 1 460 ? 3.857 -15.407 -9.467 1.00 71.81 460 ASP A CA 1
ATOM 3686 C C . ASP A 1 460 ? 4.995 -15.436 -10.506 1.00 71.81 460 ASP A C 1
ATOM 3688 O O . ASP A 1 460 ? 5.786 -14.489 -10.616 1.00 71.81 460 ASP A O 1
ATOM 3692 N N . GLY A 1 461 ? 5.059 -16.470 -11.347 1.00 78.94 461 GLY A N 1
ATOM 3693 C CA . GLY A 1 461 ? 6.032 -16.577 -12.435 1.00 78.94 461 GLY A CA 1
ATOM 3694 C C . GLY A 1 461 ? 5.714 -15.746 -13.687 1.00 78.94 461 GLY A C 1
ATOM 3695 O O . GLY A 1 461 ? 6.585 -15.571 -14.551 1.00 78.94 461 GLY A O 1
ATOM 3696 N N . THR A 1 462 ? 4.492 -15.221 -13.826 1.00 86.69 462 THR A N 1
ATOM 3697 C CA . THR A 1 462 ? 4.016 -14.715 -15.123 1.00 86.69 462 THR A CA 1
ATOM 3698 C C . THR A 1 462 ? 4.477 -13.288 -15.453 1.00 86.69 462 THR A C 1
ATOM 3700 O O . THR A 1 462 ? 4.532 -12.399 -14.599 1.00 86.69 462 THR A O 1
ATOM 3703 N N . ARG A 1 463 ? 4.824 -13.053 -16.731 1.00 91.44 463 ARG A N 1
ATOM 3704 C CA . ARG A 1 463 ? 5.290 -11.751 -17.250 1.00 91.44 463 ARG A CA 1
ATOM 3705 C C . ARG A 1 463 ? 4.174 -10.898 -17.847 1.00 91.44 463 ARG A C 1
ATOM 3707 O O . ARG A 1 463 ? 4.202 -9.681 -17.666 1.00 91.44 463 ARG A O 1
ATOM 3714 N N . LEU A 1 464 ? 3.232 -11.516 -18.560 1.00 95.19 464 LEU A N 1
ATOM 3715 C CA . LEU A 1 464 ? 2.101 -10.857 -19.214 1.00 95.19 464 LEU A CA 1
ATOM 3716 C C . LEU A 1 464 ? 0.779 -11.321 -18.595 1.00 95.19 464 LEU A C 1
ATOM 3718 O O . LEU A 1 464 ? 0.361 -12.459 -18.774 1.00 95.19 464 LEU A O 1
ATOM 3722 N N . VAL A 1 465 ? 0.100 -10.431 -17.890 1.00 95.50 465 VAL A N 1
ATOM 3723 C CA . VAL A 1 465 ? -1.187 -10.717 -17.255 1.00 95.50 465 VAL A CA 1
ATOM 3724 C C . VAL A 1 465 ? -2.281 -10.029 -18.056 1.00 95.50 465 VAL A C 1
ATOM 3726 O O . VAL A 1 465 ? -2.201 -8.825 -18.300 1.00 95.50 465 VAL A O 1
ATOM 3729 N N . PHE A 1 466 ? -3.299 -10.775 -18.470 1.00 95.94 466 PHE A N 1
ATOM 3730 C CA . PHE A 1 466 ? -4.468 -10.225 -19.144 1.00 95.94 466 PHE A CA 1
ATOM 3731 C C . PHE A 1 466 ? -5.686 -10.320 -18.228 1.00 95.94 466 PHE A C 1
ATOM 3733 O O . PHE A 1 466 ? -5.888 -11.341 -17.573 1.00 95.94 466 PHE A O 1
ATOM 3740 N N . SER A 1 467 ? -6.480 -9.254 -18.158 1.00 95.44 467 SER A N 1
ATOM 3741 C CA . SER A 1 467 ? -7.660 -9.213 -17.294 1.00 95.44 467 SER A CA 1
ATOM 3742 C C . SER A 1 467 ? -8.724 -8.252 -17.820 1.00 95.44 467 SER A C 1
ATOM 3744 O O . SER A 1 467 ? -8.451 -7.383 -18.656 1.00 95.44 467 SER A O 1
ATOM 3746 N N . THR A 1 468 ? -9.941 -8.399 -17.305 1.00 93.94 468 THR A N 1
ATOM 3747 C CA . THR A 1 468 ? -10.983 -7.379 -17.433 1.00 93.94 468 THR A CA 1
ATOM 3748 C C . THR A 1 468 ? -11.025 -6.476 -16.206 1.00 93.94 468 THR A C 1
ATOM 3750 O O . THR A 1 468 ? -10.494 -6.822 -15.152 1.00 93.94 468 THR A O 1
ATOM 3753 N N . TYR A 1 469 ? -11.669 -5.311 -16.324 1.00 88.38 469 TYR A N 1
ATOM 3754 C CA . TYR A 1 469 ? -11.827 -4.399 -15.185 1.00 88.38 469 TYR A CA 1
ATOM 3755 C C . TYR A 1 469 ? -12.552 -5.032 -13.984 1.00 88.38 469 TYR A C 1
ATOM 3757 O O . TYR A 1 469 ? -12.123 -4.776 -12.866 1.00 88.38 469 TYR A O 1
ATOM 3765 N N . PRO A 1 470 ? -13.608 -5.856 -14.155 1.00 84.38 470 PRO A N 1
ATOM 3766 C CA . PRO A 1 470 ? -14.259 -6.504 -13.014 1.00 84.38 470 PRO A CA 1
ATOM 3767 C C . PRO A 1 470 ? -13.448 -7.640 -12.379 1.00 84.38 470 PRO A C 1
ATOM 3769 O O . PRO A 1 470 ? -13.711 -7.973 -11.225 1.00 84.38 470 PRO A O 1
ATOM 3772 N N . THR A 1 471 ? -12.529 -8.256 -13.131 1.00 84.69 471 THR A N 1
ATOM 3773 C CA . THR A 1 471 ? -11.756 -9.430 -12.694 1.00 84.69 471 THR A CA 1
ATOM 3774 C C . THR A 1 471 ? -10.521 -9.066 -11.873 1.00 84.69 471 THR A C 1
ATOM 3776 O O . THR A 1 471 ? -10.168 -9.826 -10.977 1.00 84.69 471 THR A O 1
ATOM 3779 N N . ILE A 1 472 ? -9.861 -7.942 -12.179 1.00 79.81 472 ILE A N 1
ATOM 3780 C CA . ILE A 1 472 ? -8.755 -7.420 -11.357 1.00 79.81 472 ILE A CA 1
ATOM 3781 C C . ILE A 1 472 ? -9.258 -6.884 -10.013 1.00 79.81 472 ILE A C 1
ATOM 3783 O O . ILE A 1 472 ? -8.504 -6.980 -9.027 1.00 79.81 472 ILE A O 1
#